Protein AF-0000000084726933 (afdb_homodimer)

Solvent-accessible surface area (backbone atoms only — not comparable to full-atom values): 34640 Å² total; per-residue (Å²): 127,80,45,74,62,59,48,50,49,50,45,50,50,55,35,48,56,46,32,52,54,49,60,62,43,44,54,73,78,57,55,73,44,89,55,51,71,49,33,48,53,46,40,45,62,62,72,62,48,78,75,45,59,49,32,35,44,18,53,35,41,42,27,16,70,61,68,42,64,74,88,70,64,56,44,68,58,28,72,37,75,57,92,61,69,48,24,18,50,46,39,43,24,45,17,54,46,32,41,53,51,20,52,50,43,49,46,31,60,64,67,63,43,62,45,47,72,68,35,62,19,51,42,66,70,69,30,61,54,56,24,51,42,15,20,53,33,28,50,23,46,20,52,49,36,46,69,67,18,56,39,54,48,66,30,44,50,50,44,50,50,52,52,27,51,36,52,35,34,25,38,44,11,47,49,46,50,60,53,43,42,78,45,92,76,65,52,70,65,57,43,52,54,28,40,34,26,44,50,0,36,60,32,9,46,26,33,17,41,38,30,42,52,29,62,53,56,69,67,50,28,51,28,28,26,48,23,16,34,25,31,23,37,10,30,52,42,35,48,57,50,41,36,63,74,33,56,31,87,71,62,23,36,67,52,33,40,50,65,34,63,40,47,68,41,70,35,54,40,48,25,44,75,72,69,46,65,67,81,70,44,52,91,50,75,43,64,85,70,59,48,71,66,47,45,49,54,33,46,51,54,36,50,74,65,41,15,54,58,48,32,52,51,51,18,49,50,32,23,56,56,15,52,63,39,52,69,76,45,54,93,46,71,24,40,52,46,53,46,48,45,41,52,42,51,59,64,58,84,107,126,83,46,75,62,60,49,50,50,50,46,51,50,55,35,48,56,44,32,52,54,49,61,62,42,44,56,72,77,57,57,74,43,91,54,49,72,49,34,48,54,47,40,46,61,63,71,61,49,79,74,47,59,49,32,34,44,18,52,37,41,41,27,16,70,60,69,41,64,76,88,70,64,56,43,68,58,29,71,37,76,57,92,61,68,47,23,17,50,47,39,43,24,47,17,54,48,33,42,52,50,19,54,50,41,48,46,32,60,62,67,65,45,62,46,46,72,67,36,60,20,51,42,65,69,67,30,60,54,55,24,52,42,15,20,53,33,29,49,22,45,20,52,49,36,45,70,66,17,57,40,54,49,67,31,45,49,51,43,50,50,51,52,27,51,37,51,34,35,25,39,44,10,47,49,45,51,60,52,43,42,77,44,91,76,65,51,70,66,57,43,50,54,28,39,34,25,47,49,0,36,58,32,8,45,26,34,16,42,39,30,43,52,31,61,53,56,68,67,50,27,51,29,29,26,48,23,15,34,25,31,23,37,10,29,52,43,32,49,56,48,43,35,63,72,34,56,32,87,71,63,23,35,66,52,35,38,50,64,36,63,40,48,68,42,71,35,54,39,48,23,43,75,72,70,46,65,67,81,69,45,53,92,48,76,42,65,88,73,59,48,70,67,48,45,51,53,36,46,50,54,36,48,72,63,42,13,53,59,50,32,51,50,51,16,49,50,32,22,55,57,16,51,61,39,52,68,75,43,56,93,45,71,25,38,52,47,54,47,48,46,41,52,42,51,61,65,58,84,109

Secondary structure (DSSP, 8-state):
---HHHHHHHHHHHHHHHHHHHHHHHHHHS---SSHHHHHHHHHHHHH----HHHHHHHHHHHHHHT--TT-S-GGGB--SSSS--B-HHHHHHHHHHHHHHHHHHHHHHHT-SEETTEE-HHHHS-HHHHHHHHHHHHHHHHHHHHTT---HHHHHHHHHHHHHHHHHHHHHHHHHHHHTT-S---HHHHHHHHIIIIIHHHHHHHHHHHHHHT--HHHHHHHHHHHHHHHHHHHHHHHHHHHHS-HHHHTS-TTHHHHTT---HHHHHHHHTT--GGGS-S-S-TTT--HHHHHHHHHHHHHTTHHHHHHHHHHHHHHHHHHGGGGS-SSHHHHHHHHHHHHHTT---/---HHHHHHHHHHHHHHHHHHHHHHHHHHS---SSHHHHHHHHHHHHH----HHHHHHHHHHHHHHT--TT-S-GGGB--SSSS--B-HHHHHHHHHHHHHHHHHHHHHHHT-SEETTEE-HHHHS-HHHHHHHHHHHHHHHHHHHHTT---HHHHHHHHHHHHHHHHHHHHHHHHHHHHTT-S---HHHHHHHHIIIIIHHHHHHHHHHHHHHT--HHHHHHHHHHHHHHHHHHHHHHHHHHHHS-HHHHTS-TTHHHHTT---HHHHHHHHTT--GGGS-S-S-TTT--HHHHHHHHHHHHHTTHHHHHHHHHHHHHHHHHHGGGGS-SSHHHHHHHHHHHHHTT---

Sequence (700 aa):
MTTPEAREQTVLEAVRKRRELVNEAIPEELPVRRPERLYEASRYLLDAGGKRLRPSVLLATAEALTDVEPLSQSYRSFEPLDDSEPVDMLAAAVSVEVIQSFTLIHDDIMDDDDLRRGVPAVHREYDVETAILAGDTLYSKAFEIMLDTGAETDRLVRALDVLANTCTQICEGQSLDVQFEDRDEVTTDEYLGMVEQKTAVLYAASAALPAVLLGADEETVDALYGYGLDIGRGFQIHDDVLDLTVPSETLGKQRGSDLVENKQTLITVHAREQGVDVDSLVDTDDVDAVTEAEIDDAVATLEDAGSIEYARRTARELVSNGTERLDVLPENEAHDLLEDLADYLVERGYMTTPEAREQTVLEAVRKRRELVNEAIPEELPVRRPERLYEASRYLLDAGGKRLRPSVLLATAEALTDVEPLSQSYRSFEPLDDSEPVDMLAAAVSVEVIQSFTLIHDDIMDDDDLRRGVPAVHREYDVETAILAGDTLYSKAFEIMLDTGAETDRLVRALDVLANTCTQICEGQSLDVQFEDRDEVTTDEYLGMVEQKTAVLYAASAALPAVLLGADEETVDALYGYGLDIGRGFQIHDDVLDLTVPSETLGKQRGSDLVENKQTLITVHAREQGVDVDSLVDTDDVDAVTEAEIDDAVATLEDAGSIEYARRTARELVSNGTERLDVLPENEAHDLLEDLADYLVERGY

Radius of gyration: 26.7 Å; Cα contacts (8 Å, |Δi|>4): 1230; chains: 2; bounding box: 62×73×64 Å

Nearest PDB structures (foldseek):
  5jfq-assembly1_B  TM=9.507E-01  e=2.248E-22  Geoglobus acetivorans
  5jfq-assembly1_A  TM=9.490E-01  e=3.355E-22  Geoglobus acetivorans
  1wy0-assembly1_A-2  TM=9.054E-01  e=6.976E-20  Pyrococcus horikoshii OT3
  6kd7-assembly1_A  TM=8.887E-01  e=8.893E-18  Nonlabens dokdonensis DSW-6
  3oyr-assembly1_B  TM=8.962E-01  e=8.593E-17  Caulobacter vibrioides

InterPro domains:
  IPR000092 Polyprenyl synthetase-like [PF00348] (36-275)
  IPR000092 Polyprenyl synthetase-like [cd00685] (34-348)
  IPR008949 Isoprenoid synthase domain superfamily [G3DSA:1.10.600.10] (7-350)
  IPR008949 Isoprenoid synthase domain superfamily [SSF48576] (11-349)
  IPR033749 Polyprenyl synthetase, conserved site [PS00444] (231-243)
  IPR033749 Polyprenyl synthetase, conserved site [PS00723] (104-118)

pLDDT: mean 95.64, std 5.53, range [43.47, 98.94]

Structure (mmCIF, N/CA/C/O backbone):
data_AF-0000000084726933-model_v1
#
loop_
_entity.id
_entity.type
_entity.pdbx_description
1 polymer 'Polyprenyl synthetase'
#
loop_
_atom_site.group_PDB
_atom_site.id
_atom_site.type_symbol
_atom_site.label_atom_id
_atom_site.label_alt_id
_atom_site.label_comp_id
_atom_site.label_asym_id
_atom_site.label_entity_id
_atom_site.label_seq_id
_atom_site.pdbx_PDB_ins_code
_atom_site.Cartn_x
_atom_site.Cartn_y
_atom_site.Cartn_z
_atom_site.occupancy
_atom_site.B_iso_or_equiv
_atom_site.auth_seq_id
_atom_site.auth_comp_id
_atom_site.auth_asym_id
_atom_site.auth_atom_id
_atom_site.pdbx_PDB_model_num
ATOM 1 N N . MET A 1 1 ? -11.453 31.547 33.688 1 43.47 1 MET A N 1
ATOM 2 C CA . MET A 1 1 ? -10.859 31.5 32.375 1 43.47 1 MET A CA 1
ATOM 3 C C . MET A 1 1 ? -9.617 30.609 32.375 1 43.47 1 MET A C 1
ATOM 5 O O . MET A 1 1 ? -8.664 30.875 33.094 1 43.47 1 MET A O 1
ATOM 9 N N . THR A 1 2 ? -9.828 29.359 32.031 1 59.72 2 THR A N 1
ATOM 10 C CA . THR A 1 2 ? -8.711 28.438 32.188 1 59.72 2 THR A CA 1
ATOM 11 C C . THR A 1 2 ? -7.465 28.984 31.469 1 59.72 2 THR A C 1
ATOM 13 O O . THR A 1 2 ? -7.551 29.516 30.359 1 59.72 2 THR A O 1
ATOM 16 N N . THR A 1 3 ? -6.414 29.234 32.188 1 67.56 3 THR A N 1
ATOM 17 C CA . THR A 1 3 ? -5.137 29.734 31.672 1 67.56 3 THR A CA 1
ATOM 18 C C . THR A 1 3 ? -4.672 28.875 30.5 1 67.56 3 THR A C 1
ATOM 20 O O . THR A 1 3 ? -5.027 27.703 30.391 1 67.56 3 THR A O 1
ATOM 23 N N . PRO A 1 4 ? -4.086 29.625 29.531 1 74.81 4 PRO A N 1
ATOM 24 C CA . PRO A 1 4 ? -3.512 28.875 28.406 1 74.81 4 PRO A CA 1
ATOM 25 C C . PRO A 1 4 ? -2.711 27.656 28.859 1 74.81 4 PRO A C 1
ATOM 27 O O . PRO A 1 4 ? -2.76 26.609 28.219 1 74.81 4 PRO A O 1
ATOM 30 N N . GLU A 1 5 ? -2.15 27.719 29.969 1 75 5 GLU A N 1
ATOM 31 C CA . GLU A 1 5 ? -1.362 26.609 30.484 1 75 5 GLU A CA 1
ATOM 32 C C . GLU A 1 5 ? -2.262 25.453 30.938 1 75 5 GLU A C 1
ATOM 34 O O . GLU A 1 5 ? -1.944 24.281 30.703 1 75 5 GLU A O 1
ATOM 39 N N . ALA A 1 6 ? -3.246 25.844 31.734 1 78.19 6 ALA A N 1
ATOM 40 C CA . ALA A 1 6 ? -4.195 24.844 32.219 1 78.19 6 ALA A CA 1
ATOM 41 C C . ALA A 1 6 ? -4.887 24.125 31.062 1 78.19 6 ALA A C 1
ATOM 43 O O . ALA A 1 6 ? -5.121 22.922 31.109 1 78.19 6 ALA A O 1
ATOM 44 N N . ARG A 1 7 ? -5.059 24.891 29.984 1 80.81 7 ARG A N 1
ATOM 45 C CA . ARG A 1 7 ? -5.68 24.328 28.781 1 80.81 7 ARG A CA 1
ATOM 46 C C . ARG A 1 7 ? -4.734 23.359 28.078 1 80.81 7 ARG A C 1
ATOM 48 O O . ARG A 1 7 ? -5.156 22.297 27.625 1 80.81 7 ARG A O 1
ATOM 55 N N . GLU A 1 8 ? -3.521 23.734 27.984 1 84.94 8 GLU A N 1
ATOM 56 C CA . GLU A 1 8 ? -2.51 22.875 27.375 1 84.94 8 GLU A CA 1
ATOM 57 C C . GLU A 1 8 ? -2.369 21.562 28.141 1 84.94 8 GLU A C 1
ATOM 59 O O . GLU A 1 8 ? -2.248 20.484 27.531 1 84.94 8 GLU A O 1
ATOM 64 N N . GLN A 1 9 ? -2.43 21.641 29.391 1 87.69 9 GLN A N 1
ATOM 65 C CA . GLN A 1 9 ? -2.309 20.453 30.219 1 87.69 9 GLN A CA 1
ATOM 66 C C . GLN A 1 9 ? -3.504 19.516 30.016 1 87.69 9 GLN A C 1
ATOM 68 O O . GLN A 1 9 ? -3.352 18.297 30.016 1 87.69 9 GLN A O 1
ATOM 73 N N . THR A 1 10 ? -4.613 20.141 29.922 1 88.88 10 THR A N 1
ATOM 74 C CA . THR A 1 10 ? -5.828 19.359 29.703 1 88.88 10 THR A CA 1
ATOM 75 C C . THR A 1 10 ? -5.773 18.625 28.359 1 88.88 10 THR A C 1
ATOM 77 O O . THR A 1 10 ? -6.145 17.453 28.281 1 88.88 10 THR A O 1
ATOM 80 N N . VAL A 1 11 ? -5.32 19.312 27.359 1 92.94 11 VAL A N 1
ATOM 81 C CA . VAL A 1 11 ? -5.203 18.719 26.047 1 92.94 11 VAL A CA 1
ATOM 82 C C . VAL A 1 11 ? -4.176 17.578 26.078 1 92.94 11 VAL A C 1
ATOM 84 O O . VAL A 1 11 ? -4.422 16.5 25.547 1 92.94 11 VAL A O 1
ATOM 87 N N . LEU A 1 12 ? -3.113 17.781 26.781 1 93.38 12 LEU A N 1
ATOM 88 C CA . LEU A 1 12 ? -2.041 16.797 26.859 1 93.38 12 LEU A CA 1
ATOM 89 C C . LEU A 1 12 ? -2.508 15.555 27.609 1 93.38 12 LEU A C 1
ATOM 91 O O . LEU A 1 12 ? -2.154 14.438 27.234 1 93.38 12 LEU A O 1
ATOM 95 N N . GLU A 1 13 ? -3.273 15.805 28.609 1 95.12 13 GLU A N 1
ATOM 96 C CA . GLU A 1 13 ? -3.801 14.672 29.375 1 95.12 13 GLU A CA 1
ATOM 97 C C . GLU A 1 13 ? -4.809 13.883 28.547 1 95.12 13 GLU A C 1
ATOM 99 O O . GLU A 1 13 ? -4.816 12.648 28.578 1 95.12 13 GLU A O 1
ATOM 104 N N . ALA A 1 14 ? -5.637 14.609 27.859 1 95.38 14 ALA A N 1
ATOM 105 C CA . ALA A 1 14 ? -6.629 13.961 27 1 95.38 14 ALA A CA 1
ATOM 106 C C . ALA A 1 14 ? -5.953 13.133 25.906 1 95.38 14 ALA A C 1
ATOM 108 O O . ALA A 1 14 ? -6.383 12.016 25.609 1 95.38 14 ALA A O 1
ATOM 109 N N . VAL A 1 15 ? -4.941 13.656 25.344 1 96.06 15 VAL A N 1
ATOM 110 C CA . VAL A 1 15 ? -4.188 12.969 24.297 1 96.06 15 VAL A CA 1
ATOM 111 C C . VAL A 1 15 ? -3.453 11.766 24.906 1 96.06 15 VAL A C 1
ATOM 113 O O . VAL A 1 15 ? -3.426 10.688 24.297 1 96.06 15 VAL A O 1
ATOM 116 N N . ARG A 1 16 ? -2.895 11.961 26.078 1 97.06 16 ARG A N 1
ATOM 117 C CA . ARG A 1 16 ? -2.158 10.891 26.734 1 97.06 16 ARG A CA 1
ATOM 118 C C . ARG A 1 16 ? -3.055 9.68 27 1 97.06 16 ARG A C 1
ATOM 120 O O . ARG A 1 16 ? -2.65 8.539 26.75 1 97.06 16 ARG A O 1
ATOM 127 N N . LYS A 1 17 ? -4.207 9.898 27.453 1 97.75 17 LYS A N 1
ATOM 128 C CA . LYS A 1 17 ? -5.133 8.812 27.766 1 97.75 17 LYS A CA 1
ATOM 129 C C . LYS A 1 17 ? -5.508 8.039 26.5 1 97.75 17 LYS A C 1
ATOM 131 O O . LYS A 1 17 ? -5.551 6.809 26.516 1 97.75 17 LYS A O 1
ATOM 136 N N . ARG A 1 18 ? -5.742 8.727 25.484 1 97.81 18 ARG A N 1
ATOM 137 C CA . ARG A 1 18 ? -6.086 8.07 24.219 1 97.81 18 ARG A CA 1
ATOM 138 C C . ARG A 1 18 ? -4.867 7.379 23.609 1 97.81 18 ARG A C 1
ATOM 140 O O . ARG A 1 18 ? -4.988 6.297 23.031 1 97.81 18 ARG A O 1
ATOM 147 N N . ARG A 1 19 ? -3.719 8.008 23.75 1 98 19 ARG A N 1
ATOM 148 C CA . ARG A 1 19 ? -2.471 7.402 23.297 1 98 19 ARG A CA 1
ATOM 149 C C . ARG A 1 19 ? -2.234 6.055 23.969 1 98 19 ARG A C 1
ATOM 151 O O . ARG A 1 19 ? -1.833 5.09 23.312 1 98 19 ARG A O 1
ATOM 158 N N . GLU A 1 20 ? -2.494 6.004 25.25 1 98.06 20 GLU A N 1
ATOM 159 C CA . GLU A 1 20 ? -2.305 4.762 25.984 1 98.06 20 GLU A CA 1
ATOM 160 C C . GLU A 1 20 ? -3.221 3.66 25.453 1 98.06 20 GLU A C 1
ATOM 162 O O . GLU A 1 20 ? -2.799 2.512 25.312 1 98.06 20 GLU A O 1
ATOM 167 N N . LEU A 1 21 ? -4.418 4.008 25.156 1 98.38 21 LEU A N 1
ATOM 168 C CA . LEU A 1 21 ? -5.371 3.045 24.609 1 98.38 21 LEU A CA 1
ATOM 169 C C . LEU A 1 21 ? -4.93 2.562 23.234 1 98.38 21 LEU A C 1
ATOM 171 O O . LEU A 1 21 ? -5.004 1.369 22.938 1 98.38 21 LEU A O 1
ATOM 175 N N . VAL A 1 22 ? -4.488 3.465 22.422 1 98.56 22 VAL A N 1
ATOM 176 C CA . VAL A 1 22 ? -4.035 3.125 21.078 1 98.56 22 VAL A CA 1
ATOM 177 C C . VAL A 1 22 ? -2.795 2.236 21.156 1 98.56 22 VAL A C 1
ATOM 179 O O . VAL A 1 22 ? -2.689 1.241 20.438 1 98.56 22 VAL A O 1
ATOM 182 N N . ASN A 1 23 ? -1.851 2.6 22.062 1 98.38 23 ASN A N 1
ATOM 183 C CA . ASN A 1 23 ? -0.638 1.808 22.234 1 98.38 23 ASN A CA 1
ATOM 184 C C . ASN A 1 23 ? -0.959 0.377 22.656 1 98.38 23 ASN A C 1
ATOM 186 O O . ASN A 1 23 ? -0.297 -0.567 22.234 1 98.38 23 ASN A O 1
ATOM 190 N N . GLU A 1 24 ? -1.929 0.287 23.469 1 98.06 24 GLU A N 1
ATOM 191 C CA . GLU A 1 24 ? -2.326 -1.039 23.938 1 98.06 24 GLU A CA 1
ATOM 192 C C . GLU A 1 24 ? -2.998 -1.835 22.812 1 98.06 24 GLU A C 1
ATOM 194 O O . GLU A 1 24 ? -2.893 -3.062 22.766 1 98.06 24 GLU A O 1
ATOM 199 N N . ALA A 1 25 ? -3.623 -1.166 21.922 1 98.38 25 ALA A N 1
ATOM 200 C CA . ALA A 1 25 ? -4.375 -1.81 20.844 1 98.38 25 ALA A CA 1
ATOM 201 C C . ALA A 1 25 ? -3.451 -2.25 19.719 1 98.38 25 ALA A C 1
ATOM 203 O O . ALA A 1 25 ? -3.756 -3.197 18.984 1 98.38 25 ALA A O 1
ATOM 204 N N . ILE A 1 26 ? -2.309 -1.641 19.547 1 98.44 26 ILE A N 1
ATOM 205 C CA . ILE A 1 26 ? -1.414 -1.855 18.406 1 98.44 26 ILE A CA 1
ATOM 206 C C . ILE A 1 26 ? -0.948 -3.309 18.391 1 98.44 26 ILE A C 1
ATOM 208 O O . ILE A 1 26 ? -1.064 -3.99 17.359 1 98.44 26 ILE A O 1
ATOM 212 N N . PRO A 1 27 ? -0.474 -3.896 19.516 1 97.94 27 PRO A N 1
ATOM 213 C CA . PRO A 1 27 ? -0.035 -5.293 19.469 1 97.94 27 PRO A CA 1
ATOM 214 C C . PRO A 1 27 ? -1.186 -6.262 19.203 1 97.94 27 PRO A C 1
ATOM 216 O O . PRO A 1 27 ? -0.968 -7.355 18.672 1 97.94 27 PRO A O 1
ATOM 219 N N . GLU A 1 28 ? -2.418 -5.848 19.547 1 98.06 28 GLU A N 1
ATOM 220 C CA . GLU A 1 28 ? -3.578 -6.691 19.281 1 98.06 28 GLU A CA 1
ATOM 221 C C . GLU A 1 28 ? -3.902 -6.727 17.797 1 98.06 28 GLU A C 1
ATOM 223 O O . GLU A 1 28 ? -4.199 -7.789 17.234 1 98.06 28 GLU A O 1
ATOM 228 N N . GLU A 1 29 ? -3.846 -5.559 17.188 1 98 29 GLU A N 1
ATOM 229 C CA . GLU A 1 29 ? -4.203 -5.426 15.773 1 98 29 GLU A CA 1
ATOM 230 C C . GLU A 1 29 ? -3.055 -5.867 14.875 1 98 29 GLU A C 1
ATOM 232 O O . GLU A 1 29 ? -3.277 -6.277 13.734 1 98 29 GLU A O 1
ATOM 237 N N . LEU A 1 30 ? -1.842 -5.742 15.336 1 98.06 30 LEU A N 1
ATOM 238 C CA . LEU A 1 30 ? -0.631 -6.039 14.578 1 98.06 30 LEU A CA 1
ATOM 239 C C . LEU A 1 30 ? 0.329 -6.895 15.398 1 98.06 30 LEU A C 1
ATOM 241 O O . LEU A 1 30 ? 1.435 -6.453 15.719 1 98.06 30 LEU A O 1
ATOM 245 N N . PRO A 1 31 ? -0.039 -8.094 15.68 1 97.88 31 PRO A N 1
ATOM 246 C CA . PRO A 1 31 ? 0.862 -8.977 16.422 1 97.88 31 PRO A CA 1
ATOM 247 C C . PRO A 1 31 ? 2.107 -9.359 15.625 1 97.88 31 PRO A C 1
ATOM 249 O O . PRO A 1 31 ? 2.059 -9.43 14.398 1 97.88 31 PRO A O 1
ATOM 252 N N . VAL A 1 32 ? 3.174 -9.57 16.328 1 97.44 32 VAL A N 1
ATOM 253 C CA . VAL A 1 32 ? 4.375 -10.102 15.68 1 97.44 32 VAL A CA 1
ATOM 254 C C . VAL A 1 32 ? 4.203 -11.594 15.406 1 97.44 32 VAL A C 1
ATOM 256 O O . VAL A 1 32 ? 4.043 -12.383 16.344 1 97.44 32 VAL A O 1
ATOM 259 N N . ARG A 1 33 ? 4.137 -11.914 14.195 1 96.38 33 ARG A N 1
ATOM 260 C CA . ARG A 1 33 ? 4.004 -13.297 13.758 1 96.38 33 ARG A CA 1
ATOM 261 C C . ARG A 1 33 ? 5.031 -13.633 12.68 1 96.38 33 ARG A C 1
ATOM 263 O O . ARG A 1 33 ? 5.926 -12.828 12.398 1 96.38 33 ARG A O 1
ATOM 270 N N . ARG A 1 34 ? 5.039 -14.898 12.195 1 94.56 34 ARG A N 1
ATOM 271 C CA . ARG A 1 34 ? 5.93 -15.289 11.109 1 94.56 34 ARG A CA 1
ATOM 272 C C . ARG A 1 34 ? 5.527 -14.609 9.805 1 94.56 34 ARG A C 1
ATOM 274 O O . ARG A 1 34 ? 4.348 -14.586 9.445 1 94.56 34 ARG A O 1
ATOM 281 N N . PRO A 1 35 ? 6.547 -14.07 9.109 1 96.81 35 PRO A N 1
ATOM 282 C CA . PRO A 1 35 ? 7.98 -14 9.406 1 96.81 35 PRO A CA 1
ATOM 283 C C . PRO A 1 35 ? 8.32 -12.945 10.453 1 96.81 35 PRO A C 1
ATOM 285 O O . PRO A 1 35 ? 8.016 -11.766 10.258 1 96.81 35 PRO A O 1
ATOM 288 N N . GLU A 1 36 ? 8.977 -13.242 11.438 1 97.12 36 GLU A N 1
ATOM 289 C CA . GLU A 1 36 ? 9.164 -12.43 12.633 1 97.12 36 GLU A CA 1
ATOM 290 C C . GLU A 1 36 ? 9.898 -11.133 12.305 1 97.12 36 GLU A C 1
ATOM 292 O O . GLU A 1 36 ? 9.508 -10.055 12.766 1 97.12 36 GLU A O 1
ATOM 297 N N . ARG A 1 37 ? 10.961 -11.227 11.516 1 97 37 ARG A N 1
ATOM 298 C CA . ARG A 1 37 ? 11.758 -10.047 11.188 1 97 37 ARG A CA 1
ATOM 299 C C . ARG A 1 37 ? 10.898 -8.977 10.516 1 97 37 ARG A C 1
ATOM 301 O O . ARG A 1 37 ? 11.047 -7.785 10.805 1 97 37 ARG A O 1
ATOM 308 N N . LEU A 1 38 ? 9.961 -9.422 9.656 1 98.44 38 LEU A N 1
ATOM 309 C CA . LEU A 1 38 ? 9.078 -8.5 8.953 1 98.44 38 LEU A CA 1
ATOM 310 C C . LEU A 1 38 ? 8.188 -7.75 9.93 1 98.44 38 LEU A C 1
ATOM 312 O O . LEU A 1 38 ? 8.094 -6.52 9.875 1 98.44 38 LEU A O 1
ATOM 316 N N . TYR A 1 39 ? 7.586 -8.438 10.82 1 98.62 39 TYR A N 1
ATOM 317 C CA . TYR A 1 39 ? 6.613 -7.82 11.711 1 98.62 39 TYR A CA 1
ATOM 318 C C . TYR A 1 39 ? 7.312 -7.039 12.82 1 98.62 39 TYR A C 1
ATOM 320 O O . TYR A 1 39 ? 6.797 -6.02 13.289 1 98.62 39 TYR A O 1
ATOM 328 N N . GLU A 1 40 ? 8.508 -7.469 13.195 1 98.56 40 GLU A N 1
ATOM 329 C CA . GLU A 1 40 ? 9.305 -6.664 14.117 1 98.56 40 GLU A CA 1
ATOM 330 C C . GLU A 1 40 ? 9.656 -5.312 13.508 1 98.56 40 GLU A C 1
ATOM 332 O O . GLU A 1 40 ? 9.547 -4.277 14.164 1 98.56 40 GLU A O 1
ATOM 337 N N . ALA A 1 41 ? 10.047 -5.375 12.266 1 98.62 41 ALA A N 1
ATOM 338 C CA . ALA A 1 41 ? 10.375 -4.133 11.562 1 98.62 41 ALA A CA 1
ATOM 339 C C . ALA A 1 41 ? 9.141 -3.258 11.391 1 98.62 41 ALA A C 1
ATOM 341 O O . ALA A 1 41 ? 9.219 -2.033 11.516 1 98.62 41 ALA A O 1
ATOM 342 N N . SER A 1 42 ? 7.973 -3.885 11.109 1 98.75 42 SER A N 1
ATOM 343 C CA . SER A 1 42 ? 6.719 -3.158 10.922 1 98.75 42 SER A CA 1
ATOM 344 C C . SER A 1 42 ? 6.27 -2.488 12.219 1 98.75 42 SER A C 1
ATOM 346 O O . SER A 1 42 ? 5.734 -1.378 12.195 1 98.75 42 SER A O 1
ATOM 348 N N . ARG A 1 43 ? 6.574 -3.098 13.352 1 98.38 43 ARG A N 1
ATOM 349 C CA . ARG A 1 43 ? 6.137 -2.637 14.664 1 98.38 43 ARG A CA 1
ATOM 350 C C . ARG A 1 43 ? 7.16 -1.691 15.289 1 98.38 43 ARG A C 1
ATOM 352 O O . ARG A 1 43 ? 6.848 -0.966 16.234 1 98.38 43 ARG A O 1
ATOM 359 N N . TYR A 1 44 ? 8.344 -1.648 14.734 1 98.5 44 TYR A N 1
ATOM 360 C CA . TYR A 1 44 ? 9.508 -1.007 15.336 1 98.5 44 TYR A CA 1
ATOM 361 C C . TYR A 1 44 ? 9.211 0.448 15.68 1 98.5 44 TYR A C 1
ATOM 363 O O . TYR A 1 44 ? 9.352 0.858 16.828 1 98.5 44 TYR A O 1
ATOM 371 N N . LEU A 1 45 ? 8.672 1.205 14.734 1 97.44 45 LEU A N 1
ATOM 372 C CA . LEU A 1 45 ? 8.414 2.623 14.969 1 97.44 45 LEU A CA 1
ATOM 373 C C . LEU A 1 45 ? 7.148 2.816 15.789 1 97.44 45 LEU A C 1
ATOM 375 O O . LEU A 1 45 ? 7.043 3.777 16.562 1 97.44 45 LEU A O 1
ATOM 379 N N . LEU A 1 46 ? 6.199 1.916 15.57 1 98.25 46 LEU A N 1
ATOM 380 C CA . LEU A 1 46 ? 4.984 1.976 16.375 1 98.25 46 LEU A CA 1
ATOM 381 C C . LEU A 1 46 ? 5.301 1.769 17.859 1 98.25 46 LEU A C 1
ATOM 383 O O . LEU A 1 46 ? 4.738 2.447 18.719 1 98.25 46 LEU A O 1
ATOM 387 N N . ASP A 1 47 ? 6.219 0.912 18.156 1 97.44 47 ASP A N 1
ATOM 388 C CA . ASP A 1 47 ? 6.602 0.589 19.516 1 97.44 47 ASP A CA 1
ATOM 389 C C . ASP A 1 47 ? 7.508 1.67 20.109 1 97.44 47 ASP A C 1
ATOM 391 O O . ASP A 1 47 ? 7.59 1.824 21.328 1 97.44 47 ASP A O 1
ATOM 395 N N . ALA A 1 48 ? 8.242 2.355 19.219 1 95 48 ALA A N 1
ATOM 396 C CA . ALA A 1 48 ? 9.117 3.432 19.672 1 95 48 ALA A CA 1
ATOM 397 C C . ALA A 1 48 ? 8.312 4.613 20.203 1 95 48 ALA A C 1
ATOM 399 O O . ALA A 1 48 ? 8.844 5.477 20.906 1 95 48 ALA A O 1
ATOM 400 N N . GLY A 1 49 ? 6.992 4.621 19.875 1 92.38 49 GLY A N 1
ATOM 401 C CA . GLY A 1 49 ? 6.117 5.637 20.438 1 92.38 49 GLY A CA 1
ATOM 402 C C . GLY A 1 49 ? 5.473 6.52 19.391 1 92.38 49 GLY A C 1
ATOM 403 O O . GLY A 1 49 ? 5.074 6.043 18.328 1 92.38 49 GLY A O 1
ATOM 404 N N . GLY A 1 50 ? 5.355 7.773 19.766 1 91.31 50 GLY A N 1
ATOM 405 C CA . GLY A 1 50 ? 4.641 8.758 18.969 1 91.31 50 GLY A CA 1
ATOM 406 C C . GLY A 1 50 ? 3.543 9.469 19.75 1 91.31 50 GLY A C 1
ATOM 407 O O . GLY A 1 50 ? 3.043 8.938 20.75 1 91.31 50 GLY A O 1
ATOM 408 N N . LYS A 1 51 ? 3.16 10.578 19.297 1 92.88 51 LYS A N 1
ATOM 409 C CA . LYS A 1 51 ? 2.221 11.43 20.016 1 92.88 51 LYS A CA 1
ATOM 410 C C . LYS A 1 51 ? 0.783 10.953 19.812 1 92.88 51 LYS A C 1
ATOM 412 O O . LYS A 1 51 ? -0.107 11.305 20.594 1 92.88 51 LYS A O 1
ATOM 417 N N . ARG A 1 52 ? 0.523 10.117 18.766 1 97.69 52 ARG A N 1
ATOM 418 C CA . ARG A 1 52 ? -0.784 9.555 18.438 1 97.69 52 ARG A CA 1
ATOM 419 C C . ARG A 1 52 ? -1.828 10.656 18.297 1 97.69 52 ARG A C 1
ATOM 421 O O . ARG A 1 52 ? -2.941 10.539 18.812 1 97.69 52 ARG A O 1
ATOM 428 N N . LEU A 1 53 ? -1.49 11.75 17.672 1 97.88 53 LEU A N 1
ATOM 429 C CA . LEU A 1 53 ? -2.381 12.898 17.516 1 97.88 53 LEU A CA 1
ATOM 430 C C . LEU A 1 53 ? -3.52 12.57 16.562 1 97.88 53 LEU A C 1
ATOM 432 O O . LEU A 1 53 ? -4.676 12.898 16.828 1 97.88 53 LEU A O 1
ATOM 436 N N . ARG A 1 54 ? -3.232 11.883 15.484 1 98.56 54 ARG A N 1
ATOM 437 C CA . ARG A 1 54 ? -4.258 11.555 14.5 1 98.56 54 ARG A CA 1
ATOM 438 C C . ARG A 1 54 ? -5.289 10.594 15.078 1 98.56 54 ARG A C 1
ATOM 440 O O . ARG A 1 54 ? -6.496 10.844 14.992 1 98.56 54 ARG A O 1
ATOM 447 N N . PRO A 1 55 ? -4.863 9.531 15.75 1 98.75 55 PRO A N 1
ATOM 448 C CA . PRO A 1 55 ? -5.844 8.688 16.438 1 98.75 55 PRO A CA 1
ATOM 449 C C . PRO A 1 55 ? -6.656 9.453 17.484 1 98.75 55 PRO A C 1
ATOM 451 O O . PRO A 1 55 ? -7.848 9.188 17.656 1 98.75 55 PRO A O 1
ATOM 454 N N . SER A 1 56 ? -6.016 10.383 18.172 1 98.56 56 SER A N 1
ATOM 455 C CA . SER A 1 56 ? -6.719 11.172 19.188 1 98.56 56 SER A CA 1
ATOM 456 C C . SER A 1 56 ? -7.805 12.031 18.547 1 98.56 56 SER A C 1
ATOM 458 O O . SER A 1 56 ? -8.9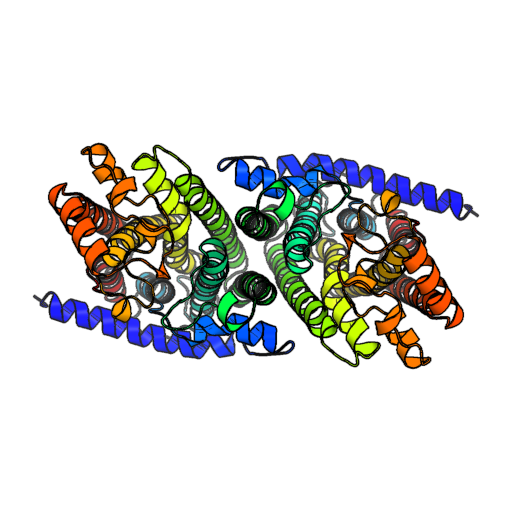06 12.156 19.094 1 98.56 56 SER A O 1
ATOM 460 N N . VAL A 1 57 ? -7.484 12.609 17.406 1 98.75 57 VAL A N 1
ATOM 461 C CA . VAL A 1 57 ? -8.477 13.391 16.672 1 98.75 57 VAL A CA 1
ATOM 462 C C . VAL A 1 57 ? -9.648 12.492 16.281 1 98.75 57 VAL A C 1
ATOM 464 O O . VAL A 1 57 ? -10.812 12.867 16.453 1 98.75 57 VAL A O 1
ATOM 467 N N . LEU A 1 58 ? -9.367 11.328 15.773 1 98.94 58 LEU A N 1
ATOM 468 C CA . LEU A 1 58 ? -10.391 10.383 15.328 1 98.94 58 LEU A CA 1
ATOM 469 C C . LEU A 1 58 ? -11.32 10.008 16.484 1 98.94 58 LEU A C 1
ATOM 471 O O . LEU A 1 58 ? -12.547 10.102 16.359 1 98.94 58 LEU A O 1
ATOM 475 N N . LEU A 1 59 ? -10.758 9.656 17.625 1 98.88 59 LEU A N 1
ATOM 476 C CA . LEU A 1 59 ? -11.539 9.188 18.766 1 98.88 59 LEU A CA 1
ATOM 477 C C . LEU A 1 59 ? -12.344 10.328 19.391 1 98.88 59 LEU A C 1
ATOM 479 O O . LEU A 1 59 ? -13.508 10.141 19.75 1 98.88 59 LEU A O 1
ATOM 483 N N . ALA A 1 60 ? -11.703 11.516 19.547 1 98.75 60 ALA A N 1
ATOM 484 C CA . ALA A 1 60 ? -12.414 12.68 20.062 1 98.75 60 ALA A CA 1
ATOM 485 C C . ALA A 1 60 ? -13.586 13.062 19.172 1 98.75 60 ALA A C 1
ATOM 487 O O . ALA A 1 60 ? -14.633 13.484 19.656 1 98.75 60 ALA A O 1
ATOM 488 N N . THR A 1 61 ? -13.406 12.93 17.844 1 98.88 61 THR A N 1
ATOM 489 C CA . THR A 1 61 ? -14.477 13.227 16.906 1 98.88 61 THR A CA 1
ATOM 490 C C . THR A 1 61 ? -15.648 12.273 17.094 1 98.88 61 THR A C 1
ATOM 492 O O . THR A 1 61 ? -16.812 12.688 17.047 1 98.88 61 THR A O 1
ATOM 495 N N . ALA A 1 62 ? -15.359 10.992 17.281 1 98.88 62 ALA A N 1
ATOM 496 C CA . ALA A 1 62 ? -16.422 10.016 17.547 1 98.88 62 ALA A CA 1
ATOM 497 C C . ALA A 1 62 ? -17.234 10.422 18.766 1 98.88 62 ALA A C 1
ATOM 499 O O . ALA A 1 62 ? -18.469 10.383 18.734 1 98.88 62 ALA A O 1
ATOM 500 N N . GLU A 1 63 ? -16.562 10.859 19.797 1 98.75 63 GLU A N 1
ATOM 501 C CA . GLU A 1 63 ? -17.234 11.281 21.031 1 98.75 63 GLU A CA 1
ATOM 502 C C . GLU A 1 63 ? -18.078 12.531 20.797 1 98.75 63 GLU A C 1
ATOM 504 O O . GLU A 1 63 ? -19.203 12.625 21.281 1 98.75 63 GLU A O 1
ATOM 509 N N . ALA A 1 64 ? -17.5 13.453 20.062 1 98.81 64 ALA A N 1
ATOM 510 C CA . ALA A 1 64 ? -18.203 14.711 19.812 1 98.81 64 ALA A CA 1
ATOM 511 C C . ALA A 1 64 ? -19.484 14.469 19.016 1 98.81 64 ALA A C 1
ATOM 513 O O . ALA A 1 64 ? -20.531 15.023 19.344 1 98.81 64 ALA A O 1
ATOM 514 N N . LEU A 1 65 ? -19.391 13.648 18.031 1 98.69 65 LEU A N 1
ATOM 515 C CA . LEU A 1 65 ? -20.516 13.352 17.156 1 98.69 65 LEU A CA 1
ATOM 516 C C . LEU A 1 65 ? -21.672 12.734 17.922 1 98.69 65 LEU A C 1
ATOM 518 O O . LEU A 1 65 ? -22.844 13.047 17.672 1 98.69 65 LEU A O 1
ATOM 522 N N . THR A 1 66 ? -21.344 11.875 18.859 1 98.12 66 THR A N 1
ATOM 523 C CA . THR A 1 66 ? -22.375 11.078 19.531 1 98.12 66 THR A CA 1
ATOM 524 C C . THR A 1 66 ? -22.75 11.695 20.875 1 98.12 66 THR A C 1
ATOM 526 O O . THR A 1 66 ? -23.578 11.133 21.609 1 98.12 66 THR A O 1
ATOM 529 N N . ASP A 1 67 ? -22.109 12.781 21.219 1 97.62 67 ASP A N 1
ATOM 530 C CA . ASP A 1 67 ? -22.422 13.555 22.406 1 97.62 67 ASP A CA 1
ATOM 531 C C . ASP A 1 67 ? -22.266 12.711 23.672 1 97.62 67 ASP A C 1
ATOM 533 O O . ASP A 1 67 ? -23.156 12.703 24.531 1 97.62 67 ASP A O 1
ATOM 537 N N . VAL A 1 68 ? -21.188 11.969 23.703 1 97.12 68 VAL A N 1
ATOM 538 C CA . VAL A 1 68 ? -20.875 11.211 24.906 1 97.12 68 VAL A CA 1
ATOM 539 C C . VAL A 1 68 ? -19.734 11.883 25.656 1 97.12 68 VAL A C 1
ATOM 541 O O . VAL A 1 68 ? -18.922 12.578 25.062 1 97.12 68 VAL A O 1
ATOM 544 N N . GLU A 1 69 ? -19.703 11.672 26.953 1 96.31 69 GLU A N 1
ATOM 545 C CA . GLU A 1 69 ? -18.594 12.188 27.734 1 96.31 69 GLU A CA 1
ATOM 546 C C . GLU A 1 69 ? -17.281 11.547 27.312 1 96.31 69 GLU A C 1
ATOM 548 O O . GLU A 1 69 ? -17.219 10.336 27.062 1 96.31 69 GLU A O 1
ATOM 553 N N . PRO A 1 70 ? -16.281 12.336 27.25 1 95.88 70 PRO A N 1
ATOM 554 C CA . PRO A 1 70 ? -14.984 11.781 26.859 1 95.88 70 PRO A CA 1
ATOM 555 C C . PRO A 1 70 ? -14.562 10.586 27.719 1 95.88 70 PRO A C 1
ATOM 557 O O . PRO A 1 70 ? -14.719 10.617 28.938 1 95.88 70 PRO A O 1
ATOM 560 N N . LEU A 1 71 ? -14.18 9.539 27.078 1 95.62 71 LEU A N 1
ATOM 561 C CA . LEU A 1 71 ? -13.594 8.352 27.688 1 95.62 71 LEU A CA 1
ATOM 562 C C . LEU A 1 71 ? -14.625 7.594 28.516 1 95.62 71 LEU A C 1
ATOM 564 O O . LEU A 1 71 ? -14.266 6.828 29.422 1 95.62 71 LEU A O 1
ATOM 568 N N . SER A 1 72 ? -15.891 7.789 28.203 1 95.81 72 SER A N 1
ATOM 569 C CA . SER A 1 72 ? -16.938 7.152 28.984 1 95.81 72 SER A CA 1
ATOM 570 C C . SER A 1 72 ? -17.406 5.848 28.328 1 95.81 72 SER A C 1
ATOM 572 O O . SER A 1 72 ? -17.922 4.961 29 1 95.81 72 SER A O 1
ATOM 574 N N . GLN A 1 73 ? -17.203 5.797 27.047 1 94.88 73 GLN A N 1
ATOM 575 C CA . GLN A 1 73 ? -17.625 4.613 26.297 1 94.88 73 GLN A CA 1
ATOM 576 C C . GLN A 1 73 ? -16.422 3.84 25.781 1 94.88 73 GLN A C 1
ATOM 578 O O . GLN A 1 73 ? -15.375 4.426 25.5 1 94.88 73 GLN A O 1
ATOM 583 N N . SER A 1 74 ? -16.656 2.514 25.672 1 97.5 74 SER A N 1
ATOM 584 C CA . SER A 1 74 ? -15.602 1.704 25.062 1 97.5 74 SER A CA 1
ATOM 585 C C . SER A 1 74 ? -15.445 2.033 23.578 1 97.5 74 SER A C 1
ATOM 587 O O . SER A 1 74 ? -16.406 1.954 22.812 1 97.5 74 SER A O 1
ATOM 589 N N . TYR A 1 75 ? -14.234 2.312 23.188 1 98.5 75 TYR A N 1
ATOM 590 C CA . TYR A 1 75 ? -13.977 2.584 21.781 1 98.5 75 TYR A CA 1
ATOM 591 C C . TYR A 1 75 ? -14.078 1.311 20.953 1 98.5 75 TYR A C 1
ATOM 593 O O . TYR A 1 75 ? -14.25 1.369 19.719 1 98.5 75 TYR A O 1
ATOM 601 N N . ARG A 1 76 ? -13.992 0.115 21.547 1 98.38 76 ARG A N 1
ATOM 602 C CA . ARG A 1 76 ? -14.047 -1.158 20.828 1 98.38 76 ARG A CA 1
ATOM 603 C C . ARG A 1 76 ? -15.477 -1.505 20.438 1 98.38 76 ARG A C 1
ATOM 605 O O . ARG A 1 76 ? -15.695 -2.33 19.547 1 98.38 76 ARG A O 1
ATOM 612 N N . SER A 1 77 ? -16.391 -0.93 21.109 1 98.25 77 SER A N 1
ATOM 613 C CA . SER A 1 77 ? -17.812 -1.113 20.844 1 98.25 77 SER A CA 1
ATOM 614 C C . SER A 1 77 ? -18.578 0.204 20.969 1 98.25 77 SER A C 1
ATOM 616 O O . SER A 1 77 ? -19.359 0.391 21.906 1 98.25 77 SER A O 1
ATOM 618 N N . PHE A 1 78 ? -18.391 1.078 20.047 1 98.38 78 PHE A N 1
ATOM 619 C CA . PHE A 1 78 ? -18.859 2.457 20.094 1 98.38 78 PHE A CA 1
ATOM 620 C C . PHE A 1 78 ? -20.203 2.592 19.406 1 98.38 78 PHE A C 1
ATOM 622 O O . PHE A 1 78 ? -20.344 2.225 18.234 1 98.38 78 PHE A O 1
ATOM 629 N N . GLU A 1 79 ? -21.188 3.164 20.094 1 98.12 79 GLU A N 1
ATOM 630 C CA . GLU A 1 79 ? -22.547 3.26 19.547 1 98.12 79 GLU A CA 1
ATOM 631 C C . GLU A 1 79 ? -22.625 4.316 18.453 1 98.12 79 GLU A C 1
ATOM 633 O O . GLU A 1 79 ? -22.172 5.449 18.641 1 98.12 79 GLU A O 1
ATOM 638 N N . PRO A 1 80 ? -23.156 3.928 17.281 1 98.19 80 PRO A N 1
ATOM 639 C CA . PRO A 1 80 ? -23.281 4.895 16.188 1 98.19 80 PRO A CA 1
ATOM 640 C C . PRO A 1 80 ? -24.438 5.871 16.391 1 98.19 80 PRO A C 1
ATOM 642 O O . PRO A 1 80 ? -25.062 5.879 17.453 1 98.19 80 PRO A O 1
ATOM 645 N N . LEU A 1 81 ? -24.625 6.758 15.398 1 98.25 81 LEU A N 1
ATOM 646 C CA . LEU A 1 81 ? -25.641 7.816 15.469 1 98.25 81 LEU A CA 1
ATOM 647 C C . LEU A 1 81 ? -27.031 7.254 15.25 1 98.25 81 LEU A C 1
ATOM 649 O O . LEU A 1 81 ? -28.031 7.906 15.578 1 98.25 81 LEU A O 1
ATOM 653 N N . ASP A 1 82 ? -27.094 6.062 14.656 1 97.25 82 ASP A N 1
ATOM 654 C CA . ASP A 1 82 ? -28.375 5.395 14.414 1 97.25 82 ASP A CA 1
ATOM 655 C C . ASP A 1 82 ? -28.438 4.062 15.156 1 97.25 82 ASP A C 1
ATOM 657 O O . ASP A 1 82 ? -27.703 3.846 16.125 1 97.25 82 ASP A O 1
ATOM 661 N N . ASP A 1 83 ? -29.375 3.152 14.711 1 96.88 83 ASP A N 1
ATOM 662 C CA . ASP A 1 83 ? -29.625 1.93 15.461 1 96.88 83 ASP A CA 1
ATOM 663 C C . ASP A 1 83 ? -28.797 0.766 14.914 1 96.88 83 ASP A C 1
ATOM 665 O O . ASP A 1 83 ? -29.109 -0.398 15.172 1 96.88 83 ASP A O 1
ATOM 669 N N . SER A 1 84 ? -27.781 1.161 14.188 1 97.38 84 SER A N 1
ATOM 670 C CA . SER A 1 84 ? -26.938 0.092 13.672 1 97.38 84 SER A CA 1
ATOM 671 C C . SER A 1 84 ? -26.047 -0.481 14.766 1 97.38 84 SER A C 1
ATOM 673 O O . SER A 1 84 ? -26.047 0.017 15.898 1 97.38 84 SER A O 1
ATOM 675 N N . GLU A 1 85 ? -25.297 -1.562 14.461 1 97.44 85 GLU A N 1
ATOM 676 C CA . GLU A 1 85 ? -24.453 -2.24 15.43 1 97.44 85 GLU A CA 1
ATOM 677 C C . GLU A 1 85 ? -23.266 -1.36 15.836 1 97.44 85 GLU A C 1
ATOM 679 O O . GLU A 1 85 ? -22.812 -0.524 15.055 1 97.44 85 GLU A O 1
ATOM 684 N N . PRO A 1 86 ? -22.75 -1.535 17.078 1 98.38 86 PRO A N 1
ATOM 685 C CA . PRO A 1 86 ? -21.578 -0.774 17.516 1 98.38 86 PRO A CA 1
ATOM 686 C C . PRO A 1 86 ? -20.359 -0.956 16.609 1 98.38 86 PRO A C 1
ATOM 688 O O . PRO A 1 86 ? -20.219 -2.01 15.977 1 98.38 86 PRO A O 1
ATOM 691 N N . VAL A 1 87 ? -19.531 0.06 16.547 1 98.75 87 VAL A N 1
ATOM 692 C CA . VAL A 1 87 ? -18.375 0.095 15.672 1 98.75 87 VAL A CA 1
ATOM 693 C C . VAL A 1 87 ? -17.094 0.127 16.5 1 98.75 87 VAL A C 1
ATOM 695 O O . VAL A 1 87 ? -17.031 0.803 17.531 1 98.75 87 VAL A O 1
ATOM 698 N N . ASP A 1 88 ? -16.094 -0.602 16.141 1 98.88 88 ASP A N 1
ATOM 699 C CA . ASP A 1 88 ? -14.781 -0.564 16.797 1 98.88 88 ASP A CA 1
ATOM 700 C C . ASP A 1 88 ? -13.977 0.656 16.344 1 98.88 88 ASP A C 1
ATOM 702 O O . ASP A 1 88 ? -13.156 0.564 15.43 1 98.88 88 ASP A O 1
ATOM 706 N N . MET A 1 89 ? -14.125 1.753 17.031 1 98.88 89 MET A N 1
ATOM 707 C CA . MET A 1 89 ? -13.469 3.006 16.672 1 98.88 89 MET A CA 1
ATOM 708 C C . MET A 1 89 ? -11.977 2.957 17.016 1 98.88 89 MET A C 1
ATOM 710 O O . MET A 1 89 ? -11.18 3.705 16.453 1 98.88 89 MET A O 1
ATOM 714 N N . LEU A 1 90 ? -11.633 2.1 17.969 1 98.81 90 LEU A N 1
ATOM 715 C CA . LEU A 1 90 ? -10.219 1.94 18.297 1 98.81 90 LEU A CA 1
ATOM 716 C C . LEU A 1 90 ? -9.469 1.281 17.141 1 98.81 90 LEU A C 1
ATOM 718 O O . LEU A 1 90 ? -8.336 1.658 16.844 1 98.81 90 LEU A O 1
ATOM 722 N N . ALA A 1 91 ? -10.094 0.293 16.5 1 98.81 91 ALA A N 1
ATOM 723 C CA . ALA A 1 91 ? -9.516 -0.303 15.305 1 98.81 91 ALA A CA 1
ATOM 724 C C . ALA A 1 91 ? -9.312 0.745 14.211 1 98.81 91 ALA A C 1
ATOM 726 O O . ALA A 1 91 ? -8.273 0.78 13.562 1 98.81 91 ALA A O 1
ATOM 727 N N . ALA A 1 92 ? -10.328 1.594 14.039 1 98.94 92 ALA A N 1
ATOM 728 C CA . ALA A 1 92 ? -10.219 2.658 13.047 1 98.94 92 ALA A CA 1
ATOM 729 C C . ALA A 1 92 ? -9.055 3.59 13.367 1 98.94 92 ALA A C 1
ATOM 731 O O . ALA A 1 92 ? -8.305 3.996 12.477 1 98.94 92 ALA A O 1
ATOM 732 N N . ALA A 1 93 ? -8.898 3.916 14.625 1 98.88 93 ALA A N 1
ATOM 733 C CA . ALA A 1 93 ? -7.809 4.781 15.07 1 98.88 93 ALA A CA 1
ATOM 734 C C . ALA A 1 93 ? -6.453 4.133 14.812 1 98.88 93 ALA A C 1
ATOM 736 O O . ALA A 1 93 ? -5.516 4.793 14.359 1 98.88 93 ALA A O 1
ATOM 737 N N . VAL A 1 94 ? -6.359 2.836 15.094 1 98.88 94 VAL A N 1
ATOM 738 C CA . VAL A 1 94 ? -5.117 2.104 14.859 1 98.88 94 VAL A CA 1
ATOM 739 C C . VAL A 1 94 ? -4.832 2.039 13.359 1 98.88 94 VAL A C 1
ATOM 741 O O . VAL A 1 94 ? -3.678 2.162 12.938 1 98.88 94 VAL A O 1
ATOM 744 N N . SER A 1 95 ? -5.848 1.844 12.586 1 98.88 95 SER A N 1
ATOM 745 C CA . SER A 1 95 ? -5.695 1.813 11.141 1 98.88 95 SER A CA 1
ATOM 746 C C . SER A 1 95 ? -5.027 3.086 10.625 1 98.88 95 SER A C 1
ATOM 748 O O . SER A 1 95 ? -4.078 3.021 9.844 1 98.88 95 SER A O 1
ATOM 750 N N . VAL A 1 96 ? -5.441 4.238 11.102 1 98.81 96 VAL A N 1
ATOM 751 C CA . VAL A 1 96 ? -4.895 5.523 10.672 1 98.81 96 VAL A CA 1
ATOM 752 C C . VAL A 1 96 ? -3.449 5.652 11.156 1 98.81 96 VAL A C 1
ATOM 754 O O . VAL A 1 96 ? -2.586 6.141 10.422 1 98.81 96 VAL A O 1
ATOM 757 N N . GLU A 1 97 ? -3.184 5.219 12.352 1 98.81 97 GLU A N 1
ATOM 758 C CA . GLU A 1 97 ? -1.828 5.281 12.891 1 98.81 97 GLU A CA 1
ATOM 759 C C . GLU A 1 97 ? -0.882 4.371 12.109 1 98.81 97 GLU A C 1
ATOM 761 O O . GLU A 1 97 ? 0.289 4.703 11.914 1 98.81 97 GLU A O 1
ATOM 766 N N . VAL A 1 98 ? -1.388 3.258 11.727 1 98.75 98 VAL A N 1
ATOM 767 C CA . VAL A 1 98 ? -0.604 2.305 10.953 1 98.75 98 VAL A CA 1
ATOM 768 C C . VAL A 1 98 ? -0.249 2.91 9.594 1 98.75 98 VAL A C 1
ATOM 770 O O . VAL A 1 98 ? 0.875 2.75 9.109 1 98.75 98 VAL A O 1
ATOM 773 N N . ILE A 1 99 ? -1.156 3.662 8.977 1 98.69 99 ILE A N 1
ATOM 774 C CA . ILE A 1 99 ? -0.865 4.371 7.734 1 98.69 99 ILE A CA 1
ATOM 775 C C . ILE A 1 99 ? 0.233 5.406 7.977 1 98.69 99 ILE A C 1
ATOM 777 O O . ILE A 1 99 ? 1.164 5.531 7.18 1 98.69 99 ILE A O 1
ATOM 781 N N . GLN A 1 100 ? 0.074 6.152 9.078 1 98.5 100 GLN A N 1
ATOM 782 C CA . GLN A 1 100 ? 1.101 7.133 9.414 1 98.5 100 GLN A CA 1
ATOM 783 C C . GLN A 1 100 ? 2.473 6.477 9.531 1 98.5 100 GLN A C 1
ATOM 785 O O . GLN A 1 100 ? 3.465 7 9.023 1 98.5 100 GLN A O 1
ATOM 790 N N . SER A 1 101 ? 2.537 5.344 10.172 1 98.38 101 SER A N 1
ATOM 791 C CA . SER A 1 101 ? 3.805 4.648 10.375 1 98.38 101 SER A CA 1
ATOM 792 C C . SER A 1 101 ? 4.383 4.152 9.055 1 98.38 101 SER A C 1
ATOM 794 O O . SER A 1 101 ? 5.598 4.215 8.836 1 98.38 101 SER A O 1
ATOM 796 N N . PHE A 1 102 ? 3.52 3.652 8.203 1 97.88 102 PHE A N 1
ATOM 797 C CA . PHE A 1 102 ? 3.93 3.271 6.855 1 97.88 102 PHE A CA 1
ATOM 798 C C . PHE A 1 102 ? 4.605 4.438 6.145 1 97.88 102 PHE A C 1
ATOM 800 O O . PHE A 1 102 ? 5.68 4.277 5.559 1 97.88 102 PHE A O 1
ATOM 807 N N . THR A 1 103 ? 3.992 5.605 6.16 1 98.19 103 THR A N 1
ATOM 808 C CA . THR A 1 103 ? 4.523 6.766 5.453 1 98.19 103 THR A CA 1
ATOM 809 C C . THR A 1 103 ? 5.875 7.18 6.031 1 98.19 103 THR A C 1
ATOM 811 O O . THR A 1 103 ? 6.777 7.566 5.293 1 98.19 103 THR A O 1
ATOM 814 N N . LEU A 1 104 ? 6.082 7.039 7.387 1 97.56 104 LEU A N 1
ATOM 815 C CA . LEU A 1 104 ? 7.344 7.395 8.023 1 97.56 104 LEU A CA 1
ATOM 816 C C . LEU A 1 104 ? 8.469 6.473 7.562 1 97.56 104 LEU A C 1
ATOM 818 O O . LEU A 1 104 ? 9.57 6.934 7.258 1 97.56 104 LEU A O 1
ATOM 822 N N . ILE A 1 105 ? 8.172 5.234 7.477 1 98.56 105 ILE A N 1
ATOM 823 C CA . ILE A 1 105 ? 9.195 4.246 7.129 1 98.56 105 ILE A CA 1
ATOM 824 C C . ILE A 1 105 ? 9.68 4.488 5.703 1 98.56 105 ILE A C 1
ATOM 826 O O . ILE A 1 105 ? 10.883 4.562 5.453 1 98.56 105 ILE A O 1
ATOM 830 N N . HIS A 1 106 ? 8.758 4.621 4.785 1 98.5 106 HIS A N 1
ATOM 831 C CA . HIS A 1 106 ? 9.148 4.812 3.393 1 98.5 106 HIS A CA 1
ATOM 832 C C . HIS A 1 106 ? 9.758 6.191 3.174 1 98.5 106 HIS A C 1
ATOM 834 O O . HIS A 1 106 ? 10.727 6.332 2.426 1 98.5 106 HIS A O 1
ATOM 840 N N . ASP A 1 107 ? 9.25 7.203 3.873 1 96.12 107 ASP A N 1
ATOM 841 C CA . ASP A 1 107 ? 9.797 8.555 3.801 1 96.12 107 ASP A CA 1
ATOM 842 C C . ASP A 1 107 ? 11.25 8.578 4.285 1 96.12 107 ASP A C 1
ATOM 844 O O . ASP A 1 107 ? 12.094 9.258 3.697 1 96.12 107 ASP A O 1
ATOM 848 N N . ASP A 1 108 ? 11.547 7.863 5.355 1 95.56 108 ASP A N 1
ATOM 849 C CA . ASP A 1 108 ? 12.891 7.832 5.926 1 95.56 108 ASP A CA 1
ATOM 850 C C . ASP A 1 108 ? 13.891 7.254 4.93 1 95.56 108 ASP A C 1
ATOM 852 O O . ASP A 1 108 ? 15.055 7.664 4.902 1 95.56 108 ASP A O 1
ATOM 856 N N . ILE A 1 109 ? 13.469 6.293 4.121 1 96.62 109 ILE A N 1
ATOM 857 C CA . ILE A 1 109 ? 14.336 5.75 3.08 1 96.62 109 ILE A CA 1
ATOM 858 C C . ILE A 1 109 ? 14.641 6.832 2.045 1 96.62 109 ILE A C 1
ATOM 860 O O . ILE A 1 109 ? 15.797 7.035 1.673 1 96.62 109 ILE A O 1
ATOM 864 N N . MET A 1 110 ? 13.609 7.535 1.62 1 93.88 110 MET A N 1
ATOM 865 C CA . MET A 1 110 ? 13.711 8.508 0.535 1 93.88 110 MET A CA 1
ATOM 866 C C . MET A 1 110 ? 14.547 9.711 0.961 1 93.88 110 MET A C 1
ATOM 868 O O . MET A 1 110 ? 15.328 10.234 0.172 1 93.88 110 MET A O 1
ATOM 872 N N . ASP A 1 111 ? 14.414 10.055 2.234 1 89.44 111 ASP A N 1
ATOM 873 C CA . ASP A 1 111 ? 15.125 11.219 2.756 1 89.44 111 ASP A CA 1
ATOM 874 C C . ASP A 1 111 ? 16.484 10.82 3.338 1 89.44 111 ASP A C 1
ATOM 876 O O . ASP A 1 111 ? 17.266 11.672 3.756 1 89.44 111 ASP A O 1
ATOM 880 N N . ASP A 1 112 ? 16.719 9.523 3.35 1 90.62 112 ASP A N 1
ATOM 881 C CA . ASP A 1 112 ? 17.938 8.977 3.938 1 90.62 112 ASP A CA 1
ATOM 882 C C . ASP A 1 112 ? 18.109 9.438 5.383 1 90.62 112 ASP A C 1
ATOM 884 O O . ASP A 1 112 ? 19.203 9.844 5.785 1 90.62 112 ASP A O 1
ATOM 888 N N . ASP A 1 113 ? 17.016 9.453 6.098 1 90.31 113 ASP A N 1
ATOM 889 C CA . ASP A 1 113 ? 17.047 9.844 7.504 1 90.31 113 ASP A CA 1
ATOM 890 C C . ASP A 1 113 ? 17.641 8.727 8.367 1 90.31 113 ASP A C 1
ATOM 892 O O . ASP A 1 113 ? 17.25 7.562 8.234 1 90.31 113 ASP A O 1
ATOM 896 N N . ASP A 1 114 ? 18.5 9.086 9.336 1 91.5 114 ASP A N 1
ATOM 897 C CA . ASP A 1 114 ? 19.156 8.086 10.172 1 91.5 114 ASP A CA 1
ATOM 898 C C . ASP A 1 114 ? 18.328 7.754 11.406 1 91.5 114 ASP A C 1
ATOM 900 O O . ASP A 1 114 ? 18.391 6.637 11.922 1 91.5 114 ASP A O 1
ATOM 904 N N . LEU A 1 115 ? 17.484 8.812 11.828 1 91.81 115 LEU A N 1
ATOM 905 C CA . LEU A 1 115 ? 16.75 8.664 13.078 1 91.81 115 LEU A CA 1
ATOM 906 C C . LEU A 1 115 ? 15.266 8.992 12.883 1 91.81 115 LEU A C 1
ATOM 908 O O . LEU A 1 115 ? 14.922 9.852 12.062 1 91.81 115 LEU A O 1
ATOM 912 N N . ARG A 1 116 ? 14.453 8.305 13.625 1 91.94 116 ARG A N 1
ATOM 913 C CA . ARG A 1 116 ? 13.023 8.578 13.75 1 91.94 116 ARG A CA 1
ATOM 914 C C . ARG A 1 116 ? 12.523 8.234 15.148 1 91.94 116 ARG A C 1
ATOM 916 O O . ARG A 1 116 ? 12.75 7.121 15.641 1 91.94 116 ARG A O 1
ATOM 923 N N . ARG A 1 117 ? 11.914 9.156 15.812 1 92.56 117 ARG A N 1
ATOM 924 C CA . ARG A 1 117 ? 11.375 8.984 17.156 1 92.56 117 ARG A CA 1
ATOM 925 C C . ARG A 1 117 ? 12.477 8.617 18.141 1 92.56 117 ARG A C 1
ATOM 927 O O . ARG A 1 117 ? 12.273 7.785 19.031 1 92.56 117 ARG A O 1
ATOM 934 N N . GLY A 1 118 ? 13.617 9.148 17.859 1 91.12 118 GLY A N 1
ATOM 935 C CA . GLY A 1 118 ? 14.734 9 18.781 1 91.12 118 GLY A CA 1
ATOM 936 C C . GLY A 1 118 ? 15.477 7.688 18.625 1 91.12 118 GLY A C 1
ATOM 937 O O . GLY A 1 118 ? 16.438 7.41 19.344 1 91.12 118 GLY A O 1
ATOM 938 N N . VAL A 1 119 ? 15.062 6.848 17.641 1 95.5 119 VAL A N 1
ATOM 939 C CA . VAL A 1 119 ? 15.719 5.574 17.359 1 95.5 119 VAL A CA 1
ATOM 940 C C . VAL A 1 119 ? 16.141 5.52 15.898 1 95.5 119 VAL A C 1
ATOM 942 O O . VAL A 1 119 ? 15.695 6.328 15.086 1 95.5 119 VAL A O 1
ATOM 945 N N . PRO A 1 120 ? 17.094 4.645 15.57 1 97 120 PRO A N 1
ATOM 946 C CA . PRO A 1 120 ? 17.453 4.516 14.156 1 97 120 PRO A CA 1
ATOM 947 C C . PRO A 1 120 ? 16.234 4.23 13.266 1 97 120 PRO A C 1
ATOM 949 O O . PRO A 1 120 ? 15.344 3.477 13.656 1 97 120 PRO A O 1
ATOM 952 N N . ALA A 1 121 ? 16.234 4.863 12.109 1 96.75 121 ALA A N 1
ATOM 953 C CA . ALA A 1 121 ? 15.172 4.57 11.148 1 96.75 121 ALA A CA 1
ATOM 954 C C . ALA A 1 121 ? 15.172 3.092 10.766 1 96.75 121 ALA A C 1
ATOM 956 O O . ALA A 1 121 ? 16.188 2.408 10.906 1 96.75 121 ALA A O 1
ATOM 957 N N . VAL A 1 122 ? 14.125 2.586 10.273 1 98.44 122 VAL A N 1
ATOM 958 C CA . VAL A 1 122 ? 13.945 1.154 10.047 1 98.44 122 VAL A CA 1
ATOM 959 C C . VAL A 1 122 ? 14.992 0.653 9.055 1 98.44 122 VAL A C 1
ATOM 961 O O . VAL A 1 122 ? 15.57 -0.419 9.25 1 98.44 122 VAL A O 1
ATOM 964 N N . HIS A 1 123 ? 15.289 1.473 8 1 98.06 123 HIS A N 1
ATOM 965 C CA . HIS A 1 123 ? 16.25 1.024 7 1 98.06 123 HIS A CA 1
ATOM 966 C C . HIS A 1 123 ? 17.672 1.02 7.559 1 98.06 123 HIS A C 1
ATOM 968 O O . HIS A 1 123 ? 18.547 0.357 7.012 1 98.06 123 HIS A O 1
ATOM 974 N N . ARG A 1 124 ? 17.906 1.807 8.656 1 97.31 124 ARG A N 1
ATOM 975 C CA . ARG A 1 124 ? 19.188 1.799 9.344 1 97.31 124 ARG A CA 1
ATOM 976 C C . ARG A 1 124 ? 19.266 0.651 10.344 1 97.31 124 ARG A C 1
ATOM 978 O O . ARG A 1 124 ? 20.297 -0.006 10.469 1 97.31 124 ARG A O 1
ATOM 985 N N . GLU A 1 125 ? 18.203 0.452 11.062 1 98.25 125 GLU A N 1
ATOM 986 C CA . GLU A 1 125 ? 18.172 -0.59 12.086 1 98.25 125 GLU A CA 1
ATOM 987 C C . GLU A 1 125 ? 18.172 -1.98 11.461 1 98.25 125 GLU A C 1
ATOM 989 O O . GLU A 1 125 ? 18.781 -2.906 11.992 1 98.25 125 GLU A O 1
ATOM 994 N N . TYR A 1 126 ? 17.516 -2.119 10.398 1 97.62 126 TYR A N 1
ATOM 995 C CA . TYR A 1 126 ? 17.438 -3.377 9.664 1 97.62 126 TYR A CA 1
ATOM 996 C C . TYR A 1 126 ? 18.172 -3.279 8.328 1 97.62 126 TYR A C 1
ATOM 998 O O . TYR A 1 126 ? 19.406 -3.283 8.289 1 97.62 126 TYR A O 1
ATOM 1006 N N . ASP A 1 127 ? 17.531 -2.977 7.211 1 97 127 ASP A N 1
ATOM 1007 C CA . ASP A 1 127 ? 18.031 -2.701 5.871 1 97 127 ASP A CA 1
ATOM 1008 C C . ASP A 1 127 ? 16.938 -2.16 4.961 1 97 127 ASP A C 1
ATOM 1010 O O . ASP A 1 127 ? 15.773 -2.084 5.367 1 97 127 ASP A O 1
ATOM 1014 N N . VAL A 1 128 ? 17.281 -1.719 3.85 1 96.94 128 VAL A N 1
ATOM 1015 C CA . VAL A 1 128 ? 16.359 -1.05 2.932 1 96.94 128 VAL A CA 1
ATOM 1016 C C . VAL A 1 128 ? 15.266 -2.021 2.494 1 96.94 128 VAL A C 1
ATOM 1018 O O . VAL A 1 128 ? 14.086 -1.66 2.453 1 96.94 128 VAL A O 1
ATOM 1021 N N . GLU A 1 129 ? 15.586 -3.287 2.201 1 96.44 129 GLU A N 1
ATOM 1022 C CA . GLU A 1 129 ? 14.617 -4.281 1.754 1 96.44 129 GLU A CA 1
ATOM 1023 C C . GLU A 1 129 ? 13.547 -4.523 2.814 1 96.44 129 GLU A C 1
ATOM 1025 O O . GLU A 1 129 ? 12.352 -4.504 2.512 1 96.44 129 GLU A O 1
ATOM 1030 N N . THR A 1 130 ? 14.016 -4.699 4.004 1 97.88 130 THR A N 1
ATOM 1031 C CA . THR A 1 130 ? 13.109 -4.949 5.121 1 97.88 130 THR A CA 1
ATOM 1032 C C . THR A 1 130 ? 12.227 -3.73 5.383 1 97.88 130 THR A C 1
ATOM 1034 O O . THR A 1 130 ? 11.039 -3.869 5.691 1 97.88 130 THR A O 1
ATOM 1037 N N . ALA A 1 131 ? 12.836 -2.535 5.309 1 98.62 131 ALA A N 1
ATOM 1038 C CA . ALA A 1 131 ? 12.086 -1.305 5.535 1 98.62 131 ALA A CA 1
ATOM 1039 C C . ALA A 1 131 ? 10.984 -1.139 4.488 1 98.62 131 ALA A C 1
ATOM 1041 O O . ALA A 1 131 ? 9.867 -0.744 4.816 1 98.62 131 ALA A O 1
ATOM 1042 N N . ILE A 1 132 ? 11.273 -1.447 3.193 1 98.56 132 ILE A N 1
ATOM 1043 C CA . ILE A 1 132 ? 10.273 -1.363 2.135 1 98.56 132 ILE A CA 1
ATOM 1044 C C . ILE A 1 132 ? 9.125 -2.318 2.436 1 98.56 132 ILE A C 1
ATOM 1046 O O . ILE A 1 132 ? 7.957 -1.921 2.41 1 98.56 132 ILE A O 1
ATOM 1050 N N . LEU A 1 133 ? 9.398 -3.525 2.811 1 98.62 133 LEU A N 1
ATOM 1051 C CA . LEU A 1 133 ? 8.391 -4.543 3.072 1 98.62 133 LEU A CA 1
ATOM 1052 C C . LEU A 1 133 ? 7.574 -4.195 4.312 1 98.62 133 LEU A C 1
ATOM 1054 O O . LEU A 1 133 ? 6.371 -4.469 4.371 1 98.62 133 LEU A O 1
ATOM 1058 N N . ALA A 1 134 ? 8.289 -3.668 5.293 1 98.75 134 ALA A N 1
ATOM 1059 C CA . ALA A 1 134 ? 7.582 -3.248 6.5 1 98.75 134 ALA A CA 1
ATOM 1060 C C . ALA A 1 134 ? 6.523 -2.197 6.176 1 98.75 134 ALA A C 1
ATOM 1062 O O . ALA A 1 134 ? 5.387 -2.293 6.637 1 98.75 134 ALA A O 1
ATOM 1063 N N . GLY A 1 135 ? 6.957 -1.189 5.422 1 98.69 135 GLY A N 1
ATOM 1064 C CA . GLY A 1 135 ? 5.996 -0.188 4.996 1 98.69 135 GLY A CA 1
ATOM 1065 C C . GLY A 1 135 ? 4.84 -0.771 4.203 1 98.69 135 GLY A C 1
ATOM 1066 O O . GLY A 1 135 ? 3.678 -0.451 4.465 1 98.69 135 GLY A O 1
ATOM 1067 N N . ASP A 1 136 ? 5.121 -1.649 3.238 1 98.75 136 ASP A N 1
ATOM 1068 C CA . ASP A 1 136 ? 4.094 -2.293 2.428 1 98.75 136 ASP A CA 1
ATOM 1069 C C . ASP A 1 136 ? 3.135 -3.104 3.299 1 98.75 136 ASP A C 1
ATOM 1071 O O . ASP A 1 136 ? 1.928 -3.125 3.047 1 98.75 136 ASP A O 1
ATOM 1075 N N . THR A 1 137 ? 3.654 -3.801 4.254 1 98.81 137 THR A N 1
ATOM 1076 C CA . THR A 1 137 ? 2.846 -4.621 5.148 1 98.81 137 THR A CA 1
ATOM 1077 C C . THR A 1 137 ? 1.911 -3.752 5.984 1 98.81 137 THR A C 1
ATOM 1079 O O . THR A 1 137 ? 0.734 -4.078 6.148 1 98.81 137 THR A O 1
ATOM 1082 N N . LEU A 1 138 ? 2.482 -2.689 6.527 1 98.88 138 LEU A N 1
ATOM 1083 C CA . LEU A 1 138 ? 1.645 -1.77 7.285 1 98.88 138 LEU A CA 1
ATOM 1084 C C . LEU A 1 138 ? 0.525 -1.209 6.414 1 98.88 138 LEU A C 1
ATOM 1086 O O . LEU A 1 138 ? -0.6 -1.024 6.883 1 98.88 138 LEU A O 1
ATOM 1090 N N . TYR A 1 139 ? 0.81 -0.972 5.125 1 98.19 139 TYR A N 1
ATOM 1091 C CA . TYR A 1 139 ? -0.177 -0.484 4.168 1 98.19 139 TYR A CA 1
ATOM 1092 C C . TYR A 1 139 ? -1.364 -1.435 4.074 1 98.19 139 TYR A C 1
ATOM 1094 O O . TYR A 1 139 ? -2.512 -1.023 4.258 1 98.19 139 TYR A O 1
ATOM 1102 N N . SER A 1 140 ? -1.126 -2.691 3.844 1 98.12 140 SER A N 1
ATOM 1103 C CA . SER A 1 140 ? -2.197 -3.678 3.73 1 98.12 140 SER A CA 1
ATOM 1104 C C . SER A 1 140 ? -2.908 -3.877 5.066 1 98.12 140 SER A C 1
ATOM 1106 O O . SER A 1 140 ? -4.133 -4.004 5.109 1 98.12 140 SER A O 1
ATOM 1108 N N . LYS A 1 141 ? -2.15 -3.871 6.148 1 98.75 141 LYS A N 1
ATOM 1109 C CA . LYS A 1 141 ? -2.713 -4.102 7.473 1 98.75 141 LYS A CA 1
ATOM 1110 C C . LYS A 1 141 ? -3.67 -2.98 7.867 1 98.75 141 LYS A C 1
ATOM 1112 O O . LYS A 1 141 ? -4.66 -3.217 8.562 1 98.75 141 LYS A O 1
ATOM 1117 N N . ALA A 1 142 ? -3.338 -1.788 7.469 1 98.81 142 ALA A N 1
ATOM 1118 C CA . ALA A 1 142 ? -4.242 -0.676 7.75 1 98.81 142 ALA A CA 1
ATOM 1119 C C . ALA A 1 142 ? -5.633 -0.94 7.172 1 98.81 142 ALA A C 1
ATOM 1121 O O . ALA A 1 142 ? -6.645 -0.671 7.82 1 98.81 142 ALA A O 1
ATOM 1122 N N . PHE A 1 143 ? -5.695 -1.459 5.949 1 98.62 143 PHE A N 1
ATOM 1123 C CA . PHE A 1 143 ? -6.969 -1.777 5.316 1 98.62 143 PHE A CA 1
ATOM 1124 C C . PHE A 1 143 ? -7.648 -2.943 6.027 1 98.62 143 PHE A C 1
ATOM 1126 O O . PHE A 1 143 ? -8.859 -2.916 6.258 1 98.62 143 PHE A O 1
ATOM 1133 N N . GLU A 1 144 ? -6.859 -3.971 6.395 1 98.62 144 GLU A N 1
ATOM 1134 C CA . GLU A 1 144 ? -7.422 -5.105 7.121 1 98.62 144 GLU A CA 1
ATOM 1135 C C . GLU A 1 144 ? -8.047 -4.656 8.438 1 98.62 144 GLU A C 1
ATOM 1137 O O . GLU A 1 144 ? -9.141 -5.094 8.789 1 98.62 144 GLU A O 1
ATOM 1142 N N . ILE A 1 145 ? -7.352 -3.814 9.148 1 98.81 145 ILE A N 1
ATOM 1143 C CA . ILE A 1 145 ? -7.816 -3.34 10.453 1 98.81 145 ILE A CA 1
ATOM 1144 C C . ILE A 1 145 ? -9.094 -2.527 10.273 1 98.81 145 ILE A C 1
ATOM 1146 O O . ILE A 1 145 ? -10.047 -2.68 11.047 1 98.81 145 ILE A O 1
ATOM 1150 N N . MET A 1 146 ? -9.18 -1.69 9.242 1 98.75 146 MET A N 1
ATOM 1151 C CA . MET A 1 146 ? -10.375 -0.903 8.969 1 98.75 146 MET A CA 1
ATOM 1152 C C . MET A 1 146 ? -11.562 -1.808 8.641 1 98.75 146 MET A C 1
ATOM 1154 O O . MET A 1 146 ? -12.68 -1.561 9.094 1 98.75 146 MET A O 1
ATOM 1158 N N . LEU A 1 147 ? -11.289 -2.852 7.887 1 98.12 147 LEU A N 1
ATOM 1159 C CA . LEU A 1 147 ? -12.32 -3.799 7.48 1 98.12 147 LEU A CA 1
ATOM 1160 C C . LEU A 1 147 ? -12.922 -4.5 8.695 1 98.12 147 LEU A C 1
ATOM 1162 O O . LEU A 1 147 ? -14.078 -4.934 8.656 1 98.12 147 LEU A O 1
ATOM 1166 N N . ASP A 1 148 ? -12.227 -4.496 9.781 1 97.12 148 ASP A N 1
ATOM 1167 C CA . ASP A 1 148 ? -12.641 -5.262 10.953 1 97.12 148 ASP A CA 1
ATOM 1168 C C . ASP A 1 148 ? -13.352 -4.371 11.961 1 97.12 148 ASP A C 1
ATOM 1170 O O . ASP A 1 148 ? -13.602 -4.789 13.094 1 97.12 148 ASP A O 1
ATOM 1174 N N . THR A 1 149 ? -13.734 -3.166 11.586 1 98.25 149 THR A N 1
ATOM 1175 C CA . THR A 1 149 ? -14.336 -2.225 12.523 1 98.25 149 THR A CA 1
ATOM 1176 C C . THR A 1 149 ? -15.773 -2.633 12.844 1 98.25 149 THR A C 1
ATOM 1178 O O . THR A 1 149 ? -16.344 -2.158 13.828 1 98.25 149 THR A O 1
ATOM 1181 N N . GLY A 1 150 ? -16.406 -3.424 11.992 1 97.25 150 GLY A N 1
ATOM 1182 C CA . GLY A 1 150 ? -17.766 -3.893 12.227 1 97.25 150 GLY A CA 1
ATOM 1183 C C . GLY A 1 150 ? -18.828 -2.883 11.828 1 97.25 150 GLY A C 1
ATOM 1184 O O . GLY A 1 150 ? -20 -3.061 12.133 1 97.25 150 GLY A O 1
ATOM 1185 N N . ALA A 1 151 ? -18.438 -1.822 11.117 1 97.75 151 ALA A N 1
ATOM 1186 C CA . ALA A 1 151 ? -19.406 -0.825 10.656 1 97.75 151 ALA A CA 1
ATOM 1187 C C . ALA A 1 151 ? -20.312 -1.401 9.57 1 97.75 151 ALA A C 1
ATOM 1189 O O . ALA A 1 151 ? -20.031 -2.461 9.008 1 97.75 151 ALA A O 1
ATOM 1190 N N . GLU A 1 152 ? -21.406 -0.708 9.328 1 97.62 152 GLU A N 1
ATOM 1191 C CA . GLU A 1 152 ? -22.297 -1.089 8.227 1 97.62 152 GLU A CA 1
ATOM 1192 C C . GLU A 1 152 ? -21.531 -1.155 6.906 1 97.62 152 GLU A C 1
ATOM 1194 O O . GLU A 1 152 ? -20.656 -0.329 6.648 1 97.62 152 GLU A O 1
ATOM 1199 N N . THR A 1 153 ? -21.922 -2.061 6.074 1 96.81 153 THR A N 1
ATOM 1200 C CA . THR A 1 153 ? -21.172 -2.404 4.879 1 96.81 153 THR A CA 1
ATOM 1201 C C . THR A 1 153 ? -21.016 -1.191 3.963 1 96.81 153 THR A C 1
ATOM 1203 O O . THR A 1 153 ? -19.953 -0.977 3.373 1 96.81 153 THR A O 1
ATOM 1206 N N . ASP A 1 154 ? -22.062 -0.462 3.791 1 96.88 154 ASP A N 1
ATOM 1207 C CA . ASP A 1 154 ? -22 0.712 2.928 1 96.88 154 ASP A CA 1
ATOM 1208 C C . ASP A 1 154 ? -21.031 1.756 3.502 1 96.88 154 ASP A C 1
ATOM 1210 O O . ASP A 1 154 ? -20.328 2.426 2.756 1 96.88 154 ASP A O 1
ATOM 1214 N N . ARG A 1 155 ? -21 1.908 4.828 1 98.19 155 ARG A N 1
ATOM 1215 C CA . ARG A 1 155 ? -20.109 2.848 5.5 1 98.19 155 ARG A CA 1
ATOM 1216 C C . ARG A 1 155 ? -18.672 2.361 5.445 1 98.19 155 ARG A C 1
ATOM 1218 O O . ARG A 1 155 ? -17.75 3.164 5.312 1 98.19 155 ARG A O 1
ATOM 1225 N N . LEU A 1 156 ? -18.609 1.045 5.559 1 98.12 156 LEU A N 1
ATOM 1226 C CA . LEU A 1 156 ? -17.266 0.457 5.457 1 98.12 156 LEU A CA 1
ATOM 1227 C C . LEU A 1 156 ? -16.672 0.7 4.078 1 98.12 156 LEU A C 1
ATOM 1229 O O . LEU A 1 156 ? -15.484 1.013 3.959 1 98.12 156 LEU A O 1
ATOM 1233 N N . VAL A 1 157 ? -17.438 0.573 3.039 1 98.12 157 VAL A N 1
ATOM 1234 C CA . VAL A 1 157 ? -16.984 0.826 1.676 1 98.12 157 VAL A CA 1
ATOM 1235 C C . VAL A 1 157 ? -16.531 2.279 1.54 1 98.12 157 VAL A C 1
ATOM 1237 O O . VAL A 1 157 ? -15.484 2.562 0.958 1 98.12 157 VAL A O 1
ATOM 1240 N N . ARG A 1 158 ? -17.281 3.174 2.09 1 98.19 158 ARG A N 1
ATOM 1241 C CA . ARG A 1 158 ? -16.938 4.59 2.043 1 98.19 158 ARG A CA 1
ATOM 1242 C C . ARG A 1 158 ? -15.656 4.875 2.824 1 98.19 158 ARG A C 1
ATOM 1244 O O . ARG A 1 158 ? -14.828 5.676 2.396 1 98.19 158 ARG A O 1
ATOM 1251 N N . ALA A 1 159 ? -15.562 4.234 3.988 1 98.69 159 ALA A N 1
ATOM 1252 C CA . ALA A 1 159 ? -14.367 4.418 4.805 1 98.69 159 ALA A CA 1
ATOM 1253 C C . ALA A 1 159 ? -13.117 3.936 4.07 1 98.69 159 ALA A C 1
ATOM 1255 O O . ALA A 1 159 ? -12.07 4.582 4.121 1 98.69 159 ALA A O 1
ATOM 1256 N N . LEU A 1 160 ? -13.258 2.816 3.377 1 98.5 160 LEU A N 1
ATOM 1257 C CA . LEU A 1 160 ? -12.141 2.273 2.611 1 98.5 160 LEU A CA 1
ATOM 1258 C C . LEU A 1 160 ? -11.805 3.174 1.426 1 98.5 160 LEU A C 1
ATOM 1260 O O . LEU A 1 160 ? -10.641 3.303 1.047 1 98.5 160 LEU A O 1
ATOM 1264 N N . ASP A 1 161 ? -12.773 3.777 0.87 1 98.31 161 ASP A N 1
ATOM 1265 C CA . ASP A 1 161 ? -12.562 4.746 -0.201 1 98.31 161 ASP A CA 1
ATOM 1266 C C . ASP A 1 161 ? -11.781 5.957 0.302 1 98.31 161 ASP A C 1
ATOM 1268 O O . ASP A 1 161 ? -10.852 6.422 -0.361 1 98.31 161 ASP A O 1
ATOM 1272 N N . VAL A 1 162 ? -12.148 6.441 1.477 1 98.62 162 VAL A N 1
ATOM 1273 C CA . VAL A 1 162 ? -11.438 7.555 2.094 1 98.62 162 VAL A CA 1
ATOM 1274 C C . VAL A 1 162 ? -9.984 7.16 2.348 1 98.62 162 VAL A C 1
ATOM 1276 O O . VAL A 1 162 ? -9.062 7.922 2.041 1 98.62 162 VAL A O 1
ATOM 1279 N N . LEU A 1 163 ? -9.812 5.973 2.875 1 98.31 163 LEU A N 1
ATOM 1280 C CA . LEU A 1 163 ? -8.477 5.5 3.203 1 98.31 163 LEU A CA 1
ATOM 1281 C C . LEU A 1 163 ? -7.625 5.363 1.945 1 98.31 163 LEU A C 1
ATOM 1283 O O . LEU A 1 163 ? -6.477 5.816 1.916 1 98.31 163 LEU A O 1
ATOM 1287 N N . ALA A 1 164 ? -8.133 4.75 0.917 1 98.25 164 ALA A N 1
ATOM 1288 C CA . ALA A 1 164 ? -7.398 4.535 -0.329 1 98.25 164 ALA A CA 1
ATOM 1289 C C . ALA A 1 164 ? -7.031 5.859 -0.985 1 98.25 164 ALA A C 1
ATOM 1291 O O . ALA A 1 164 ? -5.883 6.062 -1.391 1 98.25 164 ALA A O 1
ATOM 1292 N N . ASN A 1 165 ? -7.977 6.77 -1.075 1 98.38 165 ASN A N 1
ATOM 1293 C CA . ASN A 1 165 ? -7.734 8.078 -1.675 1 98.38 165 ASN A CA 1
ATOM 1294 C C . ASN A 1 165 ? -6.703 8.875 -0.88 1 98.38 165 ASN A C 1
ATOM 1296 O O . ASN A 1 165 ? -5.867 9.57 -1.462 1 98.38 165 ASN A O 1
ATOM 1300 N N . THR A 1 166 ? -6.844 8.781 0.382 1 98.75 166 THR A N 1
ATOM 1301 C CA . THR A 1 166 ? -5.879 9.445 1.25 1 98.75 166 THR A CA 1
ATOM 1302 C C . THR A 1 166 ? -4.461 8.961 0.964 1 98.75 166 THR A C 1
ATOM 1304 O O . THR A 1 166 ? -3.541 9.766 0.817 1 98.75 166 THR A O 1
ATOM 1307 N N . CYS A 1 167 ? -4.297 7.672 0.895 1 98.38 167 CYS A N 1
ATOM 1308 C CA . CYS A 1 167 ? -2.982 7.102 0.628 1 98.38 167 CYS A CA 1
ATOM 1309 C C . CYS A 1 167 ? -2.449 7.57 -0.721 1 98.38 167 CYS A C 1
ATOM 1311 O O . CYS A 1 167 ? -1.264 7.879 -0.851 1 98.38 167 CYS A O 1
ATOM 1313 N N . THR A 1 168 ? -3.289 7.629 -1.743 1 98.62 168 THR A N 1
ATOM 1314 C CA . THR A 1 168 ? -2.887 8.117 -3.057 1 98.62 168 THR A CA 1
ATOM 1315 C C . THR A 1 168 ? -2.404 9.562 -2.973 1 98.62 168 THR A C 1
ATOM 1317 O O . THR A 1 168 ? -1.347 9.898 -3.51 1 98.62 168 THR A O 1
ATOM 1320 N N . GLN A 1 169 ? -3.162 10.359 -2.281 1 98.69 169 GLN A N 1
ATOM 1321 C CA . GLN A 1 169 ? -2.82 11.766 -2.15 1 98.69 169 GLN A CA 1
ATOM 1322 C C . GLN A 1 169 ? -1.512 11.953 -1.386 1 98.69 169 GLN A C 1
ATOM 1324 O O . GLN A 1 169 ? -0.706 12.82 -1.722 1 98.69 169 GLN A O 1
ATOM 1329 N N . ILE A 1 170 ? -1.323 11.133 -0.364 1 98.75 170 ILE A N 1
ATOM 1330 C CA . ILE A 1 170 ? -0.079 11.203 0.395 1 98.75 170 ILE A CA 1
ATOM 1331 C C . ILE A 1 170 ? 1.104 10.914 -0.527 1 98.75 170 ILE A C 1
ATOM 1333 O O . ILE A 1 170 ? 2.117 11.617 -0.481 1 98.75 170 ILE A O 1
ATOM 1337 N N . CYS A 1 171 ? 0.966 9.898 -1.383 1 98.44 171 CYS A N 1
ATOM 1338 C CA . CYS A 1 171 ? 2.033 9.562 -2.318 1 98.44 171 CYS A CA 1
ATOM 1339 C C . CYS A 1 171 ? 2.273 10.695 -3.305 1 98.44 171 CYS A C 1
ATOM 1341 O O . CYS A 1 171 ? 3.42 11.016 -3.627 1 98.44 171 CYS A O 1
ATOM 1343 N N . GLU A 1 172 ? 1.213 11.289 -3.787 1 98.5 172 GLU A N 1
ATOM 1344 C CA . GLU A 1 172 ? 1.334 12.438 -4.684 1 98.5 172 GLU A CA 1
ATOM 1345 C C . GLU A 1 172 ? 2.043 13.602 -4 1 98.5 172 GLU A C 1
ATOM 1347 O O . GLU A 1 172 ? 2.934 14.219 -4.586 1 98.5 172 GLU A O 1
ATOM 1352 N N . GLY A 1 173 ? 1.642 13.891 -2.766 1 98.31 173 GLY A N 1
ATOM 1353 C CA . GLY A 1 173 ? 2.291 14.945 -2.002 1 98.31 173 GLY A CA 1
ATOM 1354 C C . GLY A 1 173 ? 3.766 14.68 -1.757 1 98.31 173 GLY A C 1
ATOM 1355 O O . GLY A 1 173 ? 4.59 15.594 -1.866 1 98.31 173 GLY A O 1
ATOM 1356 N N . GLN A 1 174 ? 4.113 13.438 -1.395 1 97.5 174 GLN A N 1
ATOM 1357 C CA . GLN A 1 174 ? 5.508 13.07 -1.179 1 97.5 174 GLN A CA 1
ATOM 1358 C C . GLN A 1 174 ? 6.32 13.211 -2.465 1 97.5 174 GLN A C 1
ATOM 1360 O O . GLN A 1 174 ? 7.48 13.617 -2.432 1 97.5 174 GLN A O 1
ATOM 1365 N N . SER A 1 175 ? 5.719 12.828 -3.572 1 97.62 175 SER A N 1
ATOM 1366 C CA . SER A 1 175 ? 6.383 12.984 -4.863 1 97.62 175 SER A CA 1
ATOM 1367 C C . SER A 1 175 ? 6.699 14.453 -5.145 1 97.62 175 SER A C 1
ATOM 1369 O O . SER A 1 175 ? 7.797 14.781 -5.605 1 97.62 175 SER A O 1
ATOM 1371 N N . LEU A 1 176 ? 5.73 15.32 -4.891 1 97.12 176 LEU A N 1
ATOM 1372 C CA . LEU A 1 176 ? 5.949 16.75 -5.059 1 97.12 176 LEU A CA 1
ATOM 1373 C C . LEU A 1 176 ? 7.055 17.25 -4.133 1 97.12 176 LEU A C 1
ATOM 1375 O O . LEU A 1 176 ? 7.926 18.016 -4.551 1 97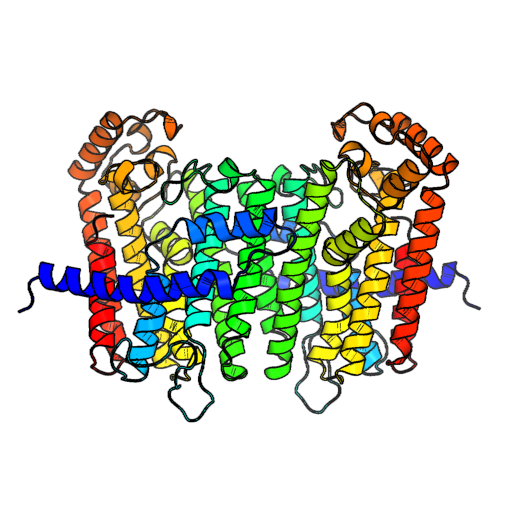.12 176 LEU A O 1
ATOM 1379 N N . ASP A 1 177 ? 7.02 16.781 -2.877 1 95.75 177 ASP A N 1
ATOM 1380 C CA . ASP A 1 177 ? 8.023 17.172 -1.894 1 95.75 177 ASP A CA 1
ATOM 1381 C C . ASP A 1 177 ? 9.43 16.828 -2.389 1 95.75 177 ASP A C 1
ATOM 1383 O O . ASP A 1 177 ? 10.336 17.656 -2.307 1 95.75 177 ASP A O 1
ATOM 1387 N N . VAL A 1 178 ? 9.617 15.664 -2.951 1 92.75 178 VAL A N 1
ATOM 1388 C CA . VAL A 1 178 ? 10.906 15.211 -3.459 1 92.75 178 VAL A CA 1
ATOM 1389 C C . VAL A 1 178 ? 11.297 16.016 -4.695 1 92.75 178 VAL A C 1
ATOM 1391 O O . VAL A 1 178 ? 12.445 16.438 -4.832 1 92.75 178 VAL A O 1
ATOM 1394 N N . GLN A 1 179 ? 10.352 16.297 -5.547 1 93.25 179 GLN A N 1
ATOM 1395 C CA . GLN A 1 179 ? 10.617 17.031 -6.781 1 93.25 179 GLN A CA 1
ATOM 1396 C C . GLN A 1 179 ? 10.992 18.484 -6.488 1 93.25 179 GLN A C 1
ATOM 1398 O O . GLN A 1 179 ? 11.773 19.078 -7.223 1 93.25 179 GLN A O 1
ATOM 1403 N N . PHE A 1 180 ? 10.391 19.062 -5.445 1 93.56 180 PHE A N 1
ATOM 1404 C CA . PHE A 1 180 ? 10.625 20.469 -5.094 1 93.56 180 PHE A CA 1
ATOM 1405 C C . PHE A 1 180 ? 12.078 20.688 -4.691 1 93.56 180 PHE A C 1
ATOM 1407 O O . PHE A 1 180 ? 12.578 21.812 -4.754 1 93.56 180 PHE A O 1
ATOM 1414 N N . GLU A 1 181 ? 12.742 19.641 -4.262 1 89.62 181 GLU A N 1
ATOM 1415 C CA . GLU A 1 181 ? 14.133 19.766 -3.832 1 89.62 181 GLU A CA 1
ATOM 1416 C C . GLU A 1 181 ? 15.031 20.203 -4.988 1 89.62 181 GLU A C 1
ATOM 1418 O O . GLU A 1 181 ? 16.062 20.828 -4.77 1 89.62 181 GLU A O 1
ATOM 1423 N N . ASP A 1 182 ? 14.57 19.875 -6.219 1 89.06 182 ASP A N 1
ATOM 1424 C CA . ASP A 1 182 ? 15.398 20.156 -7.387 1 89.06 182 ASP A CA 1
ATOM 1425 C C . ASP A 1 182 ? 14.836 21.344 -8.18 1 89.06 182 ASP A C 1
ATOM 1427 O O . ASP A 1 182 ? 15.328 21.656 -9.266 1 89.06 182 ASP A O 1
ATOM 1431 N N . ARG A 1 183 ? 13.836 21.922 -7.641 1 89.12 183 ARG A N 1
ATOM 1432 C CA . ARG A 1 183 ? 13.234 23.078 -8.32 1 89.12 183 ARG A CA 1
ATOM 1433 C C . ARG A 1 183 ? 13.82 24.391 -7.812 1 89.12 183 ARG A C 1
ATOM 1435 O O . ARG A 1 183 ? 14.055 24.547 -6.609 1 89.12 183 ARG A O 1
ATOM 1442 N N . ASP A 1 184 ? 14.016 25.219 -8.758 1 82.5 184 ASP A N 1
ATOM 1443 C CA . ASP A 1 184 ? 14.578 26.516 -8.398 1 82.5 184 ASP A CA 1
ATOM 1444 C C . ASP A 1 184 ? 13.547 27.375 -7.68 1 82.5 184 ASP A C 1
ATOM 1446 O O . ASP A 1 184 ? 13.891 28.125 -6.762 1 82.5 184 ASP A O 1
ATOM 1450 N N . GLU A 1 185 ? 12.352 27.297 -8.172 1 86.31 185 GLU A N 1
ATOM 1451 C CA . GLU A 1 185 ? 11.297 28.141 -7.602 1 86.31 185 GLU A CA 1
ATOM 1452 C C . GLU A 1 185 ? 10.047 27.312 -7.301 1 86.31 185 GLU A C 1
ATOM 1454 O O . GLU A 1 185 ? 9.578 26.547 -8.148 1 86.31 185 GLU A O 1
ATOM 1459 N N . VAL A 1 186 ? 9.633 27.391 -6.074 1 93.38 186 VAL A N 1
ATOM 1460 C CA . VAL A 1 186 ? 8.367 26.828 -5.613 1 93.38 186 VAL A CA 1
ATOM 1461 C C . VAL A 1 186 ? 7.512 27.938 -5.004 1 93.38 186 VAL A C 1
ATOM 1463 O O . VAL A 1 186 ? 7.984 28.719 -4.172 1 93.38 186 VAL A O 1
ATOM 1466 N N . THR A 1 187 ? 6.262 28.062 -5.473 1 93.81 187 THR A N 1
ATOM 1467 C CA . THR A 1 187 ? 5.379 29.094 -4.953 1 93.81 187 THR A CA 1
ATOM 1468 C C . THR A 1 187 ? 4.754 28.656 -3.629 1 93.81 187 THR A C 1
ATOM 1470 O O . THR A 1 187 ? 4.746 27.469 -3.301 1 93.81 187 THR A O 1
ATOM 1473 N N . THR A 1 188 ? 4.262 29.625 -2.922 1 93.5 188 THR A N 1
ATOM 1474 C CA . THR A 1 188 ? 3.549 29.344 -1.68 1 93.5 188 THR A CA 1
ATOM 1475 C C . THR A 1 188 ? 2.348 28.438 -1.938 1 93.5 188 THR A C 1
ATOM 1477 O O . THR A 1 188 ? 2.07 27.531 -1.155 1 93.5 188 THR A O 1
ATOM 1480 N N . ASP A 1 189 ? 1.713 28.641 -3.045 1 95.12 189 ASP A N 1
ATOM 1481 C CA . ASP A 1 189 ? 0.549 27.828 -3.389 1 95.12 189 ASP A CA 1
ATOM 1482 C C . ASP A 1 189 ? 0.951 26.391 -3.672 1 95.12 189 ASP A C 1
ATOM 1484 O O . ASP A 1 189 ? 0.241 25.453 -3.289 1 95.12 189 ASP A O 1
ATOM 1488 N N . GLU A 1 190 ? 2.039 26.25 -4.371 1 95.75 190 GLU A N 1
ATOM 1489 C CA . GLU A 1 190 ? 2.545 24.906 -4.641 1 95.75 190 GLU A CA 1
ATOM 1490 C C . GLU A 1 190 ? 2.914 24.188 -3.348 1 95.75 190 GLU A C 1
ATOM 1492 O O . GLU A 1 190 ? 2.615 23 -3.184 1 95.75 190 GLU A O 1
ATOM 1497 N N . TYR A 1 191 ? 3.531 24.953 -2.453 1 96.5 191 TYR A N 1
ATOM 1498 C CA . TYR A 1 191 ? 3.881 24.375 -1.155 1 96.5 191 TYR A CA 1
ATOM 1499 C C . TYR A 1 191 ? 2.633 23.953 -0.396 1 96.5 191 TYR A C 1
ATOM 1501 O O . TYR A 1 191 ? 2.578 22.844 0.142 1 96.5 191 TYR A O 1
ATOM 1509 N N . LEU A 1 192 ? 1.672 24.781 -0.391 1 96.94 192 LEU A N 1
ATOM 1510 C CA . LEU A 1 192 ? 0.453 24.5 0.358 1 96.94 192 LEU A CA 1
ATOM 1511 C C . LEU A 1 192 ? -0.274 23.297 -0.231 1 96.94 192 LEU A C 1
ATOM 1513 O O . LEU A 1 192 ? -0.853 22.484 0.506 1 96.94 192 LEU A O 1
ATOM 1517 N N . GLY A 1 193 ? -0.293 23.188 -1.562 1 97.31 193 GLY A N 1
ATOM 1518 C CA . GLY A 1 193 ? -0.844 22 -2.197 1 97.31 193 GLY A CA 1
ATOM 1519 C C . GLY A 1 193 ? -0.106 20.734 -1.827 1 97.31 193 GLY A C 1
ATOM 1520 O O . GLY A 1 193 ? -0.729 19.703 -1.557 1 97.31 193 GLY A O 1
ATOM 1521 N N . MET A 1 194 ? 1.212 20.812 -1.815 1 97.69 194 MET A N 1
ATOM 1522 C CA . MET A 1 194 ? 2.053 19.688 -1.465 1 97.69 194 MET A CA 1
ATOM 1523 C C . MET A 1 194 ? 1.813 19.25 -0.021 1 97.69 194 MET A C 1
ATOM 1525 O O . MET A 1 194 ? 1.64 18.062 0.257 1 97.69 194 MET A O 1
ATOM 1529 N N . VAL A 1 195 ? 1.707 20.156 0.95 1 97.69 195 VAL A N 1
ATOM 1530 C CA . VAL A 1 195 ? 1.548 19.828 2.361 1 97.69 195 VAL A CA 1
ATOM 1531 C C . VAL A 1 195 ? 0.145 19.281 2.609 1 97.69 195 VAL A C 1
ATOM 1533 O O . VAL A 1 195 ? -0.045 18.391 3.453 1 97.69 195 VAL A O 1
ATOM 1536 N N . GLU A 1 196 ? -0.827 19.812 1.84 1 98.31 196 GLU A N 1
ATOM 1537 C CA . GLU A 1 196 ? -2.172 19.25 1.92 1 98.31 196 GLU A CA 1
ATOM 1538 C C . GLU A 1 196 ? -2.162 17.75 1.625 1 98.31 196 GLU A C 1
ATOM 1540 O O . GLU A 1 196 ? -2.725 16.953 2.385 1 98.31 196 GLU A O 1
ATOM 1545 N N . GLN A 1 197 ? -1.492 17.406 0.543 1 98.38 197 GLN A N 1
ATOM 1546 C CA . GLN A 1 197 ? -1.477 16.016 0.099 1 98.38 197 GLN A CA 1
ATOM 1547 C C . GLN A 1 197 ? -0.544 15.172 0.963 1 98.38 197 GLN A C 1
ATOM 1549 O O . GLN A 1 197 ? -0.92 14.086 1.417 1 98.38 197 GLN A O 1
ATOM 1554 N N . LYS A 1 198 ? 0.6 15.641 1.259 1 97.75 198 LYS A N 1
ATOM 1555 C CA . LYS A 1 198 ? 1.622 14.867 1.958 1 97.75 198 LYS A CA 1
ATOM 1556 C C . LYS A 1 198 ? 1.229 14.625 3.412 1 97.75 198 LYS A C 1
ATOM 1558 O O . LYS A 1 198 ? 1.521 13.562 3.971 1 97.75 198 LYS A O 1
ATOM 1563 N N . THR A 1 199 ? 0.517 15.625 4.055 1 97.81 199 THR A N 1
ATOM 1564 C CA . THR A 1 199 ? 0.359 15.57 5.504 1 97.81 199 THR A CA 1
ATOM 1565 C C . THR A 1 199 ? -1.102 15.781 5.895 1 97.81 199 THR A C 1
ATOM 1567 O O . THR A 1 199 ? -1.665 14.984 6.648 1 97.81 199 THR A O 1
ATOM 1570 N N . ALA A 1 200 ? -1.782 16.75 5.387 1 98.81 200 ALA A N 1
ATOM 1571 C CA . ALA A 1 200 ? -3.068 17.219 5.902 1 98.81 200 ALA A CA 1
ATOM 1572 C C . ALA A 1 200 ? -4.172 16.203 5.621 1 98.81 200 ALA A C 1
ATOM 1574 O O . ALA A 1 200 ? -5.102 16.062 6.414 1 98.81 200 ALA A O 1
ATOM 1575 N N . VAL A 1 201 ? -4.074 15.5 4.539 1 98.88 201 VAL A N 1
ATOM 1576 C CA . VAL A 1 201 ? -5.152 14.609 4.133 1 98.88 201 VAL A CA 1
ATOM 1577 C C . VAL A 1 201 ? -5.316 13.492 5.164 1 98.88 201 VAL A C 1
ATOM 1579 O O . VAL A 1 201 ? -6.426 13 5.387 1 98.88 201 VAL A O 1
ATOM 1582 N N . LEU A 1 202 ? -4.242 13.055 5.809 1 98.88 202 LEU A N 1
ATOM 1583 C CA . LEU A 1 202 ? -4.398 12.016 6.812 1 98.88 202 LEU A CA 1
ATOM 1584 C C . LEU A 1 202 ? -5.082 12.555 8.062 1 98.88 202 LEU A C 1
ATOM 1586 O O . LEU A 1 202 ? -5.84 11.836 8.727 1 98.88 202 LEU A O 1
ATOM 1590 N N . TYR A 1 203 ? -4.898 13.828 8.438 1 98.88 203 TYR A N 1
ATOM 1591 C CA . TYR A 1 203 ? -5.684 14.469 9.484 1 98.88 203 TYR A CA 1
ATOM 1592 C C . TYR A 1 203 ? -7.148 14.578 9.07 1 98.88 203 TYR A C 1
ATOM 1594 O O . TYR A 1 203 ? -8.047 14.383 9.898 1 98.88 203 TYR A O 1
ATOM 1602 N N . ALA A 1 204 ? -7.309 14.953 7.793 1 98.94 204 ALA A N 1
ATOM 1603 C CA . ALA A 1 204 ? -8.672 15.031 7.27 1 98.94 204 ALA A CA 1
ATOM 1604 C C . ALA A 1 204 ? -9.383 13.688 7.391 1 98.94 204 ALA A C 1
ATOM 1606 O O . ALA A 1 204 ? -10.531 13.625 7.836 1 98.94 204 ALA A O 1
ATOM 1607 N N . ALA A 1 205 ? -8.703 12.641 6.988 1 98.94 205 ALA A N 1
ATOM 1608 C CA . ALA A 1 205 ? -9.266 11.305 7.137 1 98.94 205 ALA A CA 1
ATOM 1609 C C . ALA A 1 205 ? -9.547 10.984 8.602 1 98.94 205 ALA A C 1
ATOM 1611 O O . ALA A 1 205 ? -10.602 10.438 8.938 1 98.94 205 ALA A O 1
ATOM 1612 N N . SER A 1 206 ? -8.633 11.312 9.477 1 98.94 206 SER A N 1
ATOM 1613 C CA . SER A 1 206 ? -8.781 11.047 10.906 1 98.94 206 SER A CA 1
ATOM 1614 C C . SER A 1 206 ? -10.039 11.711 11.453 1 98.94 206 SER A C 1
ATOM 1616 O O . SER A 1 206 ? -10.727 11.133 12.297 1 98.94 206 SER A O 1
ATOM 1618 N N . ALA A 1 207 ? -10.328 12.883 10.992 1 98.94 207 ALA A N 1
ATOM 1619 C CA . ALA A 1 207 ? -11.484 13.633 11.484 1 98.94 207 ALA A CA 1
ATOM 1620 C C . ALA A 1 207 ? -12.773 13.164 10.812 1 98.94 207 ALA A C 1
ATOM 1622 O O . ALA A 1 207 ? -13.844 13.188 11.43 1 98.94 207 ALA A O 1
ATOM 1623 N N . ALA A 1 208 ? -12.719 12.719 9.547 1 98.94 208 ALA A N 1
ATOM 1624 C CA . ALA A 1 208 ? -13.914 12.438 8.758 1 98.94 208 ALA A CA 1
ATOM 1625 C C . ALA A 1 208 ? -14.375 10.992 8.953 1 98.94 208 ALA A C 1
ATOM 1627 O O . ALA A 1 208 ? -15.57 10.703 8.891 1 98.94 208 ALA A O 1
ATOM 1628 N N . LEU A 1 209 ? -13.469 10.07 9.188 1 98.94 209 LEU A N 1
ATOM 1629 C CA . LEU A 1 209 ? -13.766 8.641 9.211 1 98.94 209 LEU A CA 1
ATOM 1630 C C . LEU A 1 209 ? -14.797 8.32 10.281 1 98.94 209 LEU A C 1
ATOM 1632 O O . LEU A 1 209 ? -15.727 7.543 10.047 1 98.94 209 LEU A O 1
ATOM 1636 N N . PRO A 1 210 ? -14.664 8.922 11.516 1 98.94 210 PRO A N 1
ATOM 1637 C CA . PRO A 1 210 ? -15.711 8.633 12.492 1 98.94 210 PRO A CA 1
ATOM 1638 C C . PRO A 1 210 ? -17.094 9.031 12.008 1 98.94 210 PRO A C 1
ATOM 1640 O O . PRO A 1 210 ? -18.078 8.32 12.258 1 98.94 210 PRO A O 1
ATOM 1643 N N . ALA A 1 211 ? -17.203 10.156 11.312 1 98.94 211 ALA A N 1
ATOM 1644 C CA . ALA A 1 211 ? -18.484 10.586 10.773 1 98.94 211 ALA A CA 1
ATOM 1645 C C . ALA A 1 211 ? -19.016 9.586 9.75 1 98.94 211 ALA A C 1
ATOM 1647 O O . ALA A 1 211 ? -20.203 9.258 9.742 1 98.94 211 ALA A O 1
ATOM 1648 N N . VAL A 1 212 ? -18.156 9.047 8.93 1 98.88 212 VAL A N 1
ATOM 1649 C CA . VAL A 1 212 ? -18.531 8.055 7.93 1 98.88 212 VAL A CA 1
ATOM 1650 C C . VAL A 1 212 ? -18.984 6.766 8.625 1 98.88 212 VAL A C 1
ATOM 1652 O O . VAL A 1 212 ? -20.078 6.266 8.367 1 98.88 212 VAL A O 1
ATOM 1655 N N . LEU A 1 213 ? -18.203 6.273 9.555 1 98.88 213 LEU A N 1
ATOM 1656 C CA . LEU A 1 213 ? -18.391 4.961 10.164 1 98.88 213 LEU A CA 1
ATOM 1657 C C . LEU A 1 213 ? -19.594 4.957 11.086 1 98.88 213 LEU A C 1
ATOM 1659 O O . LEU A 1 213 ? -20.281 3.936 11.227 1 98.88 213 LEU A O 1
ATOM 1663 N N . LEU A 1 214 ? -19.859 6.117 11.703 1 98.75 214 LEU A N 1
ATOM 1664 C CA . LEU A 1 214 ? -20.938 6.184 12.688 1 98.75 214 LEU A CA 1
ATOM 1665 C C . LEU A 1 214 ? -22.234 6.656 12.055 1 98.75 214 LEU A C 1
ATOM 1667 O O . LEU A 1 214 ? -23.281 6.699 12.711 1 98.75 214 LEU A O 1
ATOM 1671 N N . GLY A 1 215 ? -22.203 7.055 10.797 1 98.56 215 GLY A N 1
ATOM 1672 C CA . GLY A 1 215 ? -23.422 7.297 10.039 1 98.56 215 GLY A CA 1
ATOM 1673 C C . GLY A 1 215 ? -23.859 8.75 10.055 1 98.56 215 GLY A C 1
ATOM 1674 O O . GLY A 1 215 ? -25.062 9.047 10.086 1 98.56 215 GLY A O 1
ATOM 1675 N N . ALA A 1 216 ? -22.922 9.695 10.125 1 98.62 216 ALA A N 1
ATOM 1676 C CA . ALA A 1 216 ? -23.25 11.109 10.031 1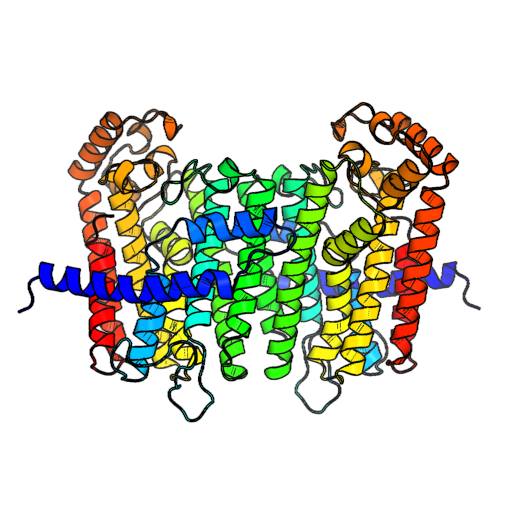 98.62 216 ALA A CA 1
ATOM 1677 C C . ALA A 1 216 ? -23.656 11.484 8.609 1 98.62 216 ALA A C 1
ATOM 1679 O O . ALA A 1 216 ? -23.375 10.742 7.664 1 98.62 216 ALA A O 1
ATOM 1680 N N . ASP A 1 217 ? -24.344 12.633 8.445 1 98.06 217 ASP A N 1
ATOM 1681 C CA . ASP A 1 217 ? -24.734 13.102 7.117 1 98.06 217 ASP A CA 1
ATOM 1682 C C . ASP A 1 217 ? -23.531 13.641 6.348 1 98.06 217 ASP A C 1
ATOM 1684 O O . ASP A 1 217 ? -22.469 13.906 6.934 1 98.06 217 ASP A O 1
ATOM 1688 N N . GLU A 1 218 ? -23.672 13.836 5.098 1 98.19 218 GLU A N 1
ATOM 1689 C CA . GLU A 1 218 ? -22.578 14.211 4.207 1 98.19 218 GLU A CA 1
ATOM 1690 C C . GLU A 1 218 ? -22.031 15.586 4.555 1 98.19 218 GLU A C 1
ATOM 1692 O O . GLU A 1 218 ? -20.828 15.836 4.406 1 98.19 218 GLU A O 1
ATOM 1697 N N . GLU A 1 219 ? -22.828 16.469 4.949 1 98.44 219 GLU A N 1
ATOM 1698 C CA . GLU A 1 219 ? -22.391 17.812 5.332 1 98.44 219 GLU A CA 1
ATOM 1699 C C . GLU A 1 219 ? -21.422 17.75 6.504 1 98.44 219 GLU A C 1
ATOM 1701 O O . GLU A 1 219 ? -20.391 18.453 6.504 1 98.44 219 GLU A O 1
ATOM 1706 N N . THR A 1 220 ? -21.797 16.922 7.453 1 98.75 220 THR A N 1
ATOM 1707 C CA . THR A 1 220 ? -20.938 16.75 8.617 1 98.75 220 THR A CA 1
ATOM 1708 C C . THR A 1 220 ? -19.609 16.109 8.219 1 98.75 220 THR A C 1
ATOM 1710 O O . THR A 1 220 ? -18.547 16.547 8.672 1 98.75 220 THR A O 1
ATOM 1713 N N . VAL A 1 221 ? -19.641 15.07 7.391 1 98.88 221 VAL A N 1
ATOM 1714 C CA . VAL A 1 221 ? -18.422 14.406 6.918 1 98.88 221 VAL A CA 1
ATOM 1715 C C . VAL A 1 221 ? -17.531 15.422 6.219 1 98.88 221 VAL A C 1
ATOM 1717 O O . VAL A 1 221 ? -16.328 15.484 6.488 1 98.88 221 VAL A O 1
ATOM 1720 N N . ASP A 1 222 ? -18.109 16.266 5.367 1 98.81 222 ASP A N 1
ATOM 1721 C CA . ASP A 1 222 ? -17.359 17.25 4.598 1 98.81 222 ASP A CA 1
ATOM 1722 C C . ASP A 1 222 ? -16.734 18.297 5.512 1 98.81 222 ASP A C 1
ATOM 1724 O O . ASP A 1 222 ? -15.594 18.719 5.305 1 98.81 222 ASP A O 1
ATOM 1728 N N . ALA A 1 223 ? -17.469 18.75 6.473 1 98.88 223 ALA A N 1
ATOM 1729 C CA . ALA A 1 223 ? -16.984 19.75 7.41 1 98.88 223 ALA A CA 1
ATOM 1730 C C . ALA A 1 223 ? -15.805 19.219 8.219 1 98.88 223 ALA A C 1
ATOM 1732 O O . ALA A 1 223 ? -14.812 19.922 8.414 1 98.88 223 ALA A O 1
ATOM 1733 N N . LEU A 1 224 ? -15.969 18 8.664 1 98.94 224 LEU A N 1
ATOM 1734 C CA . LEU A 1 224 ? -14.906 17.406 9.469 1 98.94 224 LEU A CA 1
ATOM 1735 C C . LEU A 1 224 ? -13.68 17.125 8.617 1 98.94 224 LEU A C 1
ATOM 1737 O O . LEU A 1 224 ? -12.547 17.266 9.094 1 98.94 224 LEU A O 1
ATOM 1741 N N . TYR A 1 225 ? -13.883 16.688 7.383 1 98.94 225 TYR A N 1
ATOM 1742 C CA . TYR A 1 225 ? -12.766 16.562 6.457 1 98.94 225 TYR A CA 1
ATOM 1743 C C . TYR A 1 225 ? -12.039 17.891 6.277 1 98.94 225 TYR A C 1
ATOM 1745 O O . TYR A 1 225 ? -10.805 17.938 6.32 1 98.94 225 TYR A O 1
ATOM 1753 N N . GLY A 1 226 ? -12.789 18.984 6.102 1 98.81 226 GLY A N 1
ATOM 1754 C CA . GLY A 1 226 ? -12.219 20.312 5.977 1 98.81 226 GLY A CA 1
ATOM 1755 C C . GLY A 1 226 ? -11.469 20.766 7.215 1 98.81 226 GLY A C 1
ATOM 1756 O O . GLY A 1 226 ? -10.383 21.344 7.121 1 98.81 226 GLY A O 1
ATOM 1757 N N . TYR A 1 227 ? -12.078 20.469 8.375 1 98.88 227 TYR A N 1
ATOM 1758 C CA . TYR A 1 227 ? -11.398 20.719 9.641 1 98.88 227 TYR A CA 1
ATOM 1759 C C . TYR A 1 227 ? -10.039 20.031 9.68 1 98.88 227 TYR A C 1
ATOM 1761 O O . TYR A 1 227 ? -9.023 20.656 9.992 1 98.88 227 TYR A O 1
ATOM 1769 N N . GLY A 1 228 ? -10 18.75 9.32 1 98.88 228 GLY A N 1
ATOM 1770 C CA . GLY A 1 228 ? -8.758 18 9.297 1 98.88 228 GLY A CA 1
ATOM 1771 C C . GLY A 1 228 ? -7.73 18.562 8.336 1 98.88 228 GLY A C 1
ATOM 1772 O O . GLY A 1 228 ? -6.539 18.594 8.648 1 98.88 228 GLY A O 1
ATOM 1773 N N . LEU A 1 229 ? -8.18 18.984 7.145 1 98.88 229 LEU A N 1
ATOM 1774 C CA . LEU A 1 229 ? -7.277 19.578 6.156 1 98.88 229 LEU A CA 1
ATOM 1775 C C . LEU A 1 229 ? -6.598 20.812 6.711 1 98.88 229 LEU A C 1
ATOM 1777 O O . LEU A 1 229 ? -5.379 20.969 6.594 1 98.88 229 LEU A O 1
ATOM 1781 N N . ASP A 1 230 ? -7.371 21.656 7.32 1 98.75 230 ASP A N 1
ATOM 1782 C CA . ASP A 1 230 ? -6.852 22.938 7.812 1 98.75 230 ASP A CA 1
ATOM 1783 C C . ASP A 1 230 ? -5.871 22.719 8.961 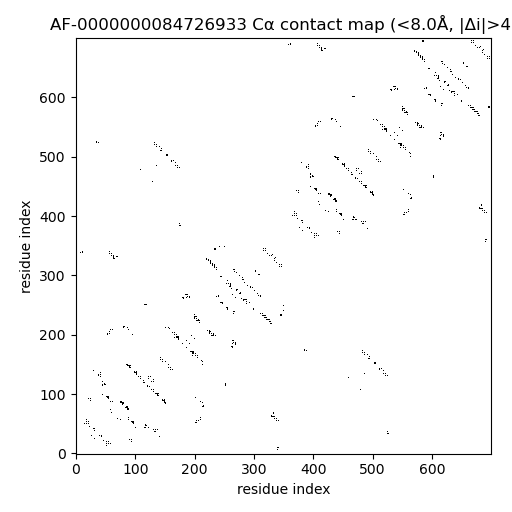1 98.75 230 ASP A C 1
ATOM 1785 O O . ASP A 1 230 ? -4.766 23.266 8.953 1 98.75 230 ASP A O 1
ATOM 1789 N N . ILE A 1 231 ? -6.234 21.922 9.914 1 98.62 231 ILE A N 1
ATOM 1790 C CA . ILE A 1 231 ? -5.352 21.75 11.062 1 98.62 231 ILE A CA 1
ATOM 1791 C C . ILE A 1 231 ? -4.117 20.953 10.648 1 98.62 231 ILE A C 1
ATOM 1793 O O . ILE A 1 231 ? -3.029 21.156 11.195 1 98.62 231 ILE A O 1
ATOM 1797 N N . GLY A 1 232 ? -4.281 20.031 9.68 1 98.69 232 GLY A N 1
ATOM 1798 C CA . GLY A 1 232 ? -3.139 19.281 9.164 1 98.69 232 GLY A CA 1
ATOM 1799 C C . GLY A 1 232 ? -2.117 20.172 8.477 1 98.69 232 GLY A C 1
ATOM 1800 O O . GLY A 1 232 ? -0.911 19.984 8.641 1 98.69 232 GLY A O 1
ATOM 1801 N N . ARG A 1 233 ? -2.613 21.141 7.664 1 98.5 233 ARG A N 1
ATOM 1802 C CA . ARG A 1 233 ? -1.707 22.109 7.047 1 98.5 233 ARG A CA 1
ATOM 1803 C C . ARG A 1 233 ? -0.97 22.922 8.109 1 98.5 233 ARG A C 1
ATOM 1805 O O . ARG A 1 233 ? 0.244 23.109 8.016 1 98.5 233 ARG A O 1
ATOM 1812 N N . GLY A 1 234 ? -1.77 23.391 9.094 1 98.5 234 GLY A N 1
ATOM 1813 C CA . GLY A 1 234 ? -1.15 24.109 10.188 1 98.5 234 GLY A CA 1
ATOM 1814 C C . GLY A 1 234 ? -0.105 23.297 10.93 1 98.5 234 GLY A C 1
ATOM 1815 O O . GLY A 1 234 ? 0.97 23.812 11.25 1 98.5 234 GLY A O 1
ATOM 1816 N N . PHE A 1 235 ? -0.372 22.078 11.148 1 98.25 235 PHE A N 1
ATOM 1817 C CA . PHE A 1 235 ? 0.534 21.156 11.828 1 98.25 235 PHE A CA 1
ATOM 1818 C C . PHE A 1 235 ? 1.855 21.047 11.078 1 98.25 235 PHE A C 1
ATOM 1820 O O . PHE A 1 235 ? 2.928 21.125 11.68 1 98.25 235 PHE A O 1
ATOM 1827 N N . GLN A 1 236 ? 1.799 20.828 9.797 1 97.75 236 GLN A N 1
ATOM 1828 C CA . GLN A 1 236 ? 3.021 20.641 9.023 1 97.75 236 GLN A CA 1
ATOM 1829 C C . GLN A 1 236 ? 3.867 21.906 9.008 1 97.75 236 GLN A C 1
ATOM 1831 O O . GLN A 1 236 ? 5.09 21.844 9.141 1 97.75 236 GLN A O 1
ATOM 1836 N N . ILE A 1 237 ? 3.209 23.062 8.828 1 98.19 237 ILE A N 1
ATOM 1837 C CA . ILE A 1 237 ? 3.93 24.328 8.828 1 98.19 237 ILE A CA 1
ATOM 1838 C C . ILE A 1 237 ? 4.633 24.531 10.164 1 98.19 237 ILE A C 1
ATOM 1840 O O . ILE A 1 237 ? 5.801 24.922 10.211 1 98.19 237 ILE A O 1
ATOM 1844 N N . HIS A 1 238 ? 3.938 24.203 11.195 1 97.75 238 HIS A N 1
ATOM 1845 C CA . HIS A 1 238 ? 4.523 24.344 12.523 1 97.75 238 HIS A CA 1
ATOM 1846 C C . HIS A 1 238 ? 5.672 23.344 12.719 1 97.75 238 HIS A C 1
ATOM 1848 O O . HIS A 1 238 ? 6.676 23.688 13.352 1 97.75 238 HIS A O 1
ATOM 1854 N N . ASP A 1 239 ? 5.492 22.156 12.195 1 95.88 239 ASP A N 1
ATOM 1855 C CA . ASP A 1 239 ? 6.574 21.188 12.234 1 95.88 239 ASP A CA 1
ATOM 1856 C C . ASP A 1 239 ? 7.824 21.719 11.539 1 95.88 239 ASP A C 1
ATOM 1858 O O . ASP A 1 239 ? 8.945 21.469 11.992 1 95.88 239 ASP A O 1
ATOM 1862 N N . ASP A 1 240 ? 7.648 22.422 10.445 1 96.44 240 ASP A N 1
ATOM 1863 C CA . ASP A 1 240 ? 8.766 23.031 9.727 1 96.44 240 ASP A CA 1
ATOM 1864 C C . ASP A 1 240 ? 9.461 24.078 10.602 1 96.44 240 ASP A C 1
ATOM 1866 O O . ASP A 1 240 ? 10.688 24.219 10.539 1 96.44 240 ASP A O 1
ATOM 1870 N N . VAL A 1 241 ? 8.688 24.797 11.359 1 97.31 241 VAL A N 1
ATOM 1871 C CA . VAL A 1 241 ? 9.234 25.781 12.281 1 97.31 241 VAL A CA 1
ATOM 1872 C C . VAL A 1 241 ? 10.047 25.094 13.367 1 97.31 241 VAL A C 1
ATOM 1874 O O . VAL A 1 241 ? 11.164 25.5 13.68 1 97.31 241 VAL A O 1
ATOM 1877 N N . LEU A 1 242 ? 9.492 24.031 13.93 1 96 242 LEU A N 1
ATOM 1878 C CA . LEU A 1 242 ? 10.148 23.297 15.008 1 96 242 LEU A CA 1
ATOM 1879 C C . LEU A 1 242 ? 11.461 22.688 14.523 1 96 242 LEU A C 1
ATOM 1881 O O . LEU A 1 242 ? 12.43 22.609 15.273 1 96 242 LEU A O 1
ATOM 1885 N N . ASP A 1 243 ? 11.492 22.281 13.273 1 95.19 243 ASP A N 1
ATOM 1886 C CA . ASP A 1 243 ? 12.688 21.688 12.68 1 95.19 243 ASP A CA 1
ATOM 1887 C C . ASP A 1 243 ? 13.867 22.656 12.773 1 95.19 243 ASP A C 1
ATOM 1889 O O . ASP A 1 243 ? 15.023 22.234 12.852 1 95.19 243 ASP A O 1
ATOM 1893 N N . LEU A 1 244 ? 13.594 23.938 12.805 1 95.31 244 LEU A N 1
ATOM 1894 C CA . LEU A 1 244 ? 14.633 24.953 12.797 1 95.31 244 LEU A CA 1
ATOM 1895 C C . LEU A 1 244 ? 14.883 25.484 14.211 1 95.31 244 LEU A C 1
ATOM 1897 O O . LEU A 1 244 ? 15.992 25.922 14.523 1 95.31 244 LEU A O 1
ATOM 1901 N N . THR A 1 245 ? 13.883 25.375 15.055 1 94.81 245 THR A N 1
ATOM 1902 C CA . THR A 1 245 ? 13.938 26.203 16.25 1 94.81 245 THR A CA 1
ATOM 1903 C C . THR A 1 245 ? 14.094 25.328 17.5 1 94.81 245 THR A C 1
ATOM 1905 O O . THR A 1 245 ? 14.383 25.844 18.594 1 94.81 245 THR A O 1
ATOM 1908 N N . VAL A 1 246 ? 13.875 24 17.359 1 93.31 246 VAL A N 1
ATOM 1909 C CA . VAL A 1 246 ? 13.961 23.094 18.5 1 93.31 246 VAL A CA 1
ATOM 1910 C C . VAL A 1 246 ? 15.195 22.203 18.359 1 93.31 246 VAL A C 1
ATOM 1912 O O . VAL A 1 246 ? 15.469 21.688 17.281 1 93.31 246 VAL A O 1
ATOM 1915 N N . PRO A 1 247 ? 15.898 21.969 19.469 1 90.44 247 PRO A N 1
ATOM 1916 C CA . PRO A 1 247 ? 17.109 21.141 19.391 1 90.44 247 PRO A CA 1
ATOM 1917 C C . PRO A 1 247 ? 16.828 19.703 18.984 1 90.44 247 PRO A C 1
ATOM 1919 O O . PRO A 1 247 ? 15.758 19.156 19.312 1 90.44 247 PRO A O 1
ATOM 1922 N N . SER A 1 248 ? 17.828 19.094 18.406 1 86.5 248 SER A N 1
ATOM 1923 C CA . SER A 1 248 ? 17.719 17.734 17.875 1 86.5 248 SER A CA 1
ATOM 1924 C C . SER A 1 248 ? 17.312 16.75 18.953 1 86.5 248 SER A C 1
ATOM 1926 O O . SER A 1 248 ? 16.484 15.867 18.719 1 86.5 248 SER A O 1
ATOM 1928 N N . GLU A 1 249 ? 17.828 16.938 20.141 1 85.31 249 GLU A N 1
ATOM 1929 C CA . GLU A 1 249 ? 17.547 16.031 21.25 1 85.31 249 GLU A CA 1
ATOM 1930 C C . GLU A 1 249 ? 16.062 16.016 21.578 1 85.31 249 GLU A C 1
ATOM 1932 O O . GLU A 1 249 ? 15.516 14.969 21.953 1 85.31 249 GLU A O 1
ATOM 1937 N N . THR A 1 250 ? 15.438 17.125 21.375 1 88.69 250 THR A N 1
ATOM 1938 C CA . THR A 1 250 ? 14.023 17.266 21.688 1 88.69 250 THR A CA 1
ATOM 1939 C C . THR A 1 250 ? 13.164 16.828 20.5 1 88.69 250 THR A C 1
ATOM 1941 O O . THR A 1 250 ? 12.102 16.219 20.672 1 88.69 250 THR A O 1
ATOM 1944 N N . LEU A 1 251 ? 13.641 17.016 19.281 1 87.5 251 LEU A N 1
ATOM 1945 C CA . LEU A 1 251 ? 12.891 16.75 18.047 1 87.5 251 LEU A CA 1
ATOM 1946 C C . LEU A 1 251 ? 12.852 15.266 17.734 1 87.5 251 LEU A C 1
ATOM 1948 O O . LEU A 1 251 ? 11.922 14.781 17.094 1 87.5 251 LEU A O 1
ATOM 1952 N N . GLY A 1 252 ? 13.898 14.531 18.203 1 84.12 252 GLY A N 1
ATOM 1953 C CA . GLY A 1 252 ? 14.008 13.117 17.844 1 84.12 252 GLY A CA 1
ATOM 1954 C C . GLY A 1 252 ? 14.57 12.891 16.453 1 84.12 252 GLY A C 1
ATOM 1955 O O . GLY A 1 252 ? 14.57 11.766 15.961 1 84.12 252 GLY A O 1
ATOM 1956 N N . LYS A 1 253 ? 14.922 14.07 15.695 1 85.5 253 LYS A N 1
ATOM 1957 C CA . LYS A 1 253 ? 15.648 14.07 14.43 1 85.5 253 LYS A CA 1
ATOM 1958 C C . LYS A 1 253 ? 16.609 15.242 14.344 1 85.5 253 LYS A C 1
ATOM 1960 O O . LYS A 1 253 ? 16.625 16.109 15.219 1 85.5 253 LYS A O 1
ATOM 1965 N N . GLN A 1 254 ? 17.453 15.227 13.391 1 84.75 254 GLN A N 1
ATOM 1966 C CA . GLN A 1 254 ? 18.453 16.281 13.25 1 84.75 254 GLN A CA 1
ATOM 1967 C C . GLN A 1 254 ? 17.781 17.625 12.969 1 84.75 254 GLN A C 1
ATOM 1969 O O . GLN A 1 254 ? 17.016 17.766 12.016 1 84.75 254 GLN A O 1
ATOM 1974 N N . ARG A 1 255 ? 18.125 18.594 13.828 1 91.62 255 ARG A N 1
ATOM 1975 C CA . ARG A 1 255 ? 17.625 19.953 13.633 1 91.62 255 ARG A CA 1
ATOM 1976 C C . ARG A 1 255 ? 18.109 20.516 12.312 1 91.62 255 ARG A C 1
ATOM 1978 O O . ARG A 1 255 ? 19.281 20.344 11.945 1 91.62 255 ARG A O 1
ATOM 1985 N N . GLY A 1 256 ? 17.188 21.109 11.57 1 92.12 256 GLY A N 1
ATOM 1986 C CA . GLY A 1 256 ? 17.547 21.797 10.336 1 92.12 256 GLY A CA 1
ATOM 1987 C C . GLY A 1 256 ? 17.703 20.844 9.156 1 92.12 256 GLY A C 1
ATOM 1988 O O . GLY A 1 256 ? 18.234 21.234 8.109 1 92.12 256 GLY A O 1
ATOM 1989 N N . SER A 1 257 ? 17.25 19.594 9.375 1 90.12 257 SER A N 1
ATOM 1990 C CA . SER A 1 257 ? 17.391 18.609 8.305 1 90.12 257 SER A CA 1
ATOM 1991 C C . SER A 1 257 ? 16.703 19.062 7.031 1 90.12 257 SER A C 1
ATOM 1993 O O . SER A 1 257 ? 17.188 18.828 5.926 1 90.12 257 SER A O 1
ATOM 1995 N N . ASP A 1 258 ? 15.633 19.828 7.148 1 91.44 258 ASP A N 1
ATOM 1996 C CA . ASP A 1 258 ? 14.891 20.312 5.988 1 91.44 258 ASP A CA 1
ATOM 1997 C C . ASP A 1 258 ? 15.727 21.297 5.172 1 91.44 258 ASP A C 1
ATOM 1999 O O . ASP A 1 258 ? 15.672 21.281 3.939 1 91.44 258 ASP A O 1
ATOM 2003 N N . LEU A 1 259 ? 16.438 22.094 5.898 1 91.69 259 LEU A N 1
ATOM 2004 C CA . LEU A 1 259 ? 17.297 23.062 5.23 1 91.69 259 LEU A CA 1
ATOM 2005 C C . LEU A 1 259 ? 18.453 22.375 4.512 1 91.69 259 LEU A C 1
ATOM 2007 O O . LEU A 1 259 ? 18.766 22.703 3.373 1 91.69 259 LEU A O 1
ATOM 2011 N N . VAL A 1 260 ? 19.047 21.406 5.18 1 90.62 260 VAL A N 1
ATOM 2012 C CA . VAL A 1 260 ? 20.188 20.672 4.637 1 90.62 260 VAL A CA 1
ATOM 2013 C C . VAL A 1 260 ? 19.766 19.875 3.406 1 90.62 260 VAL A C 1
ATOM 2015 O O . VAL A 1 260 ? 20.5 19.797 2.424 1 90.62 260 VAL A O 1
ATOM 2018 N N . GLU A 1 261 ? 18.578 19.375 3.445 1 89.12 261 GLU A N 1
ATOM 2019 C CA . GLU A 1 261 ? 18.062 18.531 2.369 1 89.12 261 GLU A CA 1
ATOM 2020 C C . GLU A 1 261 ? 17.422 19.375 1.271 1 89.12 261 GLU A C 1
ATOM 2022 O O . GLU A 1 261 ? 16.875 18.844 0.304 1 89.12 261 GLU A O 1
ATOM 2027 N N . ASN A 1 262 ? 17.391 20.672 1.416 1 89.88 262 ASN A N 1
ATOM 2028 C CA . ASN A 1 262 ? 16.859 21.609 0.453 1 89.88 262 ASN A CA 1
ATOM 2029 C C . ASN A 1 262 ? 15.352 21.422 0.267 1 89.88 262 ASN A C 1
ATOM 2031 O O . ASN A 1 262 ? 14.836 21.562 -0.846 1 89.88 262 ASN A O 1
ATOM 2035 N N . LYS A 1 263 ? 14.672 21 1.312 1 91.62 263 LYS A N 1
ATOM 2036 C CA . LYS A 1 263 ? 13.211 20.969 1.262 1 91.62 263 LYS A CA 1
ATOM 2037 C C . LYS A 1 263 ? 12.625 22.359 1.131 1 91.62 263 LYS A C 1
ATOM 2039 O O . LYS A 1 263 ? 13.141 23.312 1.723 1 91.62 263 LYS A O 1
ATOM 2044 N N . GLN A 1 264 ? 11.609 22.453 0.338 1 93.88 264 GLN A N 1
ATOM 2045 C CA . GLN A 1 264 ? 10.93 23.734 0.203 1 93.88 264 GLN A CA 1
ATOM 2046 C C . GLN A 1 264 ? 9.797 23.875 1.212 1 93.88 264 GLN A C 1
ATOM 2048 O O . GLN A 1 264 ? 8.703 23.328 0.997 1 93.88 264 GLN A O 1
ATOM 2053 N N . THR A 1 265 ? 10.086 24.609 2.27 1 96 265 THR A N 1
ATOM 2054 C CA . THR A 1 265 ? 9.07 24.859 3.287 1 96 265 THR A CA 1
ATOM 2055 C C . THR A 1 265 ? 8.484 26.266 3.117 1 96 265 THR A C 1
ATOM 2057 O O . THR A 1 265 ? 9 27.062 2.332 1 96 265 THR A O 1
ATOM 2060 N N . LEU A 1 266 ? 7.441 26.516 3.865 1 97.19 266 LEU A N 1
ATOM 2061 C CA . LEU A 1 266 ? 6.852 27.844 3.803 1 97.19 266 LEU A CA 1
ATOM 2062 C C . LEU A 1 266 ? 7.867 28.922 4.191 1 97.19 266 LEU A C 1
ATOM 2064 O O . LEU A 1 266 ? 7.859 30.016 3.641 1 97.19 266 LEU A O 1
ATOM 2068 N N . ILE A 1 267 ? 8.766 28.562 5.055 1 97.62 267 ILE A N 1
ATOM 2069 C CA . ILE A 1 267 ? 9.789 29.469 5.559 1 97.62 267 ILE A CA 1
ATOM 2070 C C . ILE A 1 267 ? 10.773 29.812 4.441 1 97.62 267 ILE A C 1
ATOM 2072 O O . ILE A 1 267 ? 11.031 30.984 4.176 1 97.62 267 ILE A O 1
ATOM 2076 N N . THR A 1 268 ? 11.281 28.781 3.789 1 96.06 268 THR A N 1
ATOM 2077 C CA . THR A 1 268 ? 12.305 29.016 2.773 1 96.06 268 THR A CA 1
ATOM 2078 C C . THR A 1 268 ? 11.695 29.641 1.526 1 96.06 268 THR A C 1
ATOM 2080 O O . THR A 1 268 ? 12.344 30.469 0.867 1 96.06 268 THR A O 1
ATOM 2083 N N . VAL A 1 269 ? 10.469 29.266 1.181 1 95.94 269 VAL A N 1
ATOM 2084 C CA . VAL A 1 269 ? 9.781 29.859 0.033 1 95.94 269 VAL A CA 1
ATOM 2085 C C . VAL A 1 269 ? 9.586 31.359 0.263 1 95.94 269 VAL A C 1
ATOM 2087 O O . VAL A 1 269 ? 9.891 32.188 -0.612 1 95.94 269 VAL A O 1
ATOM 2090 N N . HIS A 1 270 ? 9.109 31.734 1.427 1 96.12 270 HIS A N 1
ATOM 2091 C CA . HIS A 1 270 ? 8.914 33.156 1.781 1 96.12 270 HIS A CA 1
ATOM 2092 C C . HIS A 1 270 ? 10.242 33.906 1.834 1 96.12 270 HIS A C 1
ATOM 2094 O O . HIS A 1 270 ? 10.328 35.031 1.374 1 96.12 270 HIS A O 1
ATOM 2100 N N . ALA A 1 271 ? 11.266 33.281 2.396 1 96.44 271 ALA A N 1
ATOM 2101 C CA . ALA A 1 271 ? 12.578 33.906 2.51 1 96.44 271 ALA A CA 1
ATOM 2102 C C . ALA A 1 271 ? 13.141 34.25 1.134 1 96.44 271 ALA A C 1
ATOM 2104 O O . ALA A 1 271 ? 13.711 35.344 0.943 1 96.44 271 ALA A O 1
ATOM 2105 N N . ARG A 1 272 ? 13 33.344 0.235 1 94.62 272 ARG A N 1
ATOM 2106 C CA . ARG A 1 272 ? 13.453 33.594 -1.129 1 94.62 272 ARG A CA 1
ATOM 2107 C C . ARG A 1 272 ? 12.727 34.812 -1.733 1 94.62 272 ARG A C 1
ATOM 2109 O O . ARG A 1 272 ? 13.328 35.594 -2.471 1 94.62 272 ARG A O 1
ATOM 2116 N N . GLU A 1 273 ? 11.5 34.875 -1.481 1 93.06 273 GLU A N 1
ATOM 2117 C CA . GLU A 1 273 ? 10.711 36 -1.976 1 93.06 273 GLU A CA 1
ATOM 2118 C C . GLU A 1 273 ? 11.188 37.312 -1.376 1 93.06 273 GLU A C 1
ATOM 2120 O O . GLU A 1 273 ? 11.031 38.375 -1.982 1 93.06 273 GLU A O 1
ATOM 2125 N N . GLN A 1 274 ? 11.789 37.25 -0.235 1 94.88 274 GLN A N 1
ATOM 2126 C CA . GLN A 1 274 ? 12.289 38.438 0.454 1 94.88 274 GLN A CA 1
ATOM 2127 C C . GLN A 1 274 ? 13.742 38.719 0.068 1 94.88 274 GLN A C 1
ATOM 2129 O O . GLN A 1 274 ? 14.375 39.625 0.628 1 94.88 274 GLN A O 1
ATOM 2134 N N . GLY A 1 275 ? 14.312 37.906 -0.805 1 93.94 275 GLY A N 1
ATOM 2135 C CA . GLY A 1 275 ? 15.633 38.188 -1.346 1 93.94 275 GLY A CA 1
ATOM 2136 C C . GLY A 1 275 ? 16.734 37.406 -0.651 1 93.94 275 GLY A C 1
ATOM 2137 O O . GLY A 1 275 ? 17.922 37.625 -0.915 1 93.94 275 GLY A O 1
ATOM 2138 N N . VAL A 1 276 ? 16.359 36.469 0.207 1 95.44 276 VAL A N 1
ATOM 2139 C CA . VAL A 1 276 ? 17.359 35.688 0.921 1 95.44 276 VAL A CA 1
ATOM 2140 C C . VAL A 1 276 ? 17.891 34.562 0.004 1 95.44 276 VAL A C 1
ATOM 2142 O O . VAL A 1 276 ? 17.141 33.938 -0.721 1 95.44 276 VAL A O 1
ATOM 2145 N N . ASP A 1 277 ? 19.203 34.375 -0.006 1 94.88 277 ASP A N 1
ATOM 2146 C CA . ASP A 1 277 ? 19.812 33.25 -0.684 1 94.88 277 ASP A CA 1
ATOM 2147 C C . ASP A 1 277 ? 19.781 32 0.195 1 94.88 277 ASP A C 1
ATOM 2149 O O . ASP A 1 277 ? 20.781 31.641 0.816 1 94.88 277 ASP A O 1
ATOM 2153 N N . VAL A 1 278 ? 18.719 31.312 0.147 1 93.69 278 VAL A N 1
ATOM 2154 C CA . VAL A 1 278 ? 18.453 30.188 1.039 1 93.69 278 VAL A CA 1
ATOM 2155 C C . VAL A 1 278 ? 19.469 29.094 0.8 1 93.69 278 VAL A C 1
ATOM 2157 O O . VAL A 1 278 ? 19.891 28.406 1.737 1 93.69 278 VAL A O 1
ATOM 2160 N N . ASP A 1 279 ? 19.953 28.922 -0.42 1 90.56 279 ASP A N 1
ATOM 2161 C CA . ASP A 1 279 ? 20.859 27.844 -0.789 1 90.56 279 ASP A CA 1
ATOM 2162 C C . ASP A 1 279 ? 22.219 28.016 -0.118 1 90.56 279 ASP A C 1
ATOM 2164 O O . ASP A 1 279 ? 23 27.062 -0.004 1 90.56 279 ASP A O 1
ATOM 2168 N N . SER A 1 280 ? 22.469 29.188 0.318 1 92.25 280 SER A N 1
ATOM 2169 C CA . SER A 1 280 ? 23.766 29.5 0.904 1 92.25 280 SER A CA 1
ATOM 2170 C C . SER A 1 280 ? 23.688 29.531 2.428 1 92.25 280 SER A C 1
ATOM 2172 O O . SER A 1 280 ? 24.672 29.844 3.096 1 92.25 280 SER A O 1
ATOM 2174 N N . LEU A 1 281 ? 22.531 29.188 2.977 1 94.25 281 LEU A N 1
ATOM 2175 C CA . LEU A 1 281 ? 22.344 29.312 4.418 1 94.25 281 LEU A CA 1
ATOM 2176 C C . LEU A 1 281 ? 23.156 28.25 5.152 1 94.25 281 LEU A C 1
ATOM 2178 O O . LEU A 1 281 ? 23.594 28.453 6.289 1 94.25 281 LEU A O 1
ATOM 2182 N N . VAL A 1 282 ? 23.234 27.062 4.504 1 92.94 282 VAL A N 1
ATOM 2183 C CA . VAL A 1 282 ? 24.062 26 5.055 1 92.94 282 VAL A CA 1
ATOM 2184 C C . VAL A 1 282 ? 25.016 25.484 3.98 1 92.94 282 VAL A C 1
ATOM 2186 O O . VAL A 1 282 ? 24.641 25.375 2.807 1 92.94 282 VAL A O 1
ATOM 2189 N N . ASP A 1 283 ? 26.234 25.078 4.375 1 88.25 283 ASP A N 1
ATOM 2190 C CA . ASP A 1 283 ? 27.266 24.734 3.41 1 88.25 283 ASP A CA 1
ATOM 2191 C C . ASP A 1 283 ? 27.25 23.234 3.088 1 88.25 283 ASP A C 1
ATOM 2193 O O . ASP A 1 283 ? 27.719 22.812 2.035 1 88.25 283 ASP A O 1
ATOM 2197 N N . THR A 1 284 ? 26.688 22.5 3.998 1 87.81 284 THR A N 1
ATOM 2198 C CA . THR A 1 284 ? 26.766 21.047 3.826 1 87.81 284 THR A CA 1
ATOM 2199 C C . THR A 1 284 ? 25.453 20.5 3.291 1 87.81 284 THR A C 1
ATOM 2201 O O . THR A 1 284 ? 24.391 21.062 3.533 1 87.81 284 THR A O 1
ATOM 2204 N N . ASP A 1 285 ? 25.594 19.391 2.523 1 85.88 285 ASP A N 1
ATOM 2205 C CA . ASP A 1 285 ? 24.422 18.641 2.092 1 85.88 285 ASP A CA 1
ATOM 2206 C C . ASP A 1 285 ? 24.266 17.359 2.904 1 85.88 285 ASP A C 1
ATOM 2208 O O . ASP A 1 285 ? 23.438 16.5 2.584 1 85.88 285 ASP A O 1
ATOM 2212 N N . ASP A 1 286 ? 25.078 17.281 3.887 1 86.25 286 ASP A N 1
ATOM 2213 C CA . ASP A 1 286 ? 25.047 16.125 4.781 1 86.25 286 ASP A CA 1
ATOM 2214 C C . ASP A 1 286 ? 24.406 16.484 6.121 1 86.25 286 ASP A C 1
ATOM 2216 O O . ASP A 1 286 ? 24.984 17.25 6.902 1 86.25 286 ASP A O 1
ATOM 2220 N N . VAL A 1 287 ? 23.297 15.898 6.367 1 85.31 287 VAL A N 1
ATOM 2221 C CA . VAL A 1 287 ? 22.516 16.188 7.562 1 85.31 287 VAL A CA 1
ATOM 2222 C C . VAL A 1 287 ? 23.344 15.906 8.812 1 85.31 287 VAL A C 1
ATOM 2224 O O . VAL A 1 287 ? 23.234 16.609 9.812 1 85.31 287 VAL A O 1
ATOM 2227 N N . ASP A 1 288 ? 24.281 15.039 8.695 1 82.56 288 ASP A N 1
ATOM 2228 C CA . ASP A 1 288 ? 25.094 14.641 9.852 1 82.56 288 ASP A CA 1
ATOM 2229 C C . ASP A 1 288 ? 26.234 15.617 10.078 1 82.56 288 ASP A C 1
ATOM 2231 O O . ASP A 1 288 ? 26.828 15.648 11.164 1 82.56 288 ASP A O 1
ATOM 2235 N N . ALA A 1 289 ? 26.516 16.406 9.109 1 86.81 289 ALA A N 1
ATOM 2236 C CA . ALA A 1 289 ? 27.703 17.266 9.18 1 86.81 289 ALA A CA 1
ATOM 2237 C C . ALA A 1 289 ? 27.328 18.672 9.602 1 86.81 289 ALA A C 1
ATOM 2239 O O . ALA A 1 289 ? 28.188 19.453 10.008 1 86.81 289 ALA A O 1
ATOM 2240 N N . VAL A 1 290 ? 26.031 19.031 9.547 1 89.19 290 VAL A N 1
ATOM 2241 C CA . VAL A 1 290 ? 25.625 20.391 9.852 1 89.19 290 VAL A CA 1
ATOM 2242 C C . VAL A 1 290 ? 25.734 20.641 11.359 1 89.19 290 VAL A C 1
ATOM 2244 O O . VAL A 1 290 ? 25.406 19.766 12.156 1 89.19 290 VAL A O 1
ATOM 2247 N N . THR A 1 291 ? 26.219 21.766 11.727 1 88.88 291 THR A N 1
ATOM 2248 C CA . THR A 1 291 ? 26.406 22.078 13.141 1 88.88 291 THR A CA 1
ATOM 2249 C C . THR A 1 291 ? 25.25 22.938 13.664 1 88.88 291 THR A C 1
ATOM 2251 O O . THR A 1 291 ? 24.562 23.594 12.891 1 88.88 291 THR A O 1
ATOM 2254 N N . GLU A 1 292 ? 25.109 22.922 14.961 1 91 292 GLU A N 1
ATOM 2255 C CA . GLU A 1 292 ? 24.094 23.75 15.594 1 91 292 GLU A CA 1
ATOM 2256 C C . GLU A 1 292 ? 24.359 25.234 15.328 1 91 292 GLU A C 1
ATOM 2258 O O . GLU A 1 292 ? 23.422 26.016 15.164 1 91 292 GLU A O 1
ATOM 2263 N N . ALA A 1 293 ? 25.578 25.547 15.258 1 92.44 293 ALA A N 1
ATOM 2264 C CA . ALA A 1 293 ? 25.938 26.938 15.031 1 92.44 293 ALA A CA 1
ATOM 2265 C C . ALA A 1 293 ? 25.531 27.391 13.625 1 92.44 293 ALA A C 1
ATOM 2267 O O . ALA A 1 293 ? 25.078 28.516 13.438 1 92.44 293 ALA A O 1
ATOM 2268 N N . GLU A 1 294 ? 25.734 26.562 12.688 1 93.5 294 GLU A N 1
ATOM 2269 C CA . GLU A 1 294 ? 25.312 26.859 11.32 1 93.5 294 GLU A CA 1
ATOM 2270 C C . GLU A 1 294 ? 23.812 27.047 11.227 1 93.5 294 GLU A C 1
ATOM 2272 O O . GLU A 1 294 ? 23.328 27.953 10.531 1 93.5 294 GLU A O 1
ATOM 2277 N N . ILE A 1 295 ? 23.125 26.25 11.961 1 94.94 295 ILE A N 1
ATOM 2278 C CA . ILE A 1 295 ? 21.672 26.328 11.953 1 94.94 295 ILE A CA 1
ATOM 2279 C C . ILE A 1 295 ? 21.219 27.609 12.672 1 94.94 295 ILE A C 1
ATOM 2281 O O . ILE A 1 295 ? 20.281 28.281 12.234 1 94.94 295 ILE A O 1
ATOM 2285 N N . ASP A 1 296 ? 21.938 27.953 13.727 1 95.75 296 ASP A N 1
ATOM 2286 C CA . ASP A 1 296 ? 21.641 29.203 14.422 1 95.75 296 ASP A CA 1
ATOM 2287 C C . ASP A 1 296 ? 21.766 30.391 13.492 1 95.75 296 ASP A C 1
ATOM 2289 O O . ASP A 1 296 ? 20.922 31.297 13.5 1 95.75 296 ASP A O 1
ATOM 2293 N N . ASP A 1 297 ? 22.797 30.359 12.711 1 96.38 297 ASP A N 1
ATOM 2294 C CA . ASP A 1 297 ? 23.031 31.453 11.766 1 96.38 297 ASP A CA 1
ATOM 2295 C C . ASP A 1 297 ? 21.922 31.5 10.711 1 96.38 297 ASP A C 1
ATOM 2297 O O . ASP A 1 297 ? 21.438 32.594 10.367 1 96.38 297 ASP A O 1
ATOM 2301 N N . ALA A 1 298 ? 21.609 30.375 10.227 1 96.75 298 ALA A N 1
ATOM 2302 C CA . ALA A 1 298 ? 20.531 30.297 9.234 1 96.75 298 ALA A CA 1
ATOM 2303 C C . ALA A 1 298 ? 19.219 30.797 9.812 1 96.75 298 ALA A C 1
ATOM 2305 O O . ALA A 1 298 ? 18.5 31.547 9.156 1 96.75 298 ALA A O 1
ATOM 2306 N N . VAL A 1 299 ? 18.953 30.422 11.039 1 97.06 299 VAL A N 1
ATOM 2307 C CA . VAL A 1 299 ? 17.719 30.797 11.711 1 97.06 299 VAL A CA 1
ATOM 2308 C C . VAL A 1 299 ? 17.672 32.312 11.898 1 97.06 299 VAL A C 1
ATOM 2310 O O . VAL A 1 299 ? 16.625 32.938 11.703 1 97.06 299 VAL A O 1
ATOM 2313 N N . ALA A 1 300 ? 18.781 32.812 12.25 1 97.69 300 ALA A N 1
ATOM 2314 C CA . ALA A 1 300 ? 18.859 34.25 12.43 1 97.69 300 ALA A CA 1
ATOM 2315 C C . ALA A 1 300 ? 18.516 35 11.133 1 97.69 300 ALA A C 1
ATOM 2317 O O . ALA A 1 300 ? 17.781 35.969 11.148 1 97.69 300 ALA A O 1
ATOM 2318 N N . THR A 1 301 ? 19.031 34.531 10.055 1 97.81 301 THR A N 1
ATOM 2319 C CA . THR A 1 301 ? 18.781 35.125 8.75 1 97.81 301 THR A CA 1
ATOM 2320 C C . THR A 1 301 ? 17.297 35 8.391 1 97.81 301 THR A C 1
ATOM 2322 O O . THR A 1 301 ? 16.703 35.969 7.895 1 97.81 301 THR A O 1
ATOM 2325 N N . LEU A 1 302 ? 16.719 33.875 8.711 1 98.06 302 LEU A N 1
ATOM 2326 C CA . LEU A 1 302 ? 15.32 33.625 8.391 1 98.06 302 LEU A CA 1
ATOM 2327 C C . LEU A 1 302 ? 14.398 34.438 9.297 1 98.06 302 LEU A C 1
ATOM 2329 O O . LEU A 1 302 ? 13.32 34.875 8.867 1 98.06 302 LEU A O 1
ATOM 2333 N N . GLU A 1 303 ? 14.805 34.656 10.523 1 97.94 303 GLU A N 1
ATOM 2334 C CA . GLU A 1 303 ? 14.055 35.5 11.445 1 97.94 303 GLU A CA 1
ATOM 2335 C C . GLU A 1 303 ? 14.094 36.969 11 1 97.94 303 GLU A C 1
ATOM 2337 O O . GLU A 1 303 ? 13.07 37.656 11.047 1 97.94 303 GLU A O 1
ATOM 2342 N N . ASP A 1 304 ? 15.312 37.375 10.539 1 97.94 304 ASP A N 1
ATOM 2343 C CA . ASP A 1 304 ? 15.477 38.719 10.07 1 97.94 304 ASP A CA 1
ATOM 2344 C C . ASP A 1 304 ? 14.602 39 8.852 1 97.94 304 ASP A C 1
ATOM 2346 O O . ASP A 1 304 ? 14.086 40.094 8.68 1 97.94 304 ASP A O 1
ATOM 2350 N N . ALA A 1 305 ? 14.414 38 8.086 1 97.69 305 ALA A N 1
ATOM 2351 C CA . ALA A 1 305 ? 13.594 38.125 6.891 1 97.69 305 ALA A CA 1
ATOM 2352 C C . ALA A 1 305 ? 12.109 38.062 7.234 1 97.69 305 ALA A C 1
ATOM 2354 O O . ALA A 1 305 ? 11.25 38.312 6.387 1 97.69 305 ALA A O 1
ATOM 2355 N N . GLY A 1 306 ? 11.758 37.656 8.5 1 98 306 GLY A N 1
ATOM 2356 C CA . GLY A 1 306 ? 10.383 37.562 8.945 1 98 306 GLY A CA 1
ATOM 2357 C C . GLY A 1 306 ? 9.727 36.25 8.531 1 98 306 GLY A C 1
ATOM 2358 O O . GLY A 1 306 ? 8.508 36.094 8.656 1 98 306 GLY A O 1
ATOM 2359 N N . SER A 1 307 ? 10.484 35.344 8.055 1 98 307 SER A N 1
ATOM 2360 C CA . SER A 1 307 ? 9.945 34.156 7.41 1 98 307 SER A CA 1
ATOM 2361 C C . SER A 1 307 ? 9.445 33.156 8.445 1 98 307 SER A C 1
ATOM 2363 O O . SER A 1 307 ? 8.469 32.438 8.211 1 98 307 SER A O 1
ATOM 2365 N N . ILE A 1 308 ? 10.078 33.031 9.594 1 98.06 308 ILE A N 1
ATOM 2366 C CA . ILE A 1 308 ? 9.641 32.156 10.656 1 98.06 308 ILE A CA 1
ATOM 2367 C C . ILE A 1 308 ? 8.32 32.625 11.227 1 98.06 308 ILE A C 1
ATOM 2369 O O . ILE A 1 308 ? 7.387 31.844 11.414 1 98.06 308 ILE A O 1
ATOM 2373 N N . GLU A 1 309 ? 8.227 33.906 11.445 1 98.12 309 GLU A N 1
ATOM 2374 C CA . GLU A 1 309 ? 6.988 34.469 11.961 1 98.12 309 GLU A CA 1
ATOM 2375 C C . GLU A 1 309 ? 5.852 34.344 10.945 1 98.12 309 GLU A C 1
ATOM 2377 O O . GLU A 1 309 ? 4.699 34.125 11.32 1 98.12 309 GLU A O 1
ATOM 2382 N N . TYR A 1 310 ? 6.203 34.531 9.727 1 98.12 310 TYR A N 1
ATOM 2383 C CA . TYR A 1 310 ? 5.215 34.344 8.672 1 98.12 310 TYR A CA 1
ATOM 2384 C C . TYR A 1 310 ? 4.629 32.938 8.711 1 98.12 310 TYR A C 1
ATOM 2386 O O . TYR A 1 310 ? 3.414 32.781 8.617 1 98.12 310 TYR A O 1
ATOM 2394 N N . ALA A 1 311 ? 5.5 31.953 8.852 1 98.25 311 ALA A N 1
ATOM 2395 C CA . ALA A 1 311 ? 5.062 30.562 8.93 1 98.25 311 ALA A CA 1
ATOM 2396 C C . ALA A 1 311 ? 4.188 30.328 10.156 1 98.25 311 ALA A C 1
ATOM 2398 O O . ALA A 1 311 ? 3.139 29.688 10.07 1 98.25 311 ALA A O 1
ATOM 2399 N N . ARG A 1 312 ? 4.543 30.922 11.297 1 98 312 ARG A N 1
ATOM 2400 C CA . ARG A 1 312 ? 3.773 30.766 12.531 1 98 312 ARG A CA 1
ATOM 2401 C C . ARG A 1 312 ? 2.381 31.359 12.383 1 98 312 ARG A C 1
ATOM 2403 O O . ARG A 1 312 ? 1.388 30.75 12.773 1 98 312 ARG A O 1
ATOM 2410 N N . ARG A 1 313 ? 2.346 32.5 11.836 1 98.06 313 ARG A N 1
ATOM 2411 C CA . ARG A 1 313 ? 1.071 33.188 11.648 1 98.06 313 ARG A CA 1
ATOM 2412 C C . ARG A 1 313 ? 0.169 32.438 10.688 1 98.06 313 ARG A C 1
ATOM 2414 O O . ARG A 1 313 ? -1.03 32.281 10.938 1 98.06 313 ARG A O 1
ATOM 2421 N N . THR A 1 314 ? 0.783 31.953 9.625 1 98.19 314 THR A N 1
ATOM 2422 C CA . THR A 1 314 ? 0.02 31.188 8.641 1 98.19 314 THR A CA 1
ATOM 2423 C C . THR A 1 314 ? -0.547 29.922 9.266 1 98.19 314 THR A C 1
ATOM 2425 O O . THR A 1 314 ? -1.71 29.578 9.039 1 98.19 314 THR A O 1
ATOM 2428 N N . ALA A 1 315 ? 0.264 29.203 10.031 1 98.38 315 ALA A N 1
ATOM 2429 C CA . ALA A 1 315 ? -0.183 27.984 10.703 1 98.38 315 ALA A CA 1
ATOM 2430 C C . ALA A 1 315 ? -1.361 28.266 11.633 1 98.38 315 ALA A C 1
ATOM 2432 O O . ALA A 1 315 ? -2.355 27.547 11.625 1 98.38 315 ALA A O 1
ATOM 2433 N N . ARG A 1 316 ? -1.333 29.391 12.391 1 98.06 316 ARG A N 1
ATOM 2434 C CA . ARG A 1 316 ? -2.383 29.766 13.336 1 98.06 316 ARG A CA 1
ATOM 2435 C C . ARG A 1 316 ? -3.67 30.125 12.609 1 98.06 316 ARG A C 1
ATOM 2437 O O . ARG A 1 316 ? -4.766 29.797 13.062 1 98.06 316 ARG A O 1
ATOM 2444 N N . GLU A 1 317 ? -3.461 30.797 11.531 1 98.19 317 GLU A N 1
ATOM 2445 C CA . GLU A 1 317 ? -4.625 31.188 10.742 1 98.19 317 GLU A CA 1
ATOM 2446 C C . GLU A 1 317 ? -5.344 29.969 10.18 1 98.19 317 GLU A C 1
ATOM 2448 O O . GLU A 1 317 ? -6.574 29.906 10.188 1 98.19 317 GLU A O 1
ATOM 2453 N N . LEU A 1 318 ? -4.613 29.031 9.648 1 98.19 318 LEU A N 1
ATOM 2454 C CA . LEU A 1 318 ? -5.195 27.812 9.109 1 98.19 318 LEU A CA 1
ATOM 2455 C C . LEU A 1 318 ? -5.969 27.062 10.188 1 98.19 318 LEU A C 1
ATOM 2457 O O . LEU A 1 318 ? -7.094 26.609 9.953 1 98.19 318 LEU A O 1
ATOM 2461 N N . VAL A 1 319 ? -5.41 26.969 11.367 1 98.06 319 VAL A N 1
ATOM 2462 C CA . VAL A 1 319 ? -6.031 26.234 12.469 1 98.06 319 VAL A CA 1
ATOM 2463 C C . VAL A 1 319 ? -7.309 26.953 12.906 1 98.06 319 VAL A C 1
ATOM 2465 O O . VAL A 1 319 ? -8.328 26.312 13.164 1 98.06 319 VAL A O 1
ATOM 2468 N N . SER A 1 320 ? -7.238 28.297 12.977 1 97.5 320 SER A N 1
ATOM 2469 C CA . SER A 1 320 ? -8.414 29.094 13.328 1 97.5 320 SER A CA 1
ATOM 2470 C C . SER A 1 320 ? -9.547 28.859 12.336 1 97.5 320 SER A C 1
ATOM 2472 O O . SER A 1 320 ? -10.695 28.672 12.742 1 97.5 320 SER A O 1
ATOM 2474 N N . ASN A 1 321 ? -9.195 28.875 11.078 1 97.19 321 ASN A N 1
ATOM 2475 C CA . ASN A 1 321 ? -10.18 28.578 10.047 1 97.19 321 ASN A CA 1
ATOM 2476 C C . ASN A 1 321 ? -10.766 27.188 10.203 1 97.19 321 ASN A C 1
ATOM 2478 O O . ASN A 1 321 ? -11.977 26.984 10.062 1 97.19 321 ASN A O 1
ATOM 2482 N N . GLY A 1 322 ? -9.938 26.234 10.469 1 98.25 322 GLY A N 1
ATOM 2483 C CA . GLY A 1 322 ? -10.367 24.859 10.617 1 98.25 322 GLY A CA 1
ATOM 2484 C C . GLY A 1 322 ? -11.344 24.656 11.766 1 98.25 322 GLY A C 1
ATOM 2485 O O . GLY A 1 322 ? -12.312 23.906 11.633 1 98.25 322 GLY A O 1
ATOM 2486 N N . THR A 1 323 ? -11.125 25.359 12.875 1 98 323 THR A N 1
ATOM 2487 C CA . THR A 1 323 ? -11.953 25.141 14.062 1 98 323 THR A CA 1
ATOM 2488 C C . THR A 1 323 ? -13.359 25.688 13.844 1 98 323 THR A C 1
ATOM 2490 O O . THR A 1 323 ? -14.32 25.203 14.461 1 98 323 THR A O 1
ATOM 2493 N N . GLU A 1 324 ? -13.531 26.609 12.914 1 97.94 324 GLU A N 1
ATOM 2494 C CA . GLU A 1 324 ? -14.859 27.141 12.586 1 97.94 324 GLU A CA 1
ATOM 2495 C C . GLU A 1 324 ? -15.734 26.047 11.969 1 97.94 324 GLU A C 1
ATOM 2497 O O . GLU A 1 324 ? -16.969 26.094 12.078 1 97.94 324 GLU A O 1
ATOM 2502 N N . ARG A 1 325 ? -15.141 25.078 11.359 1 98.19 325 ARG A N 1
ATOM 2503 C CA . ARG A 1 325 ? -15.867 24.016 10.664 1 98.19 325 ARG A CA 1
ATOM 2504 C C . ARG A 1 325 ? -16.469 23.031 11.656 1 98.19 325 ARG A C 1
ATOM 2506 O O . ARG A 1 325 ? -17.344 22.234 11.297 1 98.19 325 ARG A O 1
ATOM 2513 N N . LEU A 1 326 ? -16.094 23.125 12.93 1 98.62 326 LEU A N 1
ATOM 2514 C CA . LEU A 1 326 ? -16.578 22.188 13.945 1 98.62 326 LEU A CA 1
ATOM 2515 C C . LEU A 1 326 ? -18 22.547 14.367 1 98.62 326 LEU A C 1
ATOM 2517 O O . LEU A 1 326 ? -18.625 21.797 15.133 1 98.62 326 LEU A O 1
ATOM 2521 N N . ASP A 1 327 ? -18.578 23.594 13.805 1 97.38 327 ASP A N 1
ATOM 2522 C CA . ASP A 1 327 ? -19.906 24.078 14.18 1 97.38 327 ASP A CA 1
ATOM 2523 C C . ASP A 1 327 ? -20.969 23.031 13.859 1 97.38 327 ASP A C 1
ATOM 2525 O O . ASP A 1 327 ? -22.078 23.062 14.414 1 97.38 327 ASP A O 1
ATOM 2529 N N . VAL A 1 328 ? -20.625 22.094 13 1 97.38 328 VAL A N 1
ATOM 2530 C CA . VAL A 1 328 ? -21.562 21.031 12.609 1 97.38 328 VAL A CA 1
ATOM 2531 C C . VAL A 1 328 ? -21.75 20.062 13.773 1 97.38 328 VAL A C 1
ATOM 2533 O O . VAL A 1 328 ? -22.719 19.297 13.797 1 97.38 328 VAL A O 1
ATOM 2536 N N . LEU A 1 329 ? -20.859 20.109 14.766 1 98.25 329 LEU A N 1
ATOM 2537 C CA . LEU A 1 329 ? -20.906 19.188 15.906 1 98.25 329 LEU A CA 1
ATOM 2538 C C . LEU A 1 329 ? -21.734 19.781 17.047 1 98.25 329 LEU A C 1
ATOM 2540 O O . LEU A 1 329 ? -21.812 21 17.188 1 98.25 329 LEU A O 1
ATOM 2544 N N . PRO A 1 330 ? -22.312 18.938 17.844 1 97.31 330 PRO A N 1
ATOM 2545 C CA . PRO A 1 330 ? -22.938 19.438 19.062 1 97.31 330 PRO A CA 1
ATOM 2546 C C . PRO A 1 330 ? -21.938 20.094 20.016 1 97.31 330 PRO A C 1
ATOM 2548 O O . PRO A 1 330 ? -20.75 19.75 20 1 97.31 330 PRO A O 1
ATOM 2551 N N . GLU A 1 331 ? -22.484 20.969 20.781 1 97.19 331 GLU A N 1
ATOM 2552 C CA . GLU A 1 331 ? -21.656 21.578 21.812 1 97.19 331 GLU A CA 1
ATOM 2553 C C . GLU A 1 331 ? -21.453 20.625 23 1 97.19 331 GLU A C 1
ATOM 2555 O O . GLU A 1 331 ? -22.406 20.312 23.719 1 97.19 331 GLU A O 1
ATOM 2560 N N . ASN A 1 332 ? -20.297 20.094 23.109 1 97.88 332 ASN A N 1
ATOM 2561 C CA . ASN A 1 332 ? -19.953 19.203 24.203 1 97.88 332 ASN A CA 1
ATOM 2562 C C . ASN A 1 332 ? -18.453 19.219 24.5 1 97.88 332 ASN A C 1
ATOM 2564 O O . ASN A 1 332 ? -17.703 19.969 23.875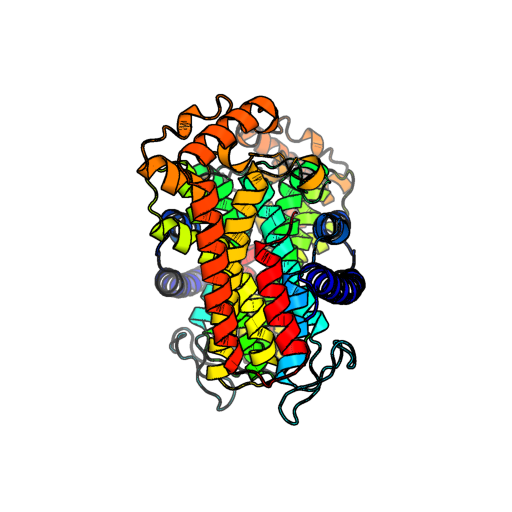 1 97.88 332 ASN A O 1
ATOM 2568 N N . GLU A 1 333 ? -18.031 18.516 25.453 1 97.12 333 GLU A N 1
ATOM 2569 C CA . GLU A 1 333 ? -16.641 18.531 25.906 1 97.12 333 GLU A CA 1
ATOM 2570 C C . GLU A 1 333 ? -15.695 18.031 24.812 1 97.12 333 GLU A C 1
ATOM 2572 O O . GLU A 1 333 ? -14.586 18.547 24.672 1 97.12 333 GLU A O 1
ATOM 2577 N N . ALA A 1 334 ? -16.109 17.031 24.109 1 97.88 334 ALA A N 1
ATOM 2578 C CA . ALA A 1 334 ? -15.281 16.484 23.047 1 97.88 334 ALA A CA 1
ATOM 2579 C C . ALA A 1 334 ? -15.117 17.5 21.922 1 97.88 334 ALA A C 1
ATOM 2581 O O . ALA A 1 334 ? -14.055 17.562 21.281 1 97.88 334 ALA A O 1
ATOM 2582 N N . HIS A 1 335 ? -16.156 18.234 21.625 1 98.12 335 HIS A N 1
ATOM 2583 C CA . HIS A 1 335 ? -16.062 19.344 20.688 1 98.12 335 HIS A CA 1
ATOM 2584 C C . HIS A 1 335 ? -15.016 20.359 21.125 1 98.12 335 HIS A C 1
ATOM 2586 O O . HIS A 1 335 ? -14.164 20.766 20.344 1 98.12 335 HIS A O 1
ATOM 2592 N N . ASP A 1 336 ? -15.047 20.734 22.375 1 97.19 336 ASP A N 1
ATOM 2593 C CA . ASP A 1 336 ? -14.062 21.656 22.922 1 97.19 336 ASP A CA 1
ATOM 2594 C C . ASP A 1 336 ? -12.648 21.078 22.828 1 97.19 336 ASP A C 1
ATOM 2596 O O . ASP A 1 336 ? -11.695 21.797 22.562 1 97.19 336 ASP A O 1
ATOM 2600 N N . LEU A 1 337 ? -12.57 19.828 23.094 1 97.31 337 LEU A N 1
ATOM 2601 C CA . LEU A 1 337 ? -11.273 19.172 23.031 1 97.31 337 LEU A CA 1
ATOM 2602 C C . LEU A 1 337 ? -10.695 19.25 21.609 1 97.31 337 LEU A C 1
ATOM 2604 O O . LEU A 1 337 ? -9.492 19.453 21.438 1 97.31 337 LEU A O 1
ATOM 2608 N N . LEU A 1 338 ? -11.539 19.062 20.594 1 98.38 338 LEU A N 1
ATOM 2609 C CA . LEU A 1 338 ? -11.078 19.156 19.203 1 98.38 338 LEU A CA 1
ATOM 2610 C C . LEU A 1 338 ? -10.555 20.547 18.891 1 98.38 338 LEU A C 1
ATOM 2612 O O . LEU A 1 338 ? -9.578 20.703 18.172 1 98.38 338 LEU A O 1
ATOM 2616 N N . GLU A 1 339 ? -11.188 21.578 19.438 1 97.75 339 GLU A N 1
ATOM 2617 C CA . GLU A 1 339 ? -10.703 22.938 19.281 1 97.75 339 GLU A CA 1
ATOM 2618 C C . GLU A 1 339 ? -9.344 23.125 19.969 1 97.75 339 GLU A C 1
ATOM 2620 O O . GLU A 1 339 ? -8.43 23.703 19.391 1 97.75 339 GLU A O 1
ATOM 2625 N N . ASP A 1 340 ? -9.297 22.609 21.156 1 96.75 340 ASP A N 1
ATOM 2626 C CA . ASP A 1 340 ? -8.062 22.719 21.922 1 96.75 340 ASP A CA 1
ATOM 2627 C C . ASP A 1 340 ? -6.922 21.953 21.266 1 96.75 340 ASP A C 1
ATOM 2629 O O . ASP A 1 340 ? -5.773 22.391 21.281 1 96.75 340 ASP A O 1
ATOM 2633 N N . LEU A 1 341 ? -7.227 20.828 20.734 1 96.81 341 LEU A N 1
ATOM 2634 C CA . LEU A 1 341 ? -6.234 20.031 20.016 1 96.81 341 LEU A CA 1
ATOM 2635 C C . LEU A 1 341 ? -5.695 20.781 18.812 1 96.81 341 LEU A C 1
ATOM 2637 O O . LEU A 1 341 ? -4.496 20.75 18.547 1 96.81 341 LEU A O 1
ATOM 2641 N N . ALA A 1 342 ? -6.617 21.391 18.078 1 97.62 342 ALA A N 1
ATOM 2642 C CA . ALA A 1 342 ? -6.215 22.188 16.922 1 97.62 342 ALA A CA 1
ATOM 2643 C C . ALA A 1 342 ? -5.219 23.281 17.328 1 97.62 342 ALA A C 1
ATOM 2645 O O . ALA A 1 342 ? -4.184 23.453 16.688 1 97.62 342 ALA A O 1
ATOM 2646 N N . ASP A 1 343 ? -5.488 23.953 18.422 1 96.19 343 ASP A N 1
ATOM 2647 C CA . ASP A 1 343 ? -4.594 24.984 18.922 1 96.19 343 ASP A CA 1
ATOM 2648 C C . ASP A 1 343 ? -3.258 24.391 19.359 1 96.19 343 ASP A C 1
ATOM 2650 O O . ASP A 1 343 ? -2.199 24.969 19.109 1 96.19 343 ASP A O 1
ATOM 2654 N N . TYR A 1 344 ? -3.318 23.328 19.984 1 95.25 344 TYR A N 1
ATOM 2655 C CA . TYR A 1 344 ? -2.123 22.641 20.469 1 95.25 344 TYR A CA 1
ATOM 2656 C C . TYR A 1 344 ? -1.183 22.297 19.328 1 95.25 344 TYR A C 1
ATOM 2658 O O . TYR A 1 344 ? 0.039 22.391 19.469 1 95.25 344 TYR A O 1
ATOM 2666 N N . LEU A 1 345 ? -1.683 21.922 18.172 1 95.69 345 LEU A N 1
ATOM 2667 C CA . LEU A 1 345 ? -0.891 21.484 17.031 1 95.69 345 LEU A CA 1
ATOM 2668 C C . LEU A 1 345 ? 0.049 22.594 16.562 1 95.69 345 LEU A C 1
ATOM 2670 O O . LEU A 1 345 ? 1.097 22.328 15.977 1 95.69 345 LEU A O 1
ATOM 2674 N N . VAL A 1 346 ? -0.313 23.906 16.875 1 96.06 346 VAL A N 1
ATOM 2675 C CA . VAL A 1 346 ? 0.492 25 16.359 1 96.06 346 VAL A CA 1
ATOM 2676 C C . VAL A 1 346 ? 1.141 25.766 17.516 1 96.06 346 VAL A C 1
ATOM 2678 O O . VAL A 1 346 ? 1.712 26.828 17.328 1 96.06 346 VAL A O 1
ATOM 2681 N N . GLU A 1 347 ? 1.021 25.172 18.766 1 93.19 347 GLU A N 1
ATOM 2682 C CA . GLU A 1 347 ? 1.604 25.828 19.938 1 93.19 347 GLU A CA 1
ATOM 2683 C C . GLU A 1 347 ? 2.627 24.922 20.625 1 93.19 347 GLU A C 1
ATOM 2685 O O . GLU A 1 347 ? 3.436 25.375 21.422 1 93.19 347 GLU A O 1
ATOM 2690 N N . ARG A 1 348 ? 2.631 23.688 20.234 1 87.69 348 ARG A N 1
ATOM 2691 C CA . ARG A 1 348 ? 3.48 22.703 20.891 1 87.69 348 ARG A CA 1
ATOM 2692 C C . ARG A 1 348 ? 4.957 23 20.656 1 87.69 348 ARG A C 1
ATOM 2694 O O . ARG A 1 348 ? 5.312 23.625 19.656 1 87.69 348 ARG A O 1
ATOM 2701 N N . GLY A 1 349 ? 5.758 22.453 21.594 1 85.5 349 GLY A N 1
ATOM 2702 C CA . GLY A 1 349 ? 7.188 22.719 21.531 1 85.5 349 GLY A CA 1
ATOM 2703 C C . GLY A 1 349 ? 7.98 21.594 20.891 1 85.5 349 GLY A C 1
ATOM 2704 O O . GLY A 1 349 ? 9.195 21.703 20.719 1 85.5 349 GLY A O 1
ATOM 2705 N N . TYR A 1 350 ? 7.309 20.578 20.844 1 81.56 350 TYR A N 1
ATOM 2706 C CA . TYR A 1 350 ? 7.938 19.438 20.188 1 81.56 350 TYR A CA 1
ATOM 2707 C C . TYR A 1 350 ? 6.898 18.547 19.5 1 81.56 350 TYR A C 1
ATOM 2709 O O . TYR A 1 350 ? 5.715 18.594 19.859 1 81.56 350 TYR A O 1
ATOM 2717 N N . MET B 1 1 ? -9.094 -34.562 -31.969 1 43.94 1 MET B N 1
ATOM 2718 C CA . MET B 1 1 ? -8.312 -34.281 -30.766 1 43.94 1 MET B CA 1
ATOM 2719 C C . MET B 1 1 ? -7.355 -33.125 -30.969 1 43.94 1 MET B C 1
ATOM 2721 O O . MET B 1 1 ? -6.512 -33.156 -31.875 1 43.94 1 MET B O 1
ATOM 2725 N N . THR B 1 2 ? -7.832 -31.953 -30.562 1 59.41 2 THR B N 1
ATOM 2726 C CA . THR B 1 2 ? -7.008 -30.797 -30.906 1 59.41 2 THR B CA 1
ATOM 2727 C C . THR B 1 2 ? -5.566 -31.016 -30.453 1 59.41 2 THR B C 1
ATOM 2729 O O . THR B 1 2 ? -5.324 -31.516 -29.344 1 59.41 2 THR B O 1
ATOM 2732 N N . THR B 1 3 ? -4.613 -31.016 -31.312 1 67.38 3 THR B N 1
ATOM 2733 C CA . THR B 1 3 ? -3.186 -31.172 -31.047 1 67.38 3 THR B CA 1
ATOM 2734 C C . THR B 1 3 ? -2.736 -30.219 -29.953 1 67.38 3 THR B C 1
ATOM 2736 O O . THR B 1 3 ? -3.334 -29.156 -29.766 1 67.38 3 THR B O 1
ATOM 2739 N N . PRO B 1 4 ? -1.837 -30.766 -29.141 1 75.44 4 PRO B N 1
ATOM 2740 C CA . PRO B 1 4 ? -1.274 -29.875 -28.125 1 75.44 4 PRO B CA 1
ATOM 2741 C C . PRO B 1 4 ? -0.881 -28.516 -28.672 1 75.44 4 PRO B C 1
ATOM 2743 O O . PRO B 1 4 ? -1.074 -27.5 -28.016 1 75.44 4 PRO B O 1
ATOM 2746 N N . GLU B 1 5 ? -0.512 -28.469 -29.844 1 75.25 5 GLU B N 1
ATOM 2747 C CA . GLU B 1 5 ? -0.121 -27.203 -30.453 1 75.25 5 GLU B CA 1
ATOM 2748 C C . GLU B 1 5 ? -1.337 -26.312 -30.719 1 75.25 5 GLU B C 1
ATOM 2750 O O . GLU B 1 5 ? -1.278 -25.094 -30.531 1 75.25 5 GLU B O 1
ATOM 2755 N N . ALA B 1 6 ? -2.33 -26.969 -31.375 1 79.38 6 ALA B N 1
ATOM 2756 C CA . ALA B 1 6 ? -3.564 -26.234 -31.672 1 79.38 6 ALA B CA 1
ATOM 2757 C C . ALA B 1 6 ? -4.195 -25.703 -30.391 1 79.38 6 ALA B C 1
ATOM 2759 O O . ALA B 1 6 ? -4.719 -24.578 -30.375 1 79.38 6 ALA B O 1
ATOM 2760 N N . ARG B 1 7 ? -3.98 -26.422 -29.281 1 81.06 7 ARG B N 1
ATOM 2761 C CA . ARG B 1 7 ? -4.504 -26 -27.984 1 81.06 7 ARG B CA 1
ATOM 2762 C C . ARG B 1 7 ? -3.713 -24.828 -27.438 1 81.06 7 ARG B C 1
ATOM 2764 O O . ARG B 1 7 ? -4.293 -23.875 -26.891 1 81.06 7 ARG B O 1
ATOM 2771 N N . GLU B 1 8 ? -2.445 -24.875 -27.547 1 85.06 8 GLU B N 1
ATOM 2772 C CA . GLU B 1 8 ? -1.581 -23.781 -27.109 1 85.06 8 GLU B CA 1
ATOM 2773 C C . GLU B 1 8 ? -1.898 -22.5 -27.859 1 85.06 8 GLU B C 1
ATOM 2775 O O . GLU B 1 8 ? -1.934 -21.422 -27.266 1 85.06 8 GLU B O 1
ATOM 2780 N N . GLN B 1 9 ? -2.156 -22.625 -29.094 1 87.81 9 GLN B N 1
ATOM 2781 C CA . GLN B 1 9 ? -2.477 -21.453 -29.906 1 87.81 9 GLN B CA 1
ATOM 2782 C C . GLN B 1 9 ? -3.807 -20.844 -29.469 1 87.81 9 GLN B C 1
ATOM 2784 O O . GLN B 1 9 ? -3.957 -19.609 -29.469 1 87.81 9 GLN B O 1
ATOM 2789 N N . THR B 1 10 ? -4.703 -21.703 -29.203 1 88.88 10 THR B N 1
ATOM 2790 C CA . THR B 1 10 ? -6.012 -21.234 -28.75 1 88.88 10 THR B CA 1
ATOM 2791 C C . THR B 1 10 ? -5.902 -20.469 -27.438 1 88.88 10 THR B C 1
ATOM 2793 O O . THR B 1 10 ? -6.523 -19.422 -27.266 1 88.88 10 THR B O 1
ATOM 2796 N N . VAL B 1 11 ? -5.137 -21.016 -26.531 1 92.94 11 VAL B N 1
ATOM 2797 C CA . VAL B 1 11 ? -4.941 -20.375 -25.234 1 92.94 11 VAL B CA 1
ATOM 2798 C C . VAL B 1 11 ? -4.238 -19.031 -25.422 1 92.94 11 VAL B C 1
ATOM 2800 O O . VAL B 1 11 ? -4.641 -18.031 -24.844 1 92.94 11 VAL B O 1
ATOM 2803 N N . LEU B 1 12 ? -3.291 -19 -26.312 1 93.31 12 LEU B N 1
ATOM 2804 C CA . LEU B 1 12 ? -2.518 -17.781 -26.562 1 93.31 12 LEU B CA 1
ATOM 2805 C C . LEU B 1 12 ? -3.395 -16.703 -27.188 1 93.31 12 LEU B C 1
ATOM 2807 O O . LEU B 1 12 ? -3.262 -15.523 -26.844 1 93.31 12 LEU B O 1
ATOM 2811 N N . GLU B 1 13 ? -4.242 -17.156 -28.047 1 95.06 13 GLU B N 1
ATOM 2812 C CA . GLU B 1 13 ? -5.148 -16.203 -28.672 1 95.06 13 GLU B CA 1
ATOM 2813 C C . GLU B 1 13 ? -6.16 -15.656 -27.672 1 95.06 13 GLU B C 1
ATOM 2815 O O . GLU B 1 13 ? -6.477 -14.461 -27.672 1 95.06 13 GLU B O 1
ATOM 2820 N N . ALA B 1 14 ? -6.664 -16.531 -26.859 1 95.31 14 ALA B N 1
ATOM 2821 C CA . ALA B 1 14 ? -7.617 -16.125 -25.828 1 95.31 14 ALA B CA 1
ATOM 2822 C C . ALA B 1 14 ? -6.984 -15.141 -24.859 1 95.31 14 ALA B C 1
ATOM 2824 O O . ALA B 1 14 ? -7.609 -14.156 -24.453 1 95.31 14 ALA B O 1
ATOM 2825 N N . VAL B 1 15 ? -5.789 -15.398 -24.5 1 96.06 15 VAL B N 1
ATOM 2826 C CA . VAL B 1 15 ? -5.055 -14.523 -23.578 1 96.06 15 VAL B CA 1
ATOM 2827 C C . VAL B 1 15 ? -4.746 -13.195 -24.266 1 96.06 15 VAL B C 1
ATOM 2829 O O . VAL B 1 15 ? -4.875 -12.133 -2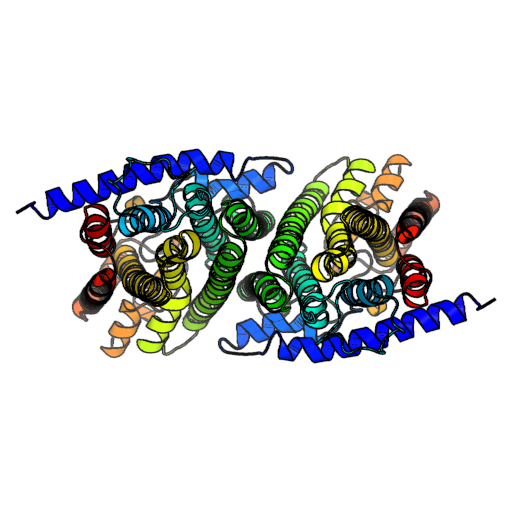3.656 1 96.06 15 VAL B O 1
ATOM 2832 N N . ARG B 1 16 ? -4.375 -13.273 -25.531 1 97 16 ARG B N 1
ATOM 2833 C CA . ARG B 1 16 ? -4.043 -12.07 -26.281 1 97 16 ARG B CA 1
ATOM 2834 C C . ARG B 1 16 ? -5.234 -11.117 -26.359 1 97 16 ARG B C 1
ATOM 2836 O O . ARG B 1 16 ? -5.086 -9.906 -26.172 1 97 16 ARG B O 1
ATOM 2843 N N . LYS B 1 17 ? -6.359 -11.625 -26.609 1 97.75 17 LYS B N 1
ATOM 2844 C CA . LYS B 1 17 ? -7.562 -10.797 -26.734 1 97.75 17 LYS B CA 1
ATOM 2845 C C . LYS B 1 17 ? -7.887 -10.109 -25.406 1 97.75 17 LYS B C 1
ATOM 2847 O O . LYS B 1 17 ? -8.227 -8.922 -25.391 1 97.75 17 LYS B O 1
ATOM 2852 N N . ARG B 1 18 ? -7.77 -10.812 -24.375 1 97.81 18 ARG B N 1
ATOM 2853 C CA . ARG B 1 18 ? -8.039 -10.234 -23.062 1 97.81 18 ARG B CA 1
ATOM 2854 C C . ARG B 1 18 ? -6.941 -9.258 -22.656 1 97.81 18 ARG B C 1
ATOM 2856 O O . ARG B 1 18 ? -7.219 -8.227 -22.047 1 97.81 18 ARG B O 1
ATOM 2863 N N . ARG B 1 19 ? -5.719 -9.586 -23.016 1 98 19 ARG B N 1
ATOM 2864 C CA . ARG B 1 19 ? -4.594 -8.695 -22.766 1 98 19 ARG B CA 1
ATOM 2865 C C . ARG B 1 19 ? -4.812 -7.344 -23.438 1 98 19 ARG B C 1
ATOM 2867 O O . ARG B 1 19 ? -4.551 -6.297 -22.844 1 98 19 ARG B O 1
ATOM 2874 N N . GLU B 1 20 ? -5.293 -7.383 -24.641 1 98.06 20 GLU B N 1
ATOM 2875 C CA . GLU B 1 20 ? -5.543 -6.148 -25.375 1 98.06 20 GLU B CA 1
ATOM 2876 C C . GLU B 1 20 ? -6.59 -5.289 -24.672 1 98.06 20 GLU B C 1
ATOM 2878 O O . GLU B 1 20 ? -6.438 -4.07 -24.578 1 98.06 20 GLU B O 1
ATOM 2883 N N . LEU B 1 21 ? -7.594 -5.918 -24.172 1 98.38 21 LEU B N 1
ATOM 2884 C CA . LEU B 1 21 ? -8.641 -5.203 -23.453 1 98.38 21 LEU B CA 1
ATOM 2885 C C . LEU B 1 21 ? -8.094 -4.598 -22.156 1 98.38 21 LEU B C 1
ATOM 2887 O O . LEU B 1 21 ? -8.406 -3.451 -21.828 1 98.38 21 LEU B O 1
ATOM 2891 N N . VAL B 1 22 ? -7.312 -5.348 -21.469 1 98.56 22 VAL B N 1
ATOM 2892 C CA . VAL B 1 22 ? -6.727 -4.883 -20.219 1 98.56 22 VAL B CA 1
ATOM 2893 C C . VAL B 1 22 ? -5.773 -3.721 -20.5 1 98.56 22 VAL B C 1
ATOM 2895 O O . VAL B 1 22 ? -5.789 -2.713 -19.781 1 98.56 22 VAL B O 1
ATOM 2898 N N . ASN B 1 23 ? -4.941 -3.857 -21.547 1 98.38 23 ASN B N 1
ATOM 2899 C CA . ASN B 1 23 ? -4.004 -2.801 -21.922 1 98.38 23 ASN B CA 1
ATOM 2900 C C . ASN B 1 23 ? -4.73 -1.501 -22.25 1 98.38 23 ASN B C 1
ATOM 2902 O O . ASN B 1 23 ? -4.25 -0.415 -21.922 1 98.38 23 ASN B O 1
ATOM 2906 N N . GLU B 1 24 ? -5.812 -1.67 -22.875 1 98.06 24 GLU B N 1
ATOM 2907 C CA . GLU B 1 24 ? -6.594 -0.49 -23.234 1 98.06 24 GLU B CA 1
ATOM 2908 C C . GLU B 1 24 ? -7.234 0.146 -22 1 98.06 24 GLU B C 1
ATOM 2910 O O . GLU B 1 24 ? -7.422 1.363 -21.953 1 98.06 24 GLU B O 1
ATOM 2915 N N . ALA B 1 25 ? -7.512 -0.635 -21.031 1 98.38 25 ALA B N 1
ATOM 2916 C CA . ALA B 1 25 ? -8.195 -0.167 -19.828 1 98.38 25 ALA B CA 1
ATOM 2917 C C . ALA B 1 25 ? -7.223 0.51 -18.859 1 98.38 25 ALA B C 1
ATOM 2919 O O . ALA B 1 25 ? -7.617 1.372 -18.078 1 98.38 25 ALA B O 1
ATOM 2920 N N . ILE B 1 26 ? -5.957 0.199 -18.906 1 98.44 26 ILE B N 1
ATOM 2921 C CA . ILE B 1 26 ? -4.957 0.648 -17.938 1 98.44 26 ILE B CA 1
ATOM 2922 C C . ILE B 1 26 ? -4.859 2.172 -17.969 1 98.44 26 ILE B C 1
ATOM 2924 O O . ILE B 1 26 ? -4.957 2.828 -16.938 1 98.44 26 ILE B O 1
ATOM 2928 N N . PRO B 1 27 ? -4.746 2.834 -19.156 1 97.94 27 PRO B N 1
ATOM 2929 C CA . PRO B 1 27 ? -4.656 4.297 -19.156 1 97.94 27 PRO B CA 1
ATOM 2930 C C . PRO B 1 27 ? -5.945 4.965 -18.672 1 97.94 27 PRO B C 1
ATOM 2932 O O . PRO B 1 27 ? -5.906 6.086 -18.156 1 97.94 27 PRO B O 1
ATOM 2935 N N . GLU B 1 28 ? -7.078 4.254 -18.797 1 98.06 28 GLU B N 1
ATOM 2936 C CA . GLU B 1 28 ? -8.344 4.801 -18.328 1 98.06 28 GLU B CA 1
ATOM 2937 C C . GLU B 1 28 ? -8.406 4.789 -16.797 1 98.06 28 GLU B C 1
ATOM 2939 O O . GLU B 1 28 ? -8.852 5.758 -16.172 1 98.06 28 GLU B O 1
ATOM 2944 N N . GLU B 1 29 ? -7.961 3.678 -16.234 1 98 29 GLU B N 1
ATOM 2945 C CA . GLU B 1 29 ? -8.023 3.494 -14.789 1 98 29 GLU B CA 1
ATOM 2946 C C . GLU B 1 29 ? -6.883 4.223 -14.094 1 98 29 GLU B C 1
ATOM 2948 O O . GLU B 1 29 ? -6.996 4.59 -12.922 1 98 29 GLU B O 1
ATOM 2953 N N . LEU B 1 30 ? -5.781 4.387 -14.766 1 98.12 30 LEU B N 1
ATOM 2954 C CA . LEU B 1 30 ? -4.562 4.98 -14.219 1 98.12 30 LEU B CA 1
ATOM 2955 C C . LEU B 1 30 ? -3.994 6.023 -15.172 1 98.12 30 LEU B C 1
ATOM 2957 O O . LEU B 1 30 ? -2.891 5.859 -15.695 1 98.12 30 LEU B O 1
ATOM 2961 N N . PRO B 1 31 ? -4.68 7.102 -15.352 1 97.88 31 PRO B N 1
ATOM 2962 C CA . PRO B 1 31 ? -4.164 8.156 -16.219 1 97.88 31 PRO B CA 1
ATOM 2963 C C . PRO B 1 31 ? -2.926 8.844 -15.648 1 97.88 31 PRO B C 1
ATOM 2965 O O . PRO B 1 31 ? -2.773 8.93 -14.43 1 97.88 31 PRO B O 1
ATOM 2968 N N . VAL B 1 32 ? -2.082 9.289 -16.531 1 97.44 32 VAL B N 1
ATOM 2969 C CA . VAL B 1 32 ? -0.953 10.109 -16.094 1 97.44 32 VAL B CA 1
ATOM 2970 C C . VAL B 1 32 ? -1.433 11.516 -15.766 1 97.44 32 VAL B C 1
ATOM 2972 O O . VAL B 1 32 ? -1.956 12.227 -16.641 1 97.44 32 VAL B O 1
ATOM 2975 N N . ARG B 1 33 ? -1.356 11.852 -14.555 1 96.38 33 ARG B N 1
ATOM 2976 C CA . ARG B 1 33 ? -1.742 13.172 -14.07 1 96.38 33 ARG B CA 1
ATOM 2977 C C . ARG B 1 33 ? -0.656 13.766 -13.18 1 96.38 33 ARG B C 1
ATOM 2979 O O . ARG B 1 33 ? 0.438 13.211 -13.07 1 96.38 33 ARG B O 1
ATOM 2986 N N . ARG B 1 34 ? -0.867 15 -12.688 1 94.62 34 ARG B N 1
ATOM 2987 C CA . ARG B 1 34 ? 0.077 15.625 -11.758 1 94.62 34 ARG B CA 1
ATOM 2988 C C . ARG B 1 34 ? 0.084 14.898 -10.422 1 94.62 34 ARG B C 1
ATOM 2990 O O . ARG B 1 34 ? -0.975 14.602 -9.859 1 94.62 34 ARG B O 1
ATOM 2997 N N . PRO B 1 35 ? 1.314 14.641 -9.906 1 96.81 35 PRO B N 1
ATOM 2998 C CA . PRO B 1 35 ? 2.648 14.906 -10.445 1 96.81 35 PRO B CA 1
ATOM 2999 C C . PRO B 1 35 ? 3.043 13.938 -11.555 1 96.81 35 PRO B C 1
ATOM 3001 O O . PRO B 1 35 ? 3.072 12.719 -11.336 1 96.81 35 PRO B O 1
ATOM 3004 N N . GLU B 1 36 ? 3.43 14.367 -12.641 1 97.12 36 GLU B N 1
ATOM 3005 C CA . GLU B 1 36 ? 3.594 13.586 -13.867 1 97.12 36 GLU B CA 1
ATOM 3006 C C . GLU B 1 36 ? 4.668 12.516 -13.703 1 97.12 36 GLU B C 1
ATOM 3008 O O . GLU B 1 36 ? 4.473 11.367 -14.109 1 97.12 36 GLU B O 1
ATOM 3013 N N . ARG B 1 37 ? 5.785 12.875 -13.094 1 97.06 37 ARG B N 1
ATOM 3014 C CA . ARG B 1 37 ? 6.887 11.938 -12.938 1 97.06 37 ARG B CA 1
ATOM 3015 C C . ARG B 1 37 ? 6.441 10.703 -12.148 1 97.06 37 ARG B C 1
ATOM 3017 O O . ARG B 1 37 ? 6.816 9.578 -12.484 1 97.06 37 ARG B O 1
ATOM 3024 N N . LEU B 1 38 ? 5.586 10.93 -11.133 1 98.5 38 LEU B N 1
ATOM 3025 C CA . LEU B 1 38 ? 5.086 9.836 -10.312 1 98.5 38 LEU B CA 1
ATOM 3026 C C . LEU B 1 38 ? 4.25 8.867 -11.141 1 98.5 38 LEU B C 1
ATOM 3028 O O . LEU B 1 38 ? 4.469 7.656 -11.102 1 98.5 38 LEU B O 1
ATOM 3032 N N . TYR B 1 39 ? 3.359 9.375 -11.898 1 98.62 39 TYR B N 1
ATOM 3033 C CA . TYR B 1 39 ? 2.426 8.523 -12.617 1 98.62 39 TYR B CA 1
ATOM 3034 C C . TYR B 1 39 ? 3.088 7.91 -13.852 1 98.62 39 TYR B C 1
ATOM 3036 O O . TYR B 1 39 ? 2.76 6.789 -14.242 1 98.62 39 TYR B O 1
ATOM 3044 N N . GLU B 1 40 ? 4.062 8.609 -14.422 1 98.56 40 GLU B N 1
ATOM 3045 C CA . GLU B 1 40 ? 4.859 8 -15.484 1 98.56 40 GLU B CA 1
ATOM 3046 C C . GLU B 1 40 ? 5.629 6.789 -14.969 1 98.56 40 GLU B C 1
ATOM 3048 O O . GLU B 1 40 ? 5.66 5.746 -15.625 1 98.56 40 GLU B O 1
ATOM 3053 N N . ALA B 1 41 ? 6.199 6.969 -13.812 1 98.62 41 ALA B N 1
ATOM 3054 C CA . ALA B 1 41 ? 6.93 5.859 -13.203 1 98.62 41 ALA B CA 1
ATOM 3055 C C . ALA B 1 41 ? 5.988 4.715 -12.844 1 98.62 41 ALA B C 1
ATOM 3057 O O . ALA B 1 41 ? 6.336 3.543 -13.008 1 98.62 41 ALA B O 1
ATOM 3058 N N . SER B 1 42 ? 4.773 5.047 -12.352 1 98.75 42 SER B N 1
ATOM 3059 C CA . SER B 1 42 ? 3.785 4.043 -11.961 1 98.75 42 SER B CA 1
ATOM 3060 C C . SER B 1 42 ? 3.293 3.258 -13.172 1 98.75 42 SER B C 1
ATOM 3062 O O . SER B 1 42 ? 3.049 2.053 -13.078 1 98.75 42 SER B O 1
ATOM 3064 N N . ARG B 1 43 ? 3.246 3.9 -14.336 1 98.38 43 ARG B N 1
ATOM 3065 C CA . ARG B 1 43 ? 2.711 3.316 -15.562 1 98.38 43 ARG B CA 1
ATOM 3066 C C . ARG B 1 43 ? 3.809 2.633 -16.375 1 98.38 43 ARG B C 1
ATOM 3068 O O . ARG B 1 43 ? 3.523 1.834 -17.266 1 98.38 43 ARG B O 1
ATOM 3075 N N . TYR B 1 44 ? 5.051 2.889 -16.031 1 98.5 44 TYR B N 1
ATOM 3076 C CA . TYR B 1 44 ? 6.215 2.535 -16.828 1 98.5 44 TYR B CA 1
ATOM 3077 C C . TYR B 1 44 ? 6.223 1.046 -17.156 1 98.5 44 TYR B C 1
ATOM 3079 O O . TYR B 1 44 ? 6.254 0.657 -18.328 1 98.5 44 TYR B O 1
ATOM 3087 N N . LEU B 1 45 ? 6.055 0.194 -16.141 1 97.5 45 LEU B N 1
ATOM 3088 C CA . LEU B 1 45 ? 6.117 -1.247 -16.359 1 97.5 45 LEU B CA 1
ATOM 3089 C C . LEU B 1 45 ? 4.809 -1.764 -16.953 1 97.5 45 LEU B C 1
ATOM 3091 O O . LEU B 1 45 ? 4.809 -2.74 -17.719 1 97.5 45 LEU B O 1
ATOM 3095 N N . LEU B 1 46 ? 3.713 -1.113 -16.562 1 98.25 46 LEU B N 1
ATOM 3096 C CA . LEU B 1 46 ? 2.43 -1.486 -17.141 1 98.25 46 LEU B CA 1
ATOM 3097 C C . LEU B 1 46 ? 2.426 -1.241 -18.641 1 98.25 46 LEU B C 1
ATOM 3099 O O . LEU B 1 46 ? 1.902 -2.057 -19.406 1 98.25 46 LEU B O 1
ATOM 3103 N N . ASP B 1 47 ? 3.043 -0.188 -19.078 1 97.44 47 ASP B N 1
ATOM 3104 C CA . ASP B 1 47 ? 3.092 0.188 -20.484 1 97.44 47 ASP B CA 1
ATOM 3105 C C . ASP B 1 47 ? 4.117 -0.655 -21.25 1 97.44 47 ASP B C 1
ATOM 3107 O O . ASP B 1 47 ? 4.02 -0.814 -22.469 1 97.44 47 ASP B O 1
ATOM 3111 N N . ALA B 1 48 ? 5.137 -1.122 -20.516 1 94.88 48 ALA B N 1
ATOM 3112 C CA . ALA B 1 48 ? 6.16 -1.962 -21.141 1 94.88 48 ALA B CA 1
ATOM 3113 C C . ALA B 1 48 ? 5.582 -3.316 -21.547 1 94.88 48 ALA B C 1
ATOM 3115 O O . ALA B 1 48 ? 6.184 -4.039 -22.344 1 94.88 48 ALA B O 1
ATOM 3116 N N . GLY B 1 49 ? 4.387 -3.633 -20.984 1 92.25 49 GLY B N 1
ATOM 3117 C CA . GLY B 1 49 ? 3.703 -4.844 -21.422 1 92.25 49 GLY B CA 1
ATOM 3118 C C . GLY B 1 49 ? 3.48 -5.832 -20.281 1 92.25 49 GLY B C 1
ATOM 3119 O O . GLY B 1 49 ? 3.168 -5.438 -19.156 1 92.25 49 GLY B O 1
ATOM 3120 N N . GLY B 1 50 ? 3.594 -7.09 -20.656 1 91.25 50 GLY B N 1
ATOM 3121 C CA . GLY B 1 50 ? 3.285 -8.203 -19.766 1 91.25 50 GLY B CA 1
ATOM 3122 C C . GLY B 1 50 ? 2.275 -9.172 -20.359 1 91.25 50 GLY B C 1
ATOM 3123 O O . GLY B 1 50 ? 1.5 -8.797 -21.25 1 91.25 50 GLY B O 1
ATOM 3124 N N . LYS B 1 51 ? 2.258 -10.32 -19.859 1 92.88 51 LYS B N 1
ATOM 3125 C CA . LYS B 1 51 ? 1.436 -11.383 -20.438 1 92.88 51 LYS B CA 1
ATOM 3126 C C . LYS B 1 51 ? -0.014 -11.266 -19.969 1 92.88 51 LYS B C 1
ATOM 3128 O O . LYS B 1 51 ? -0.917 -11.828 -20.594 1 92.88 51 LYS B O 1
ATOM 3133 N N . ARG B 1 52 ? -0.28 -10.5 -18.891 1 97.62 52 ARG B N 1
ATOM 3134 C CA . ARG B 1 52 ? -1.605 -10.266 -18.328 1 97.62 52 ARG B CA 1
ATOM 3135 C C . ARG B 1 52 ? -2.312 -11.578 -18.016 1 97.62 52 ARG B C 1
ATOM 3137 O O . ARG B 1 52 ? -3.494 -11.742 -18.328 1 97.62 52 ARG B O 1
ATOM 3144 N N . LEU B 1 53 ? -1.615 -12.547 -17.5 1 97.81 53 LEU B N 1
ATOM 3145 C CA . LEU B 1 53 ? -2.16 -13.867 -17.203 1 97.81 53 LEU B CA 1
ATOM 3146 C C . LEU B 1 53 ? -3.16 -13.805 -16.062 1 97.81 53 LEU B C 1
ATOM 3148 O O . LEU B 1 53 ? -4.23 -14.414 -16.125 1 97.81 53 LEU B O 1
ATOM 3152 N N . ARG B 1 54 ? -2.865 -13.055 -15.039 1 98.56 54 ARG B N 1
ATOM 3153 C CA . ARG B 1 54 ? -3.752 -12.969 -13.883 1 98.56 54 ARG B CA 1
ATOM 3154 C C . ARG B 1 54 ? -5.07 -12.297 -14.25 1 98.56 54 ARG B C 1
ATOM 3156 O O . ARG B 1 54 ? -6.145 -12.828 -13.961 1 98.56 54 ARG B O 1
ATOM 3163 N N . PRO B 1 55 ? -5.039 -11.172 -14.961 1 98.69 55 PRO B N 1
ATOM 3164 C CA . PRO B 1 55 ? -6.301 -10.609 -15.453 1 98.69 55 PRO B CA 1
ATOM 3165 C C . PRO B 1 55 ? -7.07 -11.57 -16.344 1 98.69 55 PRO B C 1
ATOM 3167 O O . PRO B 1 55 ? -8.305 -11.602 -16.312 1 98.69 55 PRO B O 1
ATOM 3170 N N . SER B 1 56 ? -6.352 -12.328 -17.172 1 98.56 56 SER B N 1
ATOM 3171 C CA . SER B 1 56 ? -7.008 -13.281 -18.062 1 98.56 56 SER B CA 1
ATOM 3172 C C . SER B 1 56 ? -7.727 -14.367 -17.266 1 98.56 56 SER B C 1
ATOM 3174 O O . SER B 1 56 ? -8.844 -14.766 -17.609 1 98.56 56 SER B O 1
ATOM 3176 N N . VAL B 1 57 ? -7.086 -14.836 -16.219 1 98.75 57 VAL B N 1
ATOM 3177 C CA . VAL B 1 57 ? -7.719 -15.812 -15.336 1 98.75 57 VAL B CA 1
ATOM 3178 C C . VAL B 1 57 ? -8.984 -15.219 -14.727 1 98.75 57 VAL B C 1
ATOM 3180 O O . VAL B 1 57 ? -10.031 -15.867 -14.688 1 98.75 57 VAL B O 1
ATOM 3183 N N . LEU B 1 58 ? -8.914 -14.008 -14.25 1 98.94 58 LEU B N 1
ATOM 3184 C CA . LEU B 1 58 ? -10.039 -13.328 -13.609 1 98.94 58 LEU B CA 1
ATOM 3185 C C . LEU B 1 58 ? -11.219 -13.219 -14.578 1 98.94 58 LEU B C 1
ATOM 3187 O O . LEU B 1 58 ? -12.336 -13.594 -14.242 1 98.94 58 LEU B O 1
ATOM 3191 N N . LEU B 1 59 ? -10.969 -12.758 -15.797 1 98.88 59 LEU B N 1
ATOM 3192 C CA . LEU B 1 59 ? -12.023 -12.516 -16.766 1 98.88 59 LEU B CA 1
ATOM 3193 C C . LEU B 1 59 ? -12.617 -13.836 -17.266 1 98.88 59 LEU B C 1
ATOM 3195 O O . LEU B 1 59 ? -13.836 -13.945 -17.422 1 98.88 59 LEU B O 1
ATOM 3199 N N . ALA B 1 60 ? -11.75 -14.836 -17.547 1 98.75 60 ALA B N 1
ATOM 3200 C CA . ALA B 1 60 ? -12.234 -16.141 -17.969 1 98.75 60 ALA B CA 1
ATOM 3201 C C . ALA B 1 60 ? -13.109 -16.781 -16.891 1 98.75 60 ALA B C 1
ATOM 3203 O O . ALA B 1 60 ? -14.094 -17.453 -17.203 1 98.75 60 ALA B O 1
ATOM 3204 N N . THR B 1 61 ? -12.734 -16.578 -15.617 1 98.88 61 THR B N 1
ATOM 3205 C CA . THR B 1 61 ? -13.516 -17.109 -14.508 1 98.88 61 THR B CA 1
ATOM 3206 C C . THR B 1 61 ? -14.898 -16.469 -14.469 1 98.88 61 THR B C 1
ATOM 3208 O O . THR B 1 61 ? -15.898 -17.156 -14.234 1 98.88 61 THR B O 1
ATOM 3211 N N . ALA B 1 62 ? -14.969 -15.156 -14.68 1 98.88 62 ALA B N 1
ATOM 3212 C CA . ALA B 1 62 ? -16.266 -14.477 -14.734 1 98.88 62 ALA B CA 1
ATOM 3213 C C . ALA B 1 62 ? -17.156 -15.094 -15.805 1 98.88 62 ALA B C 1
ATOM 3215 O O . ALA B 1 62 ? -18.344 -15.352 -15.555 1 98.88 62 ALA B O 1
ATOM 3216 N N . GLU B 1 63 ? -16.594 -15.375 -16.938 1 98.75 63 GLU B N 1
ATOM 3217 C CA . GLU B 1 63 ? -17.344 -15.977 -18.047 1 98.75 63 GLU B CA 1
ATOM 3218 C C . GLU B 1 63 ? -17.797 -17.391 -17.703 1 98.75 63 GLU B C 1
ATOM 3220 O O . GLU B 1 63 ? -18.938 -17.766 -17.984 1 98.75 63 GLU B O 1
ATOM 3225 N N . ALA B 1 64 ? -16.906 -18.125 -17.094 1 98.81 64 ALA B N 1
ATOM 3226 C CA . ALA B 1 64 ? -17.219 -19.516 -16.75 1 98.81 64 ALA B CA 1
ATOM 3227 C C . ALA B 1 64 ? -18.359 -19.562 -15.742 1 98.81 64 ALA B C 1
ATOM 3229 O O . ALA B 1 64 ? -19.297 -20.359 -15.891 1 98.81 64 ALA B O 1
ATOM 3230 N N . LEU B 1 65 ? -18.312 -18.734 -14.781 1 98.69 65 LEU B N 1
ATOM 3231 C CA . LEU B 1 65 ? -19.297 -18.703 -13.703 1 98.69 65 LEU B CA 1
ATOM 3232 C C . LEU B 1 65 ? -20.688 -18.391 -14.258 1 98.69 65 LEU B C 1
ATOM 3234 O O . LEU B 1 65 ? -21.688 -18.984 -13.805 1 98.69 65 LEU B O 1
ATOM 3238 N N . THR B 1 66 ? -20.75 -17.5 -15.211 1 98.19 66 THR B N 1
ATOM 3239 C CA . THR B 1 66 ? -22.031 -17 -15.664 1 98.19 66 THR B CA 1
ATOM 3240 C C . THR B 1 66 ? -22.484 -17.703 -16.938 1 98.19 66 THR B C 1
ATOM 3242 O O . THR B 1 66 ? -23.531 -17.375 -17.5 1 98.19 66 THR B O 1
ATOM 3245 N N . ASP B 1 67 ? -21.656 -18.609 -17.422 1 97.69 67 ASP B N 1
ATOM 3246 C CA . ASP B 1 67 ? -21.984 -19.469 -18.562 1 97.69 67 ASP B CA 1
ATOM 3247 C C . ASP B 1 67 ? -22.25 -18.641 -19.812 1 97.69 67 ASP B C 1
ATOM 3249 O O . ASP B 1 67 ? -23.25 -18.859 -20.5 1 97.69 67 ASP B O 1
ATOM 3253 N N . VAL B 1 68 ? -21.406 -17.656 -20.016 1 97.12 68 VAL B N 1
ATOM 3254 C CA . VAL B 1 68 ? -21.516 -16.875 -21.234 1 97.12 68 VAL B CA 1
ATOM 3255 C C . VAL B 1 68 ? -20.375 -17.25 -22.188 1 97.12 68 VAL B C 1
ATOM 3257 O O . VAL B 1 68 ? -19.328 -17.734 -21.75 1 97.12 68 VAL B O 1
ATOM 3260 N N . GLU B 1 69 ? -20.625 -17.062 -23.453 1 96.31 69 GLU B N 1
ATOM 3261 C CA . GLU B 1 69 ? -19.562 -17.312 -24.438 1 96.31 69 GLU B CA 1
ATOM 3262 C C . GLU B 1 69 ? -18.391 -16.359 -24.234 1 96.31 69 GLU B C 1
ATOM 3264 O O . GLU B 1 69 ? -18.594 -15.172 -23.969 1 96.31 69 GLU B O 1
ATOM 3269 N N . PRO B 1 70 ? -17.25 -16.875 -24.359 1 95.88 70 PRO B N 1
ATOM 3270 C CA . PRO B 1 70 ? -16.078 -16.016 -24.188 1 95.88 70 PRO B CA 1
ATOM 3271 C C . PRO B 1 70 ? -16.125 -14.781 -25.078 1 95.88 70 PRO B C 1
ATOM 3273 O O . PRO B 1 70 ? -16.484 -14.867 -26.25 1 95.88 70 PRO B O 1
ATOM 3276 N N . LEU B 1 71 ? -15.891 -13.656 -24.5 1 95.69 71 LEU B N 1
ATOM 3277 C CA . LEU B 1 71 ? -15.727 -12.367 -25.172 1 95.69 71 LEU B CA 1
ATOM 3278 C C . LEU B 1 71 ? -17.031 -11.898 -25.797 1 95.69 71 LEU B C 1
ATOM 3280 O O . LEU B 1 71 ? -17.047 -11.078 -26.719 1 95.69 71 LEU B O 1
ATOM 3284 N N . SER B 1 72 ? -18.141 -12.398 -25.25 1 95.81 72 SER B N 1
ATOM 3285 C CA . SER B 1 72 ? -19.438 -12.055 -25.828 1 95.81 72 SER B CA 1
ATOM 3286 C C . SER B 1 72 ? -20.078 -10.891 -25.078 1 95.81 72 SER B C 1
ATOM 3288 O O . SER B 1 72 ? -20.922 -10.18 -25.625 1 95.81 72 SER B O 1
ATOM 3290 N N . GLN B 1 73 ? -19.672 -10.766 -23.844 1 94.88 73 GLN B N 1
ATOM 3291 C CA . GLN B 1 73 ? -20.234 -9.703 -23.016 1 94.88 73 GLN B CA 1
ATOM 3292 C C . GLN B 1 73 ? -19.172 -8.648 -22.703 1 94.88 73 GLN B C 1
ATOM 3294 O O . GLN B 1 73 ? -17.984 -8.961 -22.609 1 94.88 73 GLN B O 1
ATOM 3299 N N . SER B 1 74 ? -19.703 -7.422 -22.516 1 97.5 74 SER B N 1
ATOM 3300 C CA . SER B 1 74 ? -18.797 -6.367 -22.078 1 97.5 74 SER B CA 1
ATOM 3301 C C . SER B 1 74 ? -18.312 -6.613 -20.656 1 97.5 74 SER B C 1
ATOM 3303 O O . SER B 1 74 ? -19.109 -6.75 -19.734 1 97.5 74 SER B O 1
ATOM 3305 N N . TYR B 1 75 ? -17.031 -6.582 -20.5 1 98.5 75 TYR B N 1
ATOM 3306 C CA . TYR B 1 75 ? -16.469 -6.754 -19.156 1 98.5 75 TYR B CA 1
ATOM 3307 C C . TYR B 1 75 ? -16.719 -5.523 -18.297 1 98.5 75 TYR B C 1
ATOM 3309 O O . TYR B 1 75 ? -16.656 -5.594 -17.078 1 98.5 75 TYR B O 1
ATOM 3317 N N . ARG B 1 76 ? -17.031 -4.359 -18.875 1 98.38 76 ARG B N 1
ATOM 3318 C CA . ARG B 1 76 ? -17.266 -3.121 -18.141 1 98.38 76 ARG B CA 1
ATOM 3319 C C . ARG B 1 76 ? -18.641 -3.121 -17.5 1 98.38 76 ARG B C 1
ATOM 3321 O O . ARG B 1 76 ? -18.906 -2.352 -16.562 1 98.38 76 ARG B O 1
ATOM 3328 N N . SER B 1 77 ? -19.5 -3.92 -18.016 1 98.25 77 SER B N 1
ATOM 3329 C CA . SER B 1 77 ? -20.859 -4.082 -17.516 1 98.25 77 SER B CA 1
ATOM 3330 C C . SER B 1 77 ? -21.281 -5.547 -17.531 1 98.25 77 SER B C 1
ATOM 3332 O O . SER B 1 77 ? -22.141 -5.941 -18.312 1 98.25 77 SER B O 1
ATOM 3334 N N . PHE B 1 78 ? -20.734 -6.336 -16.672 1 98.38 78 PHE B N 1
ATOM 3335 C CA . PHE B 1 78 ? -20.859 -7.789 -16.672 1 98.38 78 PHE B CA 1
ATOM 3336 C C . PHE B 1 78 ? -21.984 -8.234 -15.75 1 98.38 78 PHE B C 1
ATOM 3338 O O . PHE B 1 78 ? -22.016 -7.883 -14.562 1 98.38 78 PHE B O 1
ATOM 3345 N N . GLU B 1 79 ? -22.922 -9.039 -16.266 1 98.12 79 GLU B N 1
ATOM 3346 C CA . GLU B 1 79 ? -24.094 -9.453 -15.5 1 98.12 79 GLU B CA 1
ATOM 3347 C C . GLU B 1 79 ? -23.719 -10.477 -14.438 1 98.12 79 GLU B C 1
ATOM 3349 O O . GLU B 1 79 ? -23.047 -11.469 -14.719 1 98.12 79 GLU B O 1
ATOM 3354 N N . PRO B 1 80 ? -24.109 -10.195 -13.18 1 98.25 80 PRO B N 1
ATOM 3355 C CA . PRO B 1 80 ? -23.812 -11.141 -12.102 1 98.25 80 PRO B CA 1
ATOM 3356 C C . PRO B 1 80 ? -24.719 -12.367 -12.117 1 98.25 80 PRO B C 1
ATOM 3358 O O . PRO B 1 80 ? -25.5 -12.555 -13.062 1 98.25 80 PRO B O 1
ATOM 3361 N N . LEU B 1 81 ? -24.516 -13.258 -11.141 1 98.31 81 LEU B N 1
ATOM 3362 C CA . LEU B 1 81 ? -25.234 -14.523 -11.055 1 98.31 81 LEU B CA 1
ATOM 3363 C C . LEU B 1 81 ? -26.672 -14.312 -10.586 1 98.31 81 LEU B C 1
ATOM 3365 O O . LEU B 1 81 ? -27.516 -15.195 -10.742 1 98.31 81 LEU B O 1
ATOM 3369 N N . ASP B 1 82 ? -26.906 -13.164 -9.961 1 97.25 82 ASP B N 1
ATOM 3370 C CA . ASP B 1 82 ? -28.25 -12.82 -9.492 1 97.25 82 ASP B CA 1
ATOM 3371 C C . ASP B 1 82 ? -28.766 -11.555 -10.172 1 97.25 82 ASP B C 1
ATOM 3373 O O . ASP B 1 82 ? -28.281 -11.188 -11.25 1 97.25 82 ASP B O 1
ATOM 3377 N N . ASP B 1 83 ? -29.797 -10.891 -9.547 1 96.94 83 ASP B N 1
ATOM 3378 C CA . ASP B 1 83 ? -30.469 -9.781 -10.219 1 96.94 83 ASP B CA 1
ATOM 3379 C C . ASP B 1 83 ? -29.859 -8.438 -9.789 1 96.94 83 ASP B C 1
ATOM 3381 O O . ASP B 1 83 ? -30.484 -7.395 -9.961 1 96.94 83 ASP B O 1
ATOM 3385 N N . SER B 1 84 ? -28.672 -8.57 -9.266 1 97.38 84 SER B N 1
ATOM 3386 C CA . SER B 1 84 ? -28.031 -7.312 -8.883 1 97.38 84 SER B CA 1
ATOM 3387 C C . SER B 1 84 ? -27.516 -6.562 -10.102 1 97.38 84 SER B C 1
ATOM 3389 O O . SER B 1 84 ? -27.578 -7.066 -11.227 1 97.38 84 SER B O 1
ATOM 3391 N N . GLU B 1 85 ? -27 -5.328 -9.898 1 97.44 85 GLU B N 1
ATOM 3392 C CA . GLU B 1 85 ? -26.516 -4.484 -10.984 1 97.44 85 GLU B CA 1
ATOM 3393 C C . GLU B 1 85 ? -25.25 -5.062 -11.617 1 97.44 85 GLU B C 1
ATOM 3395 O O . GLU B 1 85 ? -24.484 -5.75 -10.945 1 97.44 85 GLU B O 1
ATOM 3400 N N . PRO B 1 86 ? -25.016 -4.793 -12.922 1 98.38 86 PRO B N 1
ATOM 3401 C CA . PRO B 1 86 ? -23.781 -5.258 -13.578 1 98.38 86 PRO B CA 1
ATOM 3402 C C . PRO B 1 86 ? -22.516 -4.77 -12.883 1 98.38 86 PRO B C 1
ATOM 3404 O O . PRO B 1 86 ? -22.516 -3.699 -12.273 1 98.38 86 PRO B O 1
ATOM 3407 N N . VAL B 1 87 ? -21.469 -5.555 -13 1 98.75 87 VAL B N 1
ATOM 3408 C CA . VAL B 1 87 ? -20.203 -5.289 -12.344 1 98.75 87 VAL B CA 1
ATOM 3409 C C . VAL B 1 87 ? -19.125 -5.027 -13.391 1 98.75 87 VAL B C 1
ATOM 3411 O O . VAL B 1 87 ? -19.078 -5.695 -14.422 1 98.75 87 VAL B O 1
ATOM 3414 N N . ASP B 1 88 ? -18.266 -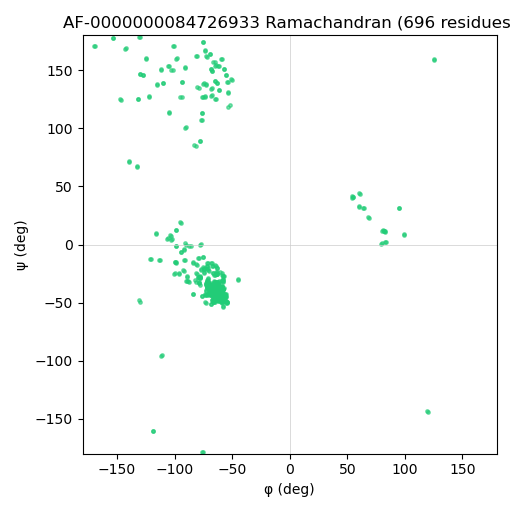4.062 -13.188 1 98.88 88 ASP B N 1
ATOM 3415 C CA . ASP B 1 88 ? -17.125 -3.797 -14.055 1 98.88 88 ASP B CA 1
ATOM 3416 C C . ASP B 1 88 ? -15.992 -4.777 -13.781 1 98.88 88 ASP B C 1
ATOM 3418 O O . ASP B 1 88 ? -15.07 -4.469 -13.023 1 98.88 88 ASP B O 1
ATOM 3422 N N . MET B 1 89 ? -15.984 -5.895 -14.453 1 98.88 89 MET B N 1
ATOM 3423 C CA . MET B 1 89 ? -14.992 -6.945 -14.25 1 98.88 89 MET B CA 1
ATOM 3424 C C . MET B 1 89 ? -13.648 -6.547 -14.844 1 98.88 89 MET B C 1
ATOM 3426 O O . MET B 1 89 ? -12.602 -7.07 -14.445 1 98.88 89 MET B O 1
ATOM 3430 N N . LEU B 1 90 ? -13.688 -5.645 -15.828 1 98.88 90 LEU B N 1
ATOM 3431 C CA . LEU B 1 90 ? -12.438 -5.156 -16.391 1 98.88 90 LEU B CA 1
ATOM 3432 C C . LEU B 1 90 ? -11.68 -4.312 -15.367 1 98.88 90 LEU B C 1
ATOM 3434 O O . LEU B 1 90 ? -10.453 -4.402 -15.273 1 98.88 90 LEU B O 1
ATOM 3438 N N . ALA B 1 91 ? -12.391 -3.492 -14.609 1 98.81 91 ALA B N 1
ATOM 3439 C CA . ALA B 1 91 ? -11.773 -2.75 -13.508 1 98.81 91 ALA B CA 1
ATOM 3440 C C . ALA B 1 91 ? -11.148 -3.695 -12.492 1 98.81 91 ALA B C 1
ATOM 3442 O O . ALA B 1 91 ? -10.023 -3.467 -12.031 1 98.81 91 ALA B O 1
ATOM 3443 N N . ALA B 1 92 ? -11.883 -4.762 -12.172 1 98.94 92 ALA B N 1
ATOM 3444 C CA . ALA B 1 92 ? -11.344 -5.746 -11.234 1 98.94 92 ALA B CA 1
ATOM 3445 C C . ALA B 1 92 ? -10.062 -6.375 -11.773 1 98.94 92 ALA B C 1
ATOM 3447 O O . ALA B 1 92 ? -9.102 -6.57 -11.031 1 98.94 92 ALA B O 1
ATOM 3448 N N . ALA B 1 93 ? -10.055 -6.68 -13.039 1 98.88 93 ALA B N 1
ATOM 3449 C CA . ALA B 1 93 ? -8.883 -7.266 -13.68 1 98.88 93 ALA B CA 1
ATOM 3450 C C . ALA B 1 93 ? -7.699 -6.301 -13.648 1 98.88 93 ALA B C 1
ATOM 3452 O O . ALA B 1 93 ? -6.566 -6.707 -13.383 1 98.88 93 ALA B O 1
ATOM 3453 N N . VAL B 1 94 ? -7.969 -5.023 -13.922 1 98.88 94 VAL B N 1
ATOM 3454 C CA . VAL B 1 94 ? -6.918 -4.012 -13.891 1 98.88 94 VAL B CA 1
ATOM 3455 C C . VAL B 1 94 ? -6.402 -3.846 -12.469 1 98.88 94 VAL B C 1
ATOM 3457 O O . VAL B 1 94 ? -5.199 -3.68 -12.25 1 98.88 94 VAL B O 1
ATOM 3460 N N . SER B 1 95 ? -7.285 -3.889 -11.523 1 98.88 95 SER B N 1
ATOM 3461 C CA . SER B 1 95 ? -6.895 -3.789 -10.117 1 98.88 95 SER B CA 1
ATOM 3462 C C . SER B 1 95 ? -5.859 -4.848 -9.758 1 98.88 95 SER B C 1
ATOM 3464 O O . SER B 1 95 ? -4.836 -4.539 -9.148 1 98.88 95 SER B O 1
ATOM 3466 N N . VAL B 1 96 ? -6.062 -6.074 -10.18 1 98.81 96 VAL B N 1
ATOM 3467 C CA . VAL B 1 96 ? -5.156 -7.18 -9.883 1 98.81 96 VAL B CA 1
ATOM 3468 C C . VAL B 1 96 ? -3.83 -6.969 -10.609 1 98.81 96 VAL B C 1
ATOM 3470 O O . VAL B 1 96 ? -2.76 -7.219 -10.047 1 98.81 96 VAL B O 1
ATOM 3473 N N . GLU B 1 97 ? -3.889 -6.504 -11.828 1 98.81 97 GLU B N 1
ATOM 3474 C CA . GLU B 1 97 ? -2.67 -6.25 -12.594 1 98.81 97 GLU B CA 1
ATOM 3475 C C . GLU B 1 97 ? -1.853 -5.121 -11.969 1 98.81 97 GLU B C 1
ATOM 3477 O O . GLU B 1 97 ? -0.621 -5.156 -12 1 98.81 97 GLU B O 1
ATOM 3482 N N . VAL B 1 98 ? -2.543 -4.164 -11.477 1 98.75 98 VAL B N 1
ATOM 3483 C CA . VAL B 1 98 ? -1.89 -3.033 -10.828 1 98.75 98 VAL B CA 1
ATOM 3484 C C . VAL B 1 98 ? -1.169 -3.506 -9.562 1 98.75 98 VAL B C 1
ATOM 3486 O O . VAL B 1 98 ? -0.05 -3.072 -9.281 1 98.75 98 VAL B O 1
ATOM 3489 N N . ILE B 1 99 ? -1.731 -4.426 -8.82 1 98.69 99 ILE B N 1
ATOM 3490 C CA . ILE B 1 99 ? -1.066 -5.016 -7.664 1 98.69 99 ILE B CA 1
ATOM 3491 C C . ILE B 1 99 ? 0.189 -5.758 -8.117 1 98.69 99 ILE B C 1
ATOM 3493 O O . ILE B 1 99 ? 1.248 -5.637 -7.496 1 98.69 99 ILE B O 1
ATOM 3497 N N . GLN B 1 100 ? 0.016 -6.559 -9.18 1 98.5 100 GLN B N 1
ATOM 3498 C CA . GLN B 1 100 ? 1.176 -7.27 -9.711 1 98.5 100 GLN B CA 1
ATOM 3499 C C . GLN B 1 100 ? 2.305 -6.301 -10.055 1 98.5 100 GLN B C 1
ATOM 3501 O O . GLN B 1 100 ? 3.467 -6.559 -9.734 1 98.5 100 GLN B O 1
ATOM 3506 N N . SER B 1 101 ? 1.991 -5.191 -10.664 1 98.38 101 SER B N 1
ATOM 3507 C CA . SER B 1 101 ? 2.996 -4.219 -11.07 1 98.38 101 SER B CA 1
ATOM 3508 C C . SER B 1 101 ? 3.66 -3.568 -9.859 1 98.38 101 SER B C 1
ATOM 3510 O O . SER B 1 101 ? 4.871 -3.334 -9.859 1 98.38 101 SER B O 1
ATOM 3512 N N . PHE B 1 102 ? 2.861 -3.277 -8.859 1 97.88 102 PHE B N 1
ATOM 3513 C CA . PHE B 1 102 ? 3.395 -2.781 -7.598 1 97.88 102 PHE B CA 1
ATOM 3514 C C . PHE B 1 102 ? 4.445 -3.736 -7.043 1 97.88 102 PHE B C 1
ATOM 3516 O O . PHE B 1 102 ? 5.535 -3.309 -6.648 1 97.88 102 PHE B O 1
ATOM 3523 N N . THR B 1 103 ? 4.137 -5.016 -6.98 1 98.19 103 THR B N 1
ATOM 3524 C CA . THR B 1 103 ? 5.051 -5.996 -6.398 1 98.19 103 THR B CA 1
ATOM 3525 C C . THR B 1 103 ? 6.34 -6.082 -7.211 1 98.19 103 THR B C 1
ATOM 3527 O O . THR B 1 103 ? 7.426 -6.227 -6.648 1 98.19 103 THR B O 1
ATOM 3530 N N . LEU B 1 104 ? 6.266 -5.918 -8.586 1 97.56 104 LEU B N 1
ATOM 3531 C CA . LEU B 1 104 ? 7.449 -5.973 -9.438 1 97.56 104 LEU B CA 1
ATOM 3532 C C . LEU B 1 104 ? 8.375 -4.797 -9.156 1 97.56 104 LEU B C 1
ATOM 3534 O O . LEU B 1 104 ? 9.594 -4.973 -9.055 1 97.56 104 LEU B O 1
ATOM 3538 N N . ILE B 1 105 ? 7.812 -3.666 -9 1 98.56 105 ILE B N 1
ATOM 3539 C CA . ILE B 1 105 ? 8.602 -2.455 -8.812 1 98.56 105 ILE B CA 1
ATOM 3540 C C . ILE B 1 105 ? 9.375 -2.535 -7.496 1 98.56 105 ILE B C 1
ATOM 3542 O O . ILE B 1 105 ? 10.586 -2.309 -7.465 1 98.56 105 ILE B O 1
ATOM 3546 N N . HIS B 1 106 ? 8.695 -2.869 -6.441 1 98.5 106 HIS B N 1
ATOM 3547 C CA . HIS B 1 106 ? 9.352 -2.932 -5.141 1 98.5 106 HIS B CA 1
ATOM 3548 C C . HIS B 1 106 ? 10.312 -4.113 -5.062 1 98.5 106 HIS B C 1
ATOM 3550 O O . HIS B 1 106 ? 11.406 -4 -4.496 1 98.5 106 HIS B O 1
ATOM 3556 N N . ASP B 1 107 ? 9.945 -5.23 -5.684 1 96.19 107 ASP B N 1
ATOM 3557 C CA . ASP B 1 107 ? 10.812 -6.402 -5.734 1 96.19 107 ASP B CA 1
ATOM 3558 C C . ASP B 1 107 ? 12.117 -6.09 -6.465 1 96.19 107 ASP B C 1
ATOM 3560 O O . ASP B 1 107 ? 13.195 -6.535 -6.051 1 96.19 107 ASP B O 1
ATOM 3564 N N . ASP B 1 108 ? 12.039 -5.352 -7.555 1 95.56 108 ASP B N 1
ATOM 3565 C CA . ASP B 1 108 ? 13.211 -5.008 -8.352 1 95.56 108 ASP B CA 1
ATOM 3566 C C . ASP B 1 108 ? 14.203 -4.18 -7.539 1 95.56 108 ASP B C 1
ATOM 3568 O O . ASP B 1 108 ? 15.414 -4.293 -7.719 1 95.56 108 ASP B O 1
ATOM 3572 N N . ILE B 1 109 ? 13.711 -3.336 -6.637 1 96.56 109 ILE B N 1
ATOM 3573 C CA . ILE B 1 109 ? 14.586 -2.576 -5.754 1 96.56 109 ILE B CA 1
ATOM 3574 C C . ILE B 1 109 ? 15.32 -3.529 -4.809 1 96.56 109 ILE B C 1
ATOM 3576 O O . ILE B 1 109 ? 16.531 -3.441 -4.652 1 96.56 109 ILE B O 1
ATOM 3580 N N . MET B 1 110 ? 14.578 -4.449 -4.23 1 93.88 110 MET B N 1
ATOM 3581 C CA . MET B 1 110 ? 15.109 -5.344 -3.199 1 93.88 110 MET B CA 1
ATOM 3582 C C . MET B 1 110 ? 16.125 -6.316 -3.791 1 93.88 110 MET B C 1
ATOM 3584 O O . MET B 1 110 ? 17.141 -6.621 -3.162 1 93.88 110 MET B O 1
ATOM 3588 N N . ASP B 1 111 ? 15.859 -6.711 -5.035 1 89.44 111 ASP B N 1
ATOM 3589 C CA . ASP B 1 111 ? 16.734 -7.676 -5.699 1 89.44 111 ASP B CA 1
ATOM 3590 C C . ASP B 1 111 ? 17.828 -6.969 -6.496 1 89.44 111 ASP B C 1
ATOM 3592 O O . ASP B 1 111 ? 18.703 -7.621 -7.066 1 89.44 111 ASP B O 1
ATOM 3596 N N . ASP B 1 112 ? 17.75 -5.656 -6.52 1 90.69 112 ASP B N 1
ATOM 3597 C CA . ASP B 1 112 ? 18.672 -4.84 -7.297 1 90.69 112 ASP B CA 1
ATOM 3598 C C . ASP B 1 112 ? 18.688 -5.277 -8.758 1 90.69 112 ASP B C 1
ATOM 3600 O O . ASP B 1 112 ? 19.766 -5.414 -9.352 1 90.69 112 ASP B O 1
ATOM 3604 N N . ASP B 1 113 ? 17.516 -5.582 -9.273 1 90.44 113 ASP B N 1
ATOM 3605 C CA . ASP B 1 113 ? 17.406 -5.98 -10.672 1 90.44 113 ASP B CA 1
ATOM 3606 C C . ASP B 1 113 ? 17.547 -4.777 -11.602 1 90.44 113 ASP B C 1
ATOM 3608 O O . ASP B 1 113 ? 16.938 -3.732 -11.375 1 90.44 113 ASP B O 1
ATOM 3612 N N . ASP B 1 114 ? 18.281 -4.938 -12.719 1 91.62 114 ASP B N 1
ATOM 3613 C CA . ASP B 1 114 ? 18.531 -3.832 -13.641 1 91.62 114 ASP B CA 1
ATOM 3614 C C . ASP B 1 114 ? 17.438 -3.738 -14.695 1 91.62 114 ASP B C 1
ATOM 3616 O O . ASP B 1 114 ? 17.141 -2.65 -15.195 1 91.62 114 ASP B O 1
ATOM 3620 N N . LEU B 1 115 ? 16.812 -4.98 -14.984 1 91.94 115 LEU B N 1
ATOM 3621 C CA . LEU B 1 115 ? 15.852 -5.043 -16.078 1 91.94 115 LEU B CA 1
ATOM 3622 C C . LEU B 1 115 ? 14.555 -5.715 -15.641 1 91.94 115 LEU B C 1
ATOM 3624 O O . LEU B 1 115 ? 14.578 -6.609 -14.789 1 91.94 115 LEU B O 1
ATOM 3628 N N . ARG B 1 116 ? 13.492 -5.262 -16.203 1 92 116 ARG B N 1
ATOM 3629 C CA . ARG B 1 116 ? 12.172 -5.871 -16.094 1 92 116 ARG B CA 1
ATOM 3630 C C . ARG B 1 116 ? 11.359 -5.688 -17.375 1 92 116 ARG B C 1
ATOM 3632 O O . ARG B 1 116 ? 11.227 -4.566 -17.875 1 92 116 ARG B O 1
ATOM 3639 N N . ARG B 1 117 ? 10.891 -6.75 -17.938 1 92.69 117 ARG B N 1
ATOM 3640 C CA . ARG B 1 117 ? 10.094 -6.75 -19.172 1 92.69 117 ARG B CA 1
ATOM 3641 C C . ARG B 1 117 ? 10.883 -6.145 -20.328 1 92.69 117 ARG B C 1
ATOM 3643 O O . ARG B 1 117 ? 10.328 -5.41 -21.141 1 92.69 117 ARG B O 1
ATOM 3650 N N . GLY B 1 118 ? 12.156 -6.371 -20.25 1 91.31 118 GLY B N 1
ATOM 3651 C CA . GLY B 1 118 ? 13.023 -5.977 -21.344 1 91.31 118 GLY B CA 1
ATOM 3652 C C . GLY B 1 118 ? 13.438 -4.516 -21.281 1 91.31 118 GLY B C 1
ATOM 3653 O O . GLY B 1 118 ? 14.148 -4.031 -22.172 1 91.31 118 GLY B O 1
ATOM 3654 N N . VAL B 1 119 ? 13.016 -3.783 -20.234 1 95.56 119 VAL B N 1
ATOM 3655 C CA . VAL B 1 119 ? 13.383 -2.383 -20.062 1 95.56 119 VAL B CA 1
ATOM 3656 C C . VAL B 1 119 ? 14.031 -2.193 -18.688 1 95.56 119 VAL B C 1
ATOM 3658 O O . VAL B 1 119 ? 13.945 -3.07 -17.828 1 95.56 119 VAL B O 1
ATOM 3661 N N . PRO B 1 120 ? 14.773 -1.107 -18.5 1 97.06 120 PRO B N 1
ATOM 3662 C CA . PRO B 1 120 ? 15.328 -0.867 -17.172 1 97.06 120 PRO B CA 1
ATOM 3663 C C . PRO B 1 120 ? 14.266 -0.868 -16.078 1 97.06 120 PRO B C 1
ATOM 3665 O O . PRO B 1 120 ? 13.156 -0.359 -16.281 1 97.06 120 PRO B O 1
ATOM 3668 N N . ALA B 1 121 ? 14.609 -1.461 -14.953 1 96.81 121 ALA B N 1
ATOM 3669 C CA . ALA B 1 121 ? 13.695 -1.412 -13.82 1 96.81 121 ALA B CA 1
ATOM 3670 C C . ALA B 1 121 ? 13.398 0.029 -13.414 1 96.81 121 ALA B C 1
ATOM 3672 O O . ALA B 1 121 ? 14.18 0.937 -13.711 1 96.81 121 ALA B O 1
ATOM 3673 N N . VAL B 1 122 ? 12.359 0.277 -12.734 1 98.44 122 VAL B N 1
ATOM 3674 C CA . VAL B 1 122 ? 11.883 1.627 -12.453 1 98.44 122 VAL B CA 1
ATOM 3675 C C . VAL B 1 122 ? 12.938 2.391 -11.656 1 98.44 122 VAL B C 1
ATOM 3677 O O . VAL B 1 122 ? 13.188 3.566 -11.914 1 98.44 122 VAL B O 1
ATOM 3680 N N . HIS B 1 123 ? 13.602 1.69 -10.68 1 98.06 123 HIS B N 1
ATOM 3681 C CA . HIS B 1 123 ? 14.578 2.381 -9.852 1 98.06 123 HIS B CA 1
ATOM 3682 C C . HIS B 1 123 ? 15.836 2.717 -10.648 1 98.06 123 HIS B C 1
ATOM 3684 O O . HIS B 1 123 ? 16.625 3.582 -10.25 1 98.06 123 HIS B O 1
ATOM 3690 N N . ARG B 1 124 ? 16.062 1.993 -11.789 1 97.38 124 ARG B N 1
ATOM 3691 C CA . ARG B 1 124 ? 17.172 2.297 -12.688 1 97.38 124 ARG B CA 1
ATOM 3692 C C . ARG B 1 124 ? 16.781 3.406 -13.664 1 97.38 124 ARG B C 1
ATOM 3694 O O . ARG B 1 124 ? 17.594 4.289 -13.953 1 97.38 124 ARG B O 1
ATOM 3701 N N . GLU B 1 125 ? 15.594 3.32 -14.18 1 98.25 125 GLU B N 1
ATOM 3702 C CA . GLU B 1 125 ? 15.133 4.305 -15.156 1 98.25 125 GLU B CA 1
ATOM 3703 C C . GLU B 1 125 ? 14.906 5.664 -14.508 1 98.25 125 GLU B C 1
ATOM 3705 O O . GLU B 1 125 ? 15.18 6.703 -15.117 1 98.25 125 GLU B O 1
ATOM 3710 N N . TYR B 1 126 ? 14.438 5.668 -13.344 1 97.62 126 TYR B N 1
ATOM 3711 C CA . TYR B 1 126 ? 14.188 6.883 -12.578 1 97.62 126 TYR B CA 1
ATOM 3712 C C . TYR B 1 126 ? 15.148 6.988 -11.398 1 97.62 126 TYR B C 1
ATOM 3714 O O . TYR B 1 126 ? 16.328 7.281 -11.57 1 97.62 126 TYR B O 1
ATOM 3722 N N . ASP B 1 127 ? 14.789 6.574 -10.188 1 97 127 ASP B N 1
ATOM 3723 C CA . ASP B 1 127 ? 15.578 6.461 -8.969 1 97 127 ASP B CA 1
ATOM 3724 C C . ASP B 1 127 ? 14.812 5.688 -7.891 1 97 127 ASP B C 1
ATOM 3726 O O . ASP B 1 127 ? 13.656 5.32 -8.086 1 97 127 ASP B O 1
ATOM 3730 N N . VAL B 1 128 ? 15.438 5.363 -6.859 1 96.94 128 VAL B N 1
ATOM 3731 C CA . VAL B 1 128 ? 14.883 4.512 -5.812 1 96.94 128 VAL B CA 1
ATOM 3732 C C . VAL B 1 128 ? 13.68 5.199 -5.168 1 96.94 128 VAL B C 1
ATOM 3734 O O . VAL B 1 128 ? 12.648 4.562 -4.93 1 96.94 128 VAL B O 1
ATOM 3737 N N . GLU B 1 129 ? 13.742 6.512 -4.914 1 96.44 129 GLU B N 1
ATOM 3738 C CA . GLU B 1 129 ? 12.648 7.25 -4.285 1 96.44 129 GLU B CA 1
ATOM 3739 C C . GLU B 1 129 ? 11.383 7.203 -5.137 1 96.44 129 GLU B C 1
ATOM 3741 O O . GLU B 1 129 ? 10.297 6.898 -4.633 1 96.44 129 GLU B O 1
ATOM 3746 N N . THR B 1 130 ? 11.578 7.449 -6.383 1 97.88 130 THR B N 1
ATOM 3747 C CA . THR B 1 130 ? 10.461 7.445 -7.316 1 97.88 130 THR B CA 1
ATOM 3748 C C . THR B 1 130 ? 9.867 6.047 -7.449 1 97.88 130 THR B C 1
ATOM 3750 O O . THR B 1 130 ? 8.648 5.887 -7.547 1 97.88 130 THR B O 1
ATOM 3753 N N . ALA B 1 131 ? 10.758 5.043 -7.512 1 98.62 131 ALA B N 1
ATOM 3754 C CA . ALA B 1 131 ? 10.297 3.66 -7.625 1 98.62 131 ALA B CA 1
ATOM 3755 C C . ALA B 1 131 ? 9.469 3.256 -6.41 1 98.62 131 ALA B C 1
ATOM 3757 O O . ALA B 1 131 ? 8.438 2.592 -6.543 1 98.62 131 ALA B O 1
ATOM 3758 N N . ILE B 1 132 ? 9.898 3.652 -5.176 1 98.56 132 ILE B N 1
ATOM 3759 C CA . ILE B 1 132 ? 9.148 3.354 -3.961 1 98.56 132 ILE B CA 1
ATOM 3760 C C . ILE B 1 132 ? 7.766 3.992 -4.039 1 98.56 132 ILE B C 1
ATOM 3762 O O . ILE B 1 132 ? 6.754 3.324 -3.816 1 98.56 132 ILE B O 1
ATOM 3766 N N . LEU B 1 133 ? 7.672 5.223 -4.434 1 98.69 133 LEU B N 1
ATOM 3767 C CA . LEU B 1 133 ? 6.414 5.957 -4.492 1 98.69 133 LEU B CA 1
ATOM 3768 C C . LEU B 1 133 ? 5.504 5.395 -5.578 1 98.69 133 LEU B C 1
ATOM 3770 O O . LEU B 1 133 ? 4.281 5.367 -5.418 1 98.69 133 LEU B O 1
ATOM 3774 N N . ALA B 1 134 ? 6.141 5.043 -6.676 1 98.75 134 ALA B N 1
ATOM 3775 C CA . ALA B 1 134 ? 5.355 4.438 -7.75 1 98.75 134 ALA B CA 1
ATOM 3776 C C . ALA B 1 134 ? 4.656 3.168 -7.27 1 98.75 134 ALA B C 1
ATOM 3778 O O . ALA B 1 134 ? 3.465 2.977 -7.52 1 98.75 134 ALA B O 1
ATOM 3779 N N . GLY B 1 135 ? 5.445 2.309 -6.625 1 98.69 135 GLY B N 1
ATOM 3780 C CA . GLY B 1 135 ? 4.844 1.112 -6.059 1 98.69 135 GLY B CA 1
ATOM 3781 C C . GLY B 1 135 ? 3.734 1.416 -5.066 1 98.69 135 GLY B C 1
ATOM 3782 O O . GLY B 1 135 ? 2.658 0.819 -5.129 1 98.69 135 GLY B O 1
ATOM 3783 N N . ASP B 1 136 ? 3.961 2.357 -4.141 1 98.75 136 ASP B N 1
ATOM 3784 C CA . ASP B 1 136 ? 2.965 2.75 -3.15 1 98.75 136 ASP B CA 1
ATOM 3785 C C . ASP B 1 136 ? 1.701 3.285 -3.822 1 98.75 136 ASP B C 1
ATOM 3787 O O . ASP B 1 136 ? 0.588 3.021 -3.363 1 98.75 136 ASP B O 1
ATOM 3791 N N . THR B 1 137 ? 1.866 4.07 -4.844 1 98.81 137 THR B N 1
ATOM 3792 C CA . THR B 1 137 ? 0.74 4.652 -5.566 1 98.81 137 THR B CA 1
ATOM 3793 C C . THR B 1 137 ? -0.088 3.562 -6.246 1 98.81 137 THR B C 1
ATOM 3795 O O . THR B 1 137 ? -1.32 3.594 -6.195 1 98.81 137 THR B O 1
ATOM 3798 N N . LEU B 1 138 ? 0.621 2.66 -6.898 1 98.88 138 LEU B N 1
ATOM 3799 C CA . LEU B 1 138 ? -0.091 1.548 -7.52 1 98.88 138 LEU B CA 1
ATOM 3800 C C . LEU B 1 138 ? -0.872 0.752 -6.48 1 98.88 138 LEU B C 1
ATOM 3802 O O . LEU B 1 138 ? -1.983 0.292 -6.75 1 98.88 138 LEU B O 1
ATOM 3806 N N . TYR B 1 139 ? -0.323 0.616 -5.262 1 98.19 139 TYR B N 1
ATOM 3807 C CA . TYR B 1 139 ? -0.982 -0.074 -4.16 1 98.19 139 TYR B CA 1
ATOM 3808 C C . TYR B 1 139 ? -2.33 0.563 -3.846 1 98.19 139 TYR B C 1
ATOM 3810 O O . TYR B 1 139 ? -3.359 -0.116 -3.84 1 98.19 139 TYR B O 1
ATOM 3818 N N . SER B 1 140 ? -2.365 1.846 -3.621 1 98.12 140 SER B N 1
ATOM 3819 C CA . SER B 1 140 ? -3.605 2.545 -3.305 1 98.12 140 SER B CA 1
ATOM 3820 C C . SER B 1 140 ? -4.562 2.537 -4.492 1 98.12 140 SER B C 1
ATOM 3822 O O . SER B 1 140 ? -5.773 2.359 -4.32 1 98.12 140 SER B O 1
ATOM 3824 N N . LYS B 1 141 ? -4.023 2.689 -5.695 1 98.75 141 LYS B N 1
ATOM 3825 C CA . LYS B 1 141 ? -4.848 2.748 -6.898 1 98.75 141 LYS B CA 1
ATOM 3826 C C . LYS B 1 141 ? -5.559 1.419 -7.145 1 98.75 141 LYS B C 1
ATOM 3828 O O . LYS B 1 141 ? -6.68 1.394 -7.648 1 98.75 141 LYS B O 1
ATOM 3833 N N . ALA B 1 142 ? -4.879 0.346 -6.836 1 98.81 142 ALA B N 1
ATOM 3834 C CA . ALA B 1 142 ? -5.523 -0.958 -6.977 1 98.81 142 ALA B CA 1
ATOM 3835 C C . ALA B 1 142 ? -6.812 -1.025 -6.164 1 98.81 142 ALA B C 1
ATOM 3837 O O . ALA B 1 142 ? -7.824 -1.546 -6.633 1 98.81 142 ALA B O 1
ATOM 3838 N N . PHE B 1 143 ? -6.793 -0.504 -4.938 1 98.62 143 PHE B N 1
ATOM 3839 C CA . PHE B 1 143 ? -7.977 -0.492 -4.086 1 98.62 143 PHE B CA 1
ATOM 3840 C C . PHE B 1 143 ? -9.031 0.46 -4.641 1 98.62 143 PHE B C 1
ATOM 3842 O O . PHE B 1 143 ? -10.219 0.134 -4.66 1 98.62 143 PHE B O 1
ATOM 3849 N N . GLU B 1 144 ? -8.586 1.639 -5.117 1 98.62 144 GLU B N 1
ATOM 3850 C CA . GLU B 1 144 ? -9.531 2.586 -5.711 1 98.62 144 GLU B CA 1
ATOM 3851 C C . GLU B 1 144 ? -10.242 1.977 -6.91 1 98.62 144 GLU B C 1
ATOM 3853 O O . GLU B 1 144 ? -11.461 2.127 -7.059 1 98.62 144 GLU B O 1
ATOM 3858 N N . ILE B 1 145 ? -9.5 1.308 -7.75 1 98.81 145 ILE B N 1
ATOM 3859 C CA . ILE B 1 145 ? -10.047 0.709 -8.961 1 98.81 145 ILE B CA 1
ATOM 3860 C C . ILE B 1 145 ? -11.047 -0.385 -8.586 1 98.81 145 ILE B C 1
ATOM 3862 O O . ILE B 1 145 ? -12.125 -0.486 -9.18 1 98.81 145 ILE B O 1
ATOM 3866 N N . MET B 1 146 ? -10.742 -1.196 -7.578 1 98.75 146 MET B N 1
ATOM 3867 C CA . MET B 1 146 ? -11.656 -2.244 -7.117 1 98.75 146 MET B CA 1
ATOM 3868 C C . MET B 1 146 ? -12.945 -1.645 -6.57 1 98.75 146 MET B C 1
ATOM 3870 O O . MET B 1 146 ? -14.031 -2.162 -6.828 1 98.75 146 MET B O 1
ATOM 3874 N N . LEU B 1 147 ? -12.812 -0.547 -5.848 1 98.12 147 LEU B N 1
ATOM 3875 C CA . LEU B 1 147 ? -13.953 0.133 -5.25 1 98.12 147 LEU B CA 1
ATOM 3876 C C . LEU B 1 147 ? -14.906 0.641 -6.324 1 98.12 147 LEU B C 1
ATOM 3878 O O . LEU B 1 147 ? -16.109 0.782 -6.078 1 98.12 147 LEU B O 1
ATOM 3882 N N . ASP B 1 148 ? -14.422 0.783 -7.508 1 97.12 148 ASP B N 1
ATOM 3883 C CA . ASP B 1 148 ? -15.203 1.402 -8.57 1 97.12 148 ASP B CA 1
ATOM 3884 C C . ASP B 1 148 ? -15.852 0.345 -9.469 1 97.12 148 ASP B C 1
ATOM 3886 O O . ASP B 1 148 ? -16.391 0.666 -10.531 1 97.12 148 ASP B O 1
ATOM 3890 N N . THR B 1 149 ? -15.852 -0.909 -9.047 1 98.25 149 THR B N 1
ATOM 3891 C CA . THR B 1 149 ? -16.359 -1.986 -9.891 1 98.25 149 THR B CA 1
ATOM 3892 C C . THR B 1 149 ? -17.891 -1.943 -9.953 1 98.25 149 THR B C 1
ATOM 3894 O O . THR B 1 149 ? -18.5 -2.566 -10.828 1 98.25 149 THR B O 1
ATOM 3897 N N . GLY B 1 150 ? -18.531 -1.313 -8.992 1 97.25 150 GLY B N 1
ATOM 3898 C CA . GLY B 1 150 ? -19.984 -1.191 -8.984 1 97.25 150 GLY B CA 1
ATOM 3899 C C . GLY B 1 150 ? -20.688 -2.416 -8.422 1 97.25 150 GLY B C 1
ATOM 3900 O O . GLY B 1 150 ? -21.906 -2.533 -8.508 1 97.25 150 GLY B O 1
ATOM 3901 N N . ALA B 1 151 ? -19.938 -3.338 -7.801 1 97.75 151 ALA B N 1
ATOM 3902 C CA . ALA B 1 151 ? -20.531 -4.527 -7.199 1 97.75 151 ALA B CA 1
ATOM 3903 C C . ALA B 1 151 ? -21.359 -4.164 -5.965 1 97.75 151 ALA B C 1
ATOM 3905 O O . ALA B 1 151 ? -21.234 -3.055 -5.441 1 97.75 151 ALA B O 1
ATOM 3906 N N . GLU B 1 152 ? -22.188 -5.094 -5.559 1 97.69 152 GLU B N 1
ATOM 3907 C CA . GLU B 1 152 ? -22.938 -4.914 -4.316 1 97.69 152 GLU B CA 1
ATOM 3908 C C . GLU B 1 152 ? -22 -4.641 -3.145 1 97.69 152 GLU B C 1
ATOM 3910 O O . GLU B 1 152 ? -20.906 -5.223 -3.059 1 97.69 152 GLU B O 1
ATOM 3915 N N . THR B 1 153 ? -22.438 -3.844 -2.23 1 96.81 153 THR B N 1
ATOM 3916 C CA . THR B 1 153 ? -21.594 -3.301 -1.178 1 96.81 153 THR B CA 1
ATOM 3917 C C . THR B 1 153 ? -21 -4.422 -0.329 1 96.81 153 THR B C 1
ATOM 3919 O O . THR B 1 153 ? -19.828 -4.363 0.06 1 96.81 153 THR B O 1
ATOM 3922 N N . ASP B 1 154 ? -21.797 -5.387 -0.001 1 96.88 154 ASP B N 1
ATOM 3923 C CA . ASP B 1 154 ? -21.297 -6.488 0.813 1 96.88 154 ASP B CA 1
ATOM 3924 C C . ASP B 1 154 ? -20.219 -7.285 0.062 1 96.88 154 ASP B C 1
ATOM 3926 O O . ASP B 1 154 ? -19.25 -7.746 0.66 1 96.88 154 ASP B O 1
ATOM 3930 N N . ARG B 1 155 ? -20.391 -7.449 -1.245 1 98.19 155 ARG B N 1
ATOM 3931 C CA . ARG B 1 155 ? -19.438 -8.164 -2.08 1 98.19 155 ARG B CA 1
ATOM 3932 C C . ARG B 1 155 ? -18.156 -7.34 -2.268 1 98.19 155 ARG B C 1
ATOM 3934 O O . ARG B 1 155 ? -17.062 -7.891 -2.312 1 98.19 155 ARG B O 1
ATOM 3941 N N . LEU B 1 156 ? -18.438 -6.051 -2.359 1 98.12 156 LEU B N 1
ATOM 3942 C CA . LEU B 1 156 ? -17.281 -5.156 -2.48 1 98.12 156 LEU B CA 1
ATOM 3943 C C . LEU B 1 156 ? -16.406 -5.219 -1.231 1 98.12 156 LEU B C 1
ATOM 3945 O O . LEU B 1 156 ? -15.188 -5.234 -1.328 1 98.12 156 LEU B O 1
ATOM 3949 N N . VAL B 1 157 ? -16.984 -5.254 -0.075 1 98.12 157 VAL B N 1
ATOM 3950 C CA . VAL B 1 157 ? -16.25 -5.359 1.182 1 98.12 157 VAL B CA 1
ATOM 3951 C C . VAL B 1 157 ? -15.453 -6.66 1.203 1 98.12 157 VAL B C 1
ATOM 3953 O O . VAL B 1 157 ? -14.281 -6.668 1.584 1 98.12 157 VAL B O 1
ATOM 3956 N N . ARG B 1 158 ? -16.047 -7.719 0.767 1 98.19 158 ARG B N 1
ATOM 3957 C CA . ARG B 1 158 ? -15.367 -9.008 0.722 1 98.19 158 ARG B CA 1
ATOM 3958 C C . ARG B 1 158 ? -14.211 -8.992 -0.276 1 98.19 158 ARG B C 1
ATOM 3960 O O . ARG B 1 158 ? -13.148 -9.547 -0.013 1 98.19 158 ARG B O 1
ATOM 3967 N N . ALA B 1 159 ? -14.484 -8.375 -1.419 1 98.75 159 ALA B N 1
ATOM 3968 C CA . ALA B 1 159 ? -13.438 -8.273 -2.436 1 98.75 159 ALA B CA 1
ATOM 3969 C C . ALA B 1 159 ? -12.234 -7.488 -1.915 1 98.75 159 ALA B C 1
ATOM 3971 O O . ALA B 1 159 ? -11.086 -7.863 -2.162 1 98.75 159 ALA B O 1
ATOM 3972 N N . LEU B 1 160 ? -12.516 -6.414 -1.188 1 98.5 160 LEU B N 1
ATOM 3973 C CA . LEU B 1 160 ? -11.445 -5.602 -0.616 1 98.5 160 LEU B CA 1
ATOM 3974 C C . LEU B 1 160 ? -10.703 -6.367 0.473 1 98.5 160 LEU B C 1
ATOM 3976 O O . LEU B 1 160 ? -9.492 -6.203 0.638 1 98.5 160 LEU B O 1
ATOM 3980 N N . ASP B 1 161 ? -11.391 -7.18 1.17 1 98.31 161 ASP B N 1
ATOM 3981 C CA . ASP B 1 161 ? -10.766 -8.039 2.166 1 98.31 161 ASP B CA 1
ATOM 3982 C C . ASP B 1 161 ? -9.812 -9.039 1.508 1 98.31 161 ASP B C 1
ATOM 3984 O O . ASP B 1 161 ? -8.695 -9.25 1.99 1 98.31 161 ASP B O 1
ATOM 3988 N N . VAL B 1 162 ? -10.25 -9.625 0.411 1 98.62 162 VAL B N 1
ATOM 3989 C CA . VAL B 1 162 ? -9.406 -10.547 -0.345 1 98.62 162 VAL B CA 1
ATOM 3990 C C . VAL B 1 162 ? -8.156 -9.82 -0.836 1 98.62 162 VAL B C 1
ATOM 3992 O O . VAL B 1 162 ? -7.047 -10.328 -0.708 1 98.62 162 VAL B O 1
ATOM 3995 N N . LEU B 1 163 ? -8.375 -8.633 -1.359 1 98.31 163 LEU B N 1
ATOM 3996 C CA . LEU B 1 163 ? -7.266 -7.859 -1.9 1 98.31 163 LEU B CA 1
ATOM 3997 C C . LEU B 1 163 ? -6.27 -7.5 -0.804 1 98.31 163 LEU B C 1
ATOM 3999 O O . LEU B 1 163 ? -5.059 -7.66 -0.982 1 98.31 163 LEU B O 1
ATOM 4003 N N . ALA B 1 164 ? -6.73 -7 0.313 1 98.25 164 ALA B N 1
ATOM 4004 C CA . ALA B 1 164 ? -5.867 -6.59 1.419 1 98.25 164 ALA B CA 1
ATOM 4005 C C . ALA B 1 164 ? -5.082 -7.773 1.972 1 98.25 164 ALA B C 1
ATOM 4007 O O . ALA B 1 164 ? -3.867 -7.684 2.166 1 98.25 164 ALA B O 1
ATOM 4008 N N . ASN B 1 165 ? -5.75 -8.883 2.195 1 98.38 165 ASN B N 1
ATOM 4009 C CA . ASN B 1 165 ? -5.102 -10.078 2.715 1 98.38 165 ASN B CA 1
ATOM 4010 C C . ASN B 1 165 ? -4.062 -10.625 1.738 1 98.38 165 ASN B C 1
ATOM 4012 O O . ASN B 1 165 ? -2.994 -11.078 2.15 1 98.38 165 ASN B O 1
ATOM 4016 N N . THR B 1 166 ? -4.438 -10.594 0.527 1 98.75 166 THR B N 1
ATOM 4017 C CA . THR B 1 166 ? -3.508 -11.031 -0.508 1 98.75 166 THR B CA 1
ATOM 4018 C C . THR B 1 166 ? -2.223 -10.211 -0.464 1 98.75 166 THR B C 1
ATOM 4020 O O . THR B 1 166 ? -1.122 -10.766 -0.497 1 98.75 166 THR B O 1
ATOM 4023 N N . CYS B 1 167 ? -2.359 -8.914 -0.401 1 98.38 167 CYS B N 1
ATOM 4024 C CA . CYS B 1 167 ? -1.195 -8.039 -0.356 1 98.38 167 CYS B CA 1
ATOM 4025 C C . CYS B 1 167 ? -0.339 -8.328 0.87 1 98.38 167 CYS B C 1
ATOM 4027 O O . CYS B 1 167 ? 0.89 -8.336 0.786 1 98.38 167 CYS B O 1
ATOM 4029 N N . THR B 1 168 ? -0.948 -8.562 2.02 1 98.62 168 THR B N 1
ATOM 4030 C CA . THR B 1 168 ? -0.217 -8.914 3.232 1 98.62 168 THR B CA 1
ATOM 4031 C C . THR B 1 168 ? 0.579 -10.203 3.033 1 98.62 168 THR B C 1
ATOM 4033 O O . THR B 1 168 ? 1.764 -10.266 3.369 1 98.62 168 THR B O 1
ATOM 4036 N N . GLN B 1 169 ? -0.078 -11.172 2.469 1 98.69 169 GLN B N 1
ATOM 4037 C CA . GLN B 1 169 ? 0.569 -12.461 2.252 1 98.69 169 GLN B CA 1
ATOM 4038 C C . GLN B 1 169 ? 1.729 -12.336 1.268 1 98.69 169 GLN B C 1
ATOM 4040 O O . GLN B 1 169 ? 2.768 -12.977 1.439 1 98.69 169 GLN B O 1
ATOM 4045 N N . ILE B 1 170 ? 1.537 -11.523 0.248 1 98.75 170 ILE B N 1
ATOM 4046 C CA . ILE B 1 170 ? 2.607 -11.305 -0.717 1 98.75 170 ILE B CA 1
ATOM 4047 C C . ILE B 1 170 ? 3.828 -10.719 -0.01 1 98.75 170 ILE B C 1
ATOM 4049 O O . ILE B 1 170 ? 4.957 -11.148 -0.246 1 98.75 170 ILE B O 1
ATOM 4053 N N . CYS B 1 171 ? 3.596 -9.742 0.878 1 98.38 171 CYS B N 1
ATOM 4054 C CA . CYS B 1 171 ? 4.695 -9.141 1.621 1 98.38 171 CYS B CA 1
ATOM 4055 C C . CYS B 1 171 ? 5.375 -10.164 2.523 1 98.38 171 CYS B C 1
ATOM 4057 O O . CYS B 1 171 ? 6.602 -10.188 2.631 1 98.38 171 CYS B O 1
ATOM 4059 N N . GLU B 1 172 ? 4.586 -10.984 3.17 1 98.5 172 GLU B N 1
ATOM 4060 C CA . GLU B 1 172 ? 5.137 -12.047 4.008 1 98.5 172 GLU B CA 1
ATOM 4061 C C . GLU B 1 172 ? 5.977 -13.023 3.186 1 98.5 172 GLU B C 1
ATOM 4063 O O . GLU B 1 172 ? 7.078 -13.398 3.592 1 98.5 172 GLU B O 1
ATOM 4068 N N . GLY B 1 173 ? 5.453 -13.43 2.027 1 98.31 173 GLY B N 1
ATOM 4069 C CA . GLY B 1 173 ? 6.195 -14.305 1.141 1 98.31 173 GLY B CA 1
ATOM 4070 C C . GLY B 1 173 ? 7.496 -13.703 0.648 1 98.31 173 GLY B C 1
ATOM 4071 O O . GLY B 1 173 ? 8.523 -14.383 0.593 1 98.31 173 GLY B O 1
ATOM 4072 N N . GLN B 1 174 ? 7.465 -12.422 0.257 1 97.56 174 GLN B N 1
ATOM 4073 C CA . GLN B 1 174 ? 8.672 -11.734 -0.191 1 97.56 174 GLN B CA 1
ATOM 4074 C C . GLN B 1 174 ? 9.695 -11.641 0.931 1 97.56 174 GLN B C 1
ATOM 4076 O O . GLN B 1 174 ? 10.898 -11.758 0.688 1 97.56 174 GLN B O 1
ATOM 4081 N N . SER B 1 175 ? 9.227 -11.383 2.131 1 97.62 175 SER B N 1
ATOM 4082 C CA . SER B 1 175 ? 10.125 -11.352 3.283 1 97.62 175 SER B CA 1
ATOM 4083 C C . SER B 1 175 ? 10.828 -12.688 3.477 1 97.62 175 SER B C 1
ATOM 4085 O O . SER B 1 175 ? 12.031 -12.727 3.73 1 97.62 175 SER B O 1
ATOM 4087 N N . LEU B 1 176 ? 10.07 -13.773 3.373 1 97.12 176 LEU B N 1
ATOM 4088 C CA . LEU B 1 176 ? 10.656 -15.109 3.471 1 97.12 176 LEU B CA 1
ATOM 4089 C C . LEU B 1 176 ? 11.664 -15.344 2.357 1 97.12 176 LEU B C 1
ATOM 4091 O O . LEU B 1 176 ? 12.758 -15.867 2.602 1 97.12 176 LEU B O 1
ATOM 4095 N N . ASP B 1 177 ? 11.289 -14.93 1.137 1 95.69 177 ASP B N 1
ATOM 4096 C CA . ASP B 1 177 ? 12.18 -15.078 -0.014 1 95.69 177 ASP B CA 1
ATOM 4097 C C . ASP B 1 177 ? 13.523 -14.398 0.236 1 95.69 177 ASP B C 1
ATOM 4099 O O . ASP B 1 177 ? 14.578 -14.992 -0.02 1 95.69 177 ASP B O 1
ATOM 4103 N N . VAL B 1 178 ? 13.523 -13.219 0.786 1 92.75 178 VAL B N 1
ATOM 4104 C CA . VAL B 1 178 ? 14.727 -12.445 1.07 1 92.75 178 VAL B CA 1
ATOM 4105 C C . VAL B 1 178 ? 15.508 -13.109 2.203 1 92.75 178 VAL B C 1
ATOM 4107 O O . VAL B 1 178 ? 16.734 -13.234 2.129 1 92.75 178 VAL B O 1
ATOM 4110 N N . GLN B 1 179 ? 14.82 -13.586 3.211 1 93.25 179 GLN B N 1
ATOM 4111 C CA . GLN B 1 179 ? 15.469 -14.203 4.363 1 93.25 179 GLN B CA 1
ATOM 4112 C C . GLN B 1 179 ? 16.125 -15.523 3.98 1 93.25 179 GLN B C 1
ATOM 4114 O O . GLN B 1 179 ? 17.141 -15.906 4.555 1 93.25 179 GLN B O 1
ATOM 4119 N N . PHE B 1 180 ? 15.508 -16.266 3.047 1 93.5 180 PHE B N 1
ATOM 4120 C CA . PHE B 1 180 ? 16 -17.578 2.633 1 93.5 180 PHE B CA 1
ATOM 4121 C C . PHE B 1 180 ? 17.375 -17.453 1.983 1 93.5 180 PHE B C 1
ATOM 4123 O O . PHE B 1 180 ? 18.141 -18.406 1.939 1 93.5 180 PHE B O 1
ATOM 4130 N N . GLU B 1 181 ? 17.688 -16.281 1.463 1 89.5 181 GLU B N 1
ATOM 4131 C CA . GLU B 1 181 ? 18.969 -16.078 0.799 1 89.5 181 GLU B CA 1
ATOM 4132 C C . GLU B 1 181 ? 20.125 -16.25 1.774 1 89.5 181 GLU B C 1
ATOM 4134 O O . GLU B 1 181 ? 21.234 -16.609 1.37 1 89.5 181 GLU B O 1
ATOM 4139 N N . ASP B 1 182 ? 19.828 -16.016 3.074 1 89 182 ASP B N 1
ATOM 4140 C CA . ASP B 1 182 ? 20.891 -16.078 4.078 1 89 182 ASP B CA 1
ATOM 4141 C C . ASP B 1 182 ? 20.781 -17.344 4.922 1 89 182 ASP B C 1
ATOM 4143 O O . ASP B 1 182 ? 21.531 -17.516 5.891 1 89 182 ASP B O 1
ATOM 4147 N N . ARG B 1 183 ? 19.875 -18.172 4.555 1 89 183 ARG B N 1
ATOM 4148 C CA . ARG B 1 183 ? 19.703 -19.406 5.297 1 89 183 ARG B CA 1
ATOM 4149 C C . ARG B 1 183 ? 20.5 -20.547 4.664 1 89 183 ARG B C 1
ATOM 4151 O O . ARG B 1 183 ? 20.562 -20.656 3.439 1 89 183 ARG B O 1
ATOM 4158 N N . ASP B 1 184 ? 21.047 -21.297 5.543 1 82.5 184 ASP B N 1
ATOM 4159 C CA . ASP B 1 184 ? 21.828 -22.422 5.062 1 82.5 184 ASP B CA 1
ATOM 4160 C C . ASP B 1 184 ? 20.938 -23.531 4.512 1 82.5 184 ASP B C 1
ATOM 4162 O O . ASP B 1 184 ? 21.281 -24.188 3.529 1 82.5 184 ASP B O 1
ATOM 4166 N N . GLU B 1 185 ? 19.859 -23.719 5.207 1 85.94 185 GLU B N 1
ATOM 4167 C CA . GLU B 1 185 ? 18.953 -24.797 4.805 1 85.94 185 GLU B CA 1
ATOM 4168 C C . GLU B 1 185 ? 17.516 -24.312 4.738 1 85.94 185 GLU B C 1
ATOM 4170 O O . GLU B 1 185 ? 17.031 -23.656 5.664 1 85.94 185 GLU B O 1
ATOM 4175 N N . VAL B 1 186 ? 16.922 -24.516 3.607 1 93.19 186 VAL B N 1
ATOM 4176 C CA . VAL B 1 186 ? 15.5 -24.281 3.379 1 93.19 186 VAL B CA 1
ATOM 4177 C C . VAL B 1 186 ? 14.844 -25.578 2.906 1 93.19 186 VAL B C 1
ATOM 4179 O O . VAL B 1 186 ? 15.336 -26.234 1.983 1 93.19 186 VAL B O 1
ATOM 4182 N N . THR B 1 187 ? 13.758 -25.984 3.59 1 93.56 187 THR B N 1
ATOM 4183 C CA . THR B 1 187 ? 13.086 -27.219 3.205 1 93.56 187 THR B CA 1
ATOM 4184 C C . THR B 1 187 ? 12.148 -26.984 2.025 1 93.56 187 THR B C 1
ATOM 4186 O O . THR B 1 187 ? 11.797 -25.828 1.729 1 93.56 187 THR B O 1
ATOM 4189 N N . THR B 1 188 ? 11.789 -28.062 1.393 1 93.19 188 THR B N 1
ATOM 4190 C CA . THR B 1 188 ? 10.82 -27.984 0.3 1 93.19 188 THR B CA 1
ATOM 4191 C C . THR B 1 188 ? 9.5 -27.391 0.783 1 93.19 188 THR B C 1
ATOM 4193 O O . THR B 1 188 ? 8.883 -26.594 0.081 1 93.19 188 THR B O 1
ATOM 4196 N N . ASP B 1 189 ? 9.141 -27.719 1.979 1 94.94 189 ASP B N 1
ATOM 4197 C CA . ASP B 1 189 ? 7.891 -27.203 2.537 1 94.94 189 ASP B CA 1
ATOM 4198 C C . ASP B 1 189 ? 7.973 -25.703 2.779 1 94.94 189 ASP B C 1
ATOM 4200 O O . ASP B 1 189 ? 7.004 -24.969 2.547 1 94.94 189 ASP B O 1
ATOM 4204 N N . GLU B 1 190 ? 9.109 -25.297 3.291 1 95.56 190 GLU B N 1
ATOM 4205 C CA . GLU B 1 190 ? 9.312 -23.859 3.498 1 95.56 190 GLU B CA 1
ATOM 4206 C C . GLU B 1 190 ? 9.266 -23.094 2.176 1 95.56 190 GLU B C 1
ATOM 4208 O O . GLU B 1 190 ? 8.664 -22.031 2.092 1 95.56 190 GLU B O 1
ATOM 4213 N N . TYR B 1 191 ? 9.875 -23.703 1.166 1 96.31 191 TYR B N 1
ATOM 4214 C CA . TYR B 1 191 ? 9.852 -23.094 -0.16 1 96.31 191 TYR B CA 1
ATOM 4215 C C . TYR B 1 191 ? 8.422 -23 -0.684 1 96.31 191 TYR B C 1
ATOM 4217 O O . TYR B 1 191 ? 8.008 -21.953 -1.181 1 96.31 191 TYR B O 1
ATOM 4225 N N . LEU B 1 192 ? 7.707 -24.031 -0.54 1 96.75 192 LEU B N 1
ATOM 4226 C CA . LEU B 1 192 ? 6.348 -24.078 -1.061 1 96.75 192 LEU B CA 1
ATOM 4227 C C . LEU B 1 192 ? 5.461 -23.062 -0.331 1 96.75 192 LEU B C 1
ATOM 4229 O O . LEU B 1 192 ? 4.586 -22.438 -0.94 1 96.75 192 LEU B O 1
ATOM 4233 N N . GLY B 1 193 ? 5.648 -22.953 0.981 1 97.25 193 GLY B N 1
ATOM 4234 C CA . GLY B 1 193 ? 4.945 -21.922 1.728 1 97.25 193 GLY B CA 1
ATOM 4235 C C . GLY B 1 193 ? 5.277 -20.516 1.262 1 97.25 193 GLY B C 1
ATOM 4236 O O . GLY B 1 193 ? 4.387 -19.672 1.123 1 97.25 193 GLY B O 1
ATOM 4237 N N . MET B 1 194 ? 6.551 -20.281 1.025 1 97.69 194 MET B N 1
ATOM 4238 C CA . MET B 1 194 ? 7.02 -18.969 0.557 1 97.69 194 MET B CA 1
ATOM 4239 C C . MET B 1 194 ? 6.438 -18.641 -0.815 1 97.69 194 MET B C 1
ATOM 4241 O O . MET B 1 194 ? 5.938 -17.547 -1.037 1 97.69 194 MET B O 1
ATOM 4245 N N . VAL B 1 195 ? 6.379 -19.578 -1.769 1 97.69 195 VAL B N 1
ATOM 4246 C CA . VAL B 1 195 ? 5.902 -19.328 -3.127 1 97.69 195 VAL B CA 1
ATOM 4247 C C . VAL B 1 195 ? 4.387 -19.141 -3.117 1 97.69 195 VAL B C 1
ATOM 4249 O O . VAL B 1 195 ? 3.852 -18.359 -3.902 1 97.69 195 VAL B O 1
ATOM 4252 N N . GLU B 1 196 ? 3.729 -19.875 -2.201 1 98.31 196 GLU B N 1
ATOM 4253 C CA . GLU B 1 196 ? 2.295 -19.656 -2.035 1 98.31 196 GLU B CA 1
ATOM 4254 C C . GLU B 1 196 ? 1.993 -18.188 -1.714 1 98.31 196 GLU B C 1
ATOM 4256 O O . GLU B 1 196 ? 1.135 -17.578 -2.348 1 98.31 196 GLU B O 1
ATOM 4261 N N . GLN B 1 197 ? 2.74 -17.672 -0.756 1 98.38 197 GLN B N 1
ATOM 4262 C CA . GLN B 1 197 ? 2.494 -16.312 -0.289 1 98.38 197 GLN B CA 1
ATOM 4263 C C . GLN B 1 197 ? 3.027 -15.289 -1.284 1 98.38 197 GLN B C 1
ATOM 4265 O O . GLN B 1 197 ? 2.324 -14.344 -1.646 1 98.38 197 GLN B O 1
ATOM 4270 N N . LYS B 1 198 ? 4.18 -15.469 -1.793 1 97.81 198 LYS B N 1
ATOM 4271 C CA . LYS B 1 198 ? 4.848 -14.484 -2.643 1 97.81 198 LYS B CA 1
ATOM 4272 C C . LYS B 1 198 ? 4.156 -14.375 -4 1 97.81 198 LYS B C 1
ATOM 4274 O O . LYS B 1 198 ? 4.074 -13.289 -4.574 1 97.81 198 LYS B O 1
ATOM 4279 N N . THR B 1 199 ? 3.615 -15.531 -4.527 1 97.81 199 THR B N 1
ATOM 4280 C CA . THR B 1 199 ? 3.197 -15.555 -5.926 1 97.81 199 THR B CA 1
ATOM 4281 C C . THR B 1 199 ? 1.784 -16.109 -6.059 1 97.81 199 THR B C 1
ATOM 4283 O O . THR B 1 199 ? 0.922 -15.5 -6.688 1 97.81 199 THR B O 1
ATOM 4286 N N . ALA B 1 200 ? 1.456 -17.219 -5.469 1 98.81 200 ALA B N 1
ATOM 4287 C CA . ALA B 1 200 ? 0.253 -17.984 -5.762 1 98.81 200 ALA B CA 1
ATOM 4288 C C . ALA B 1 200 ? -0.998 -17.266 -5.266 1 98.81 200 ALA B C 1
ATOM 4290 O O . ALA B 1 200 ? -2.062 -17.359 -5.883 1 98.81 200 ALA B O 1
ATOM 4291 N N . VAL B 1 201 ? -0.881 -16.531 -4.203 1 98.88 201 VAL B N 1
ATOM 4292 C CA . VAL B 1 201 ? -2.055 -15.922 -3.594 1 98.88 201 VAL B CA 1
ATOM 4293 C C . VAL B 1 201 ? -2.66 -14.898 -4.555 1 98.88 201 VAL B C 1
ATOM 4295 O O . VAL B 1 201 ? -3.877 -14.695 -4.566 1 98.88 201 VAL B O 1
ATOM 4298 N N . LEU B 1 202 ? -1.854 -14.234 -5.363 1 98.88 202 LEU B N 1
ATOM 4299 C CA . LEU B 1 202 ? -2.43 -13.273 -6.301 1 98.88 202 LEU B CA 1
ATOM 4300 C C . LEU B 1 202 ? -3.172 -13.992 -7.422 1 98.88 202 LEU B C 1
ATOM 4302 O O . LEU B 1 202 ? -4.184 -13.5 -7.922 1 98.88 202 LEU B O 1
ATOM 4306 N N . TYR B 1 203 ? -2.756 -15.188 -7.852 1 98.88 203 TYR B N 1
ATOM 4307 C CA . TYR B 1 203 ? -3.533 -16.016 -8.758 1 98.88 203 TYR B CA 1
ATOM 4308 C C . TYR B 1 203 ? -4.832 -16.469 -8.102 1 98.88 203 TYR B C 1
ATOM 4310 O O . TYR B 1 203 ? -5.879 -16.516 -8.758 1 98.88 203 TYR B O 1
ATOM 4318 N N . ALA B 1 204 ? -4.676 -16.859 -6.824 1 98.94 204 ALA B N 1
ATOM 4319 C CA . ALA B 1 204 ? -5.863 -17.25 -6.074 1 98.94 204 ALA B CA 1
ATOM 4320 C C . ALA B 1 204 ? -6.891 -16.125 -6.043 1 98.94 204 ALA B C 1
ATOM 4322 O O . ALA B 1 204 ? -8.078 -16.344 -6.281 1 98.94 204 ALA B O 1
ATOM 4323 N N . ALA B 1 205 ? -6.426 -14.938 -5.738 1 98.94 205 ALA B N 1
ATOM 4324 C CA . ALA B 1 205 ? -7.312 -13.781 -5.758 1 98.94 205 ALA B CA 1
ATOM 4325 C C . ALA B 1 205 ? -7.91 -13.57 -7.145 1 98.94 205 ALA B C 1
ATOM 4327 O O . ALA B 1 205 ? -9.109 -13.305 -7.277 1 98.94 205 ALA B O 1
ATOM 4328 N N . SER B 1 206 ? -7.109 -13.68 -8.164 1 98.94 206 SER B N 1
ATOM 4329 C CA . SER B 1 206 ? -7.566 -13.492 -9.539 1 98.94 206 SER B CA 1
ATOM 4330 C C . SER B 1 206 ? -8.703 -14.453 -9.883 1 98.94 206 SER B C 1
ATOM 4332 O O . SER B 1 206 ? -9.648 -14.078 -10.578 1 98.94 206 SER B O 1
ATOM 4334 N N . ALA B 1 207 ? -8.625 -15.641 -9.398 1 98.94 207 ALA B N 1
ATOM 4335 C CA . ALA B 1 207 ? -9.625 -16.656 -9.703 1 98.94 207 ALA B CA 1
ATOM 4336 C C . ALA B 1 207 ? -10.852 -16.516 -8.812 1 98.94 207 ALA B C 1
ATOM 4338 O O . ALA B 1 207 ? -11.969 -16.797 -9.234 1 98.94 207 ALA B O 1
ATOM 4339 N N . ALA B 1 208 ? -10.688 -16.031 -7.566 1 98.94 208 ALA B N 1
ATOM 4340 C CA . ALA B 1 208 ? -11.758 -16.031 -6.574 1 98.94 208 ALA B CA 1
ATOM 4341 C C . ALA B 1 208 ? -12.578 -14.742 -6.652 1 98.94 208 ALA B C 1
ATOM 4343 O O . ALA B 1 208 ? -13.781 -14.75 -6.383 1 98.94 208 ALA B O 1
ATOM 4344 N N . LEU B 1 209 ? -11.977 -13.633 -7.023 1 98.94 209 LEU B N 1
ATOM 4345 C CA . LEU B 1 209 ? -12.609 -12.32 -6.961 1 98.94 209 LEU B CA 1
ATOM 4346 C C . LEU B 1 209 ? -13.859 -12.281 -7.832 1 98.94 209 LEU B C 1
ATOM 4348 O O . LEU B 1 209 ? -14.898 -11.758 -7.418 1 98.94 209 LEU B O 1
ATOM 4352 N N . PRO B 1 210 ? -13.797 -12.859 -9.086 1 98.94 210 PRO B N 1
ATOM 4353 C CA . PRO B 1 210 ? -15.039 -12.852 -9.859 1 98.94 210 PRO B CA 1
ATOM 4354 C C . PRO B 1 210 ? -16.188 -13.57 -9.148 1 98.94 210 PRO B C 1
ATOM 4356 O O . PRO B 1 210 ? -17.328 -13.117 -9.211 1 98.94 210 PRO B O 1
ATOM 4359 N N . ALA B 1 211 ? -15.891 -14.672 -8.461 1 98.94 211 ALA B N 1
ATOM 4360 C CA . ALA B 1 211 ? -16.922 -15.383 -7.719 1 98.94 211 ALA B CA 1
ATOM 4361 C C . ALA B 1 211 ? -17.484 -14.516 -6.598 1 98.94 211 ALA B C 1
ATOM 4363 O O . ALA B 1 211 ? -18.703 -14.492 -6.379 1 98.94 211 ALA B O 1
ATOM 4364 N N . VAL B 1 212 ? -16.672 -13.773 -5.934 1 98.88 212 VAL B N 1
ATOM 4365 C CA . VAL B 1 212 ? -17.094 -12.883 -4.859 1 98.88 212 VAL B CA 1
ATOM 4366 C C . VAL B 1 212 ? -17.953 -11.758 -5.438 1 98.88 212 VAL B C 1
ATOM 4368 O O . VAL B 1 212 ? -19.078 -11.531 -4.98 1 98.88 212 VAL B O 1
ATOM 4371 N N . LEU B 1 213 ? -17.484 -11.109 -6.484 1 98.88 213 LEU B N 1
ATOM 4372 C CA . LEU B 1 213 ? -18.078 -9.898 -7.023 1 98.88 213 LEU B CA 1
ATOM 4373 C C . LEU B 1 213 ? -19.406 -10.211 -7.723 1 98.88 213 LEU B C 1
ATOM 4375 O O . LEU B 1 213 ? -20.328 -9.391 -7.723 1 98.88 213 LEU B O 1
ATOM 4379 N N . LEU B 1 214 ? -19.484 -11.406 -8.305 1 98.75 214 LEU B N 1
ATOM 4380 C CA . LEU B 1 214 ? -20.656 -11.758 -9.094 1 98.75 214 LEU B CA 1
ATOM 4381 C C . LEU B 1 214 ? -21.672 -12.523 -8.25 1 98.75 214 LEU B C 1
ATOM 4383 O O . LEU B 1 214 ? -22.766 -12.836 -8.727 1 98.75 214 LEU B O 1
ATOM 4387 N N . GLY B 1 215 ? -21.344 -12.867 -7.031 1 98.62 215 GLY B N 1
ATOM 4388 C CA . GLY B 1 215 ? -22.312 -13.375 -6.082 1 98.62 215 GLY B CA 1
ATOM 4389 C C . GLY B 1 215 ? -22.375 -14.891 -6.051 1 98.62 215 GLY B C 1
ATOM 4390 O O . GLY B 1 215 ? -23.438 -15.477 -5.879 1 98.62 215 GLY B O 1
ATOM 4391 N N . ALA B 1 216 ? -21.25 -15.57 -6.305 1 98.62 216 ALA B N 1
ATOM 4392 C CA . ALA B 1 216 ? -21.219 -17.031 -6.184 1 98.62 216 ALA B CA 1
ATOM 4393 C C . ALA B 1 216 ? -21.25 -17.453 -4.719 1 98.62 216 ALA B C 1
ATOM 4395 O O . ALA B 1 216 ? -21.016 -16.641 -3.822 1 98.62 216 ALA B O 1
ATOM 4396 N N . ASP B 1 217 ? -21.594 -18.734 -4.461 1 98.06 217 ASP B N 1
ATOM 4397 C CA . ASP B 1 217 ? -21.625 -19.25 -3.096 1 98.06 217 ASP B CA 1
ATOM 4398 C C . ASP B 1 217 ? -20.219 -19.469 -2.559 1 98.06 217 ASP B C 1
ATOM 4400 O O . ASP B 1 217 ? -19.25 -19.484 -3.324 1 98.06 217 ASP B O 1
ATOM 4404 N N . GLU B 1 218 ? -20.094 -19.672 -1.312 1 98.19 218 GLU B N 1
ATOM 4405 C CA . GLU B 1 218 ? -18.797 -19.75 -0.632 1 98.19 218 GLU B CA 1
ATOM 4406 C C . GLU B 1 218 ? -18 -20.969 -1.103 1 98.19 218 GLU B C 1
ATOM 4408 O O . GLU B 1 218 ? -16.766 -20.906 -1.172 1 98.19 218 GLU B O 1
ATOM 4413 N N . GLU B 1 219 ? -18.625 -22.031 -1.375 1 98.44 219 GLU B N 1
ATOM 4414 C CA . GLU B 1 219 ? -17.953 -23.219 -1.861 1 98.44 219 GLU B CA 1
ATOM 4415 C C . GLU B 1 219 ? -17.234 -22.953 -3.182 1 98.44 219 GLU B C 1
ATOM 4417 O O . GLU B 1 219 ? -16.094 -23.391 -3.377 1 98.44 219 GLU B O 1
ATOM 4422 N N . THR B 1 220 ? -17.969 -22.266 -4.027 1 98.81 220 THR B N 1
ATOM 4423 C CA . THR B 1 220 ? -17.391 -21.922 -5.32 1 98.81 220 THR B CA 1
ATOM 4424 C C . THR B 1 220 ? -16.203 -20.969 -5.145 1 98.81 220 THR B C 1
ATOM 4426 O O . THR B 1 220 ? -15.172 -21.141 -5.785 1 98.81 220 THR B O 1
ATOM 4429 N N . VAL B 1 221 ? -16.344 -19.938 -4.297 1 98.88 221 VAL B N 1
ATOM 4430 C CA . VAL B 1 221 ? -15.266 -19 -4.027 1 98.88 221 VAL B CA 1
ATOM 4431 C C . VAL B 1 221 ? -14.039 -19.75 -3.518 1 98.88 221 VAL B C 1
ATOM 4433 O O . VAL B 1 221 ? -12.93 -19.531 -3.994 1 98.88 221 VAL B O 1
ATOM 4436 N N . ASP B 1 222 ? -14.25 -20.688 -2.604 1 98.81 222 ASP B N 1
ATOM 4437 C CA . ASP B 1 222 ? -13.156 -21.438 -1.997 1 98.81 222 ASP B CA 1
ATOM 4438 C C . ASP B 1 222 ? -12.469 -22.328 -3.027 1 98.81 222 ASP B C 1
ATOM 4440 O O . ASP B 1 222 ? -11.242 -22.453 -3.029 1 98.81 222 ASP B O 1
ATOM 4444 N N . ALA B 1 223 ? -13.234 -22.969 -3.846 1 98.88 223 ALA B N 1
ATOM 4445 C CA . ALA B 1 223 ? -12.68 -23.844 -4.875 1 98.88 223 ALA B CA 1
ATOM 4446 C C . ALA B 1 223 ? -11.828 -23.062 -5.867 1 98.88 223 ALA B C 1
ATOM 4448 O O . ALA B 1 223 ? -10.742 -23.5 -6.246 1 98.88 223 ALA B O 1
ATOM 4449 N N . LEU B 1 224 ? -12.359 -21.938 -6.258 1 98.94 224 LEU B N 1
ATOM 4450 C CA . LEU B 1 224 ? -11.633 -21.109 -7.223 1 98.94 224 LEU B CA 1
ATOM 4451 C C . LEU B 1 224 ? -10.375 -20.516 -6.594 1 98.94 224 LEU B C 1
ATOM 4453 O O . LEU B 1 224 ? -9.344 -20.391 -7.258 1 98.94 224 LEU B O 1
ATOM 4457 N N . TYR B 1 225 ? -10.453 -20.125 -5.328 1 98.94 225 TYR B N 1
ATOM 4458 C CA . TYR B 1 225 ? -9.258 -19.703 -4.605 1 98.94 225 TYR B CA 1
ATOM 4459 C C . TYR B 1 225 ? -8.219 -20.812 -4.586 1 98.94 225 TYR B C 1
ATOM 4461 O O . TYR B 1 225 ? -7.035 -20.562 -4.848 1 98.94 225 TYR B O 1
ATOM 4469 N N . GLY B 1 226 ? -8.641 -22.047 -4.305 1 98.81 226 GLY B N 1
ATOM 4470 C CA . GLY B 1 226 ? -7.75 -23.203 -4.309 1 98.81 226 GLY B CA 1
ATOM 4471 C C . GLY B 1 226 ? -7.141 -23.484 -5.672 1 98.81 226 GLY B C 1
ATOM 4472 O O . GLY B 1 226 ? -5.949 -23.781 -5.777 1 98.81 226 GLY B O 1
ATOM 4473 N N . TYR B 1 227 ? -7.996 -23.375 -6.695 1 98.88 227 TYR B N 1
ATOM 4474 C CA . TYR B 1 227 ? -7.508 -23.469 -8.062 1 98.88 227 TYR B CA 1
ATOM 4475 C C . TYR B 1 227 ? -6.387 -22.484 -8.32 1 98.88 227 TYR B C 1
ATOM 4477 O O . TYR B 1 227 ? -5.32 -22.844 -8.82 1 98.88 227 TYR B O 1
ATOM 4485 N N . GLY B 1 228 ? -6.586 -21.219 -7.953 1 98.88 228 GLY B N 1
ATOM 4486 C CA . GLY B 1 228 ? -5.586 -20.188 -8.133 1 98.88 228 GLY B CA 1
ATOM 4487 C C . GLY B 1 228 ? -4.301 -20.453 -7.375 1 98.88 228 GLY B C 1
ATOM 4488 O O . GLY B 1 228 ? -3.205 -20.219 -7.891 1 98.88 228 GLY B O 1
ATOM 4489 N N . LEU B 1 229 ? -4.414 -20.969 -6.137 1 98.88 229 LEU B N 1
ATOM 4490 C CA . LEU B 1 229 ? -3.238 -21.281 -5.336 1 98.88 229 LEU B CA 1
ATOM 4491 C C . LEU B 1 229 ? -2.383 -22.344 -6.027 1 98.88 229 LEU B C 1
ATOM 4493 O O . LEU B 1 229 ? -1.162 -22.188 -6.129 1 98.88 229 LEU B O 1
ATOM 4497 N N . ASP B 1 230 ? -3.027 -23.359 -6.508 1 98.75 230 ASP B N 1
ATOM 4498 C CA . ASP B 1 230 ? -2.307 -24.484 -7.105 1 98.75 230 ASP B CA 1
ATOM 4499 C C . ASP B 1 230 ? -1.623 -24.062 -8.406 1 98.75 230 ASP B C 1
ATOM 4501 O O . ASP B 1 230 ? -0.434 -24.312 -8.602 1 98.75 230 ASP B O 1
ATOM 4505 N N . ILE B 1 231 ? -2.328 -23.391 -9.258 1 98.62 231 ILE B N 1
ATOM 4506 C CA . ILE B 1 231 ? -1.723 -23.047 -10.531 1 98.62 231 ILE B CA 1
ATOM 4507 C C . ILE B 1 231 ? -0.665 -21.953 -10.328 1 98.62 231 ILE B C 1
ATOM 4509 O O . ILE B 1 231 ? 0.326 -21.906 -11.055 1 98.62 231 ILE B O 1
ATOM 4513 N N . GLY B 1 232 ? -0.874 -21.078 -9.32 1 98.69 232 GLY B N 1
ATOM 4514 C CA . GLY B 1 232 ? 0.13 -20.078 -8.992 1 98.69 232 GLY B CA 1
ATOM 4515 C C . GLY B 1 232 ? 1.438 -20.672 -8.516 1 98.69 232 GLY B C 1
ATOM 4516 O O . GLY B 1 232 ? 2.516 -20.203 -8.883 1 98.69 232 GLY B O 1
ATOM 4517 N N . ARG B 1 233 ? 1.336 -21.719 -7.656 1 98.5 233 ARG B N 1
ATOM 4518 C CA . ARG B 1 233 ? 2.539 -22.422 -7.227 1 98.5 233 ARG B CA 1
ATOM 4519 C C . ARG B 1 233 ? 3.258 -23.047 -8.414 1 98.5 233 ARG B C 1
ATOM 4521 O O . ARG B 1 233 ? 4.48 -22.938 -8.539 1 98.5 233 ARG B O 1
ATOM 4528 N N . GLY B 1 234 ? 2.439 -23.719 -9.258 1 98.44 234 GLY B N 1
ATOM 4529 C CA . GLY B 1 234 ? 3.016 -24.297 -10.461 1 98.44 234 GLY B CA 1
ATOM 4530 C C . GLY B 1 234 ? 3.688 -23.266 -11.352 1 98.44 234 GLY B C 1
ATOM 4531 O O . GLY B 1 234 ? 4.781 -23.5 -11.875 1 98.44 234 GLY B O 1
ATOM 4532 N N . PHE B 1 235 ? 3.094 -22.156 -11.492 1 98.25 235 PHE B N 1
ATOM 4533 C CA . PHE B 1 235 ? 3.617 -21.047 -12.297 1 98.25 235 PHE B CA 1
ATOM 4534 C C . PHE B 1 235 ? 4.984 -20.609 -11.781 1 98.25 235 PHE B C 1
ATOM 4536 O O . PHE B 1 235 ? 5.918 -20.438 -12.562 1 98.25 235 PHE B O 1
ATOM 4543 N N . GLN B 1 236 ? 5.098 -20.375 -10.508 1 97.69 236 GLN B N 1
ATOM 4544 C CA . GLN B 1 236 ? 6.352 -19.891 -9.961 1 97.69 236 GLN B CA 1
ATOM 4545 C C . GLN B 1 236 ? 7.469 -20.906 -10.117 1 97.69 236 GLN B C 1
ATOM 4547 O O . GLN B 1 236 ? 8.602 -20.562 -10.461 1 97.69 236 GLN B O 1
ATOM 4552 N N . ILE B 1 237 ? 7.156 -22.188 -9.852 1 98.19 237 ILE B N 1
ATOM 4553 C CA . ILE B 1 237 ? 8.156 -23.234 -10 1 98.19 237 ILE B CA 1
ATOM 4554 C C . ILE B 1 237 ? 8.641 -23.281 -11.445 1 98.19 237 ILE B C 1
ATOM 4556 O O . ILE B 1 237 ? 9.844 -23.391 -11.703 1 98.19 237 ILE B O 1
ATOM 4560 N N . HIS B 1 238 ? 7.715 -23.172 -12.336 1 97.75 238 HIS B N 1
ATOM 4561 C CA . HIS B 1 238 ? 8.078 -23.188 -13.75 1 97.75 238 HIS B CA 1
ATOM 4562 C C . HIS B 1 238 ? 8.898 -21.953 -14.117 1 97.75 238 HIS B C 1
ATOM 4564 O O . HIS B 1 238 ? 9.828 -22.047 -14.922 1 97.75 238 HIS B O 1
ATOM 4570 N N . ASP B 1 239 ? 8.531 -20.828 -13.547 1 95.88 239 ASP B N 1
ATOM 4571 C CA . ASP B 1 239 ? 9.32 -19.625 -13.758 1 95.88 239 ASP B CA 1
ATOM 4572 C C . ASP B 1 239 ? 10.766 -19.812 -13.297 1 95.88 239 ASP B C 1
ATOM 4574 O O . ASP B 1 239 ? 11.695 -19.328 -13.938 1 95.88 239 ASP B O 1
ATOM 4578 N N . ASP B 1 240 ? 10.961 -20.516 -12.203 1 96.31 240 ASP B N 1
ATOM 4579 C CA . ASP B 1 240 ? 12.297 -20.828 -11.711 1 96.31 240 ASP B CA 1
ATOM 4580 C C . ASP B 1 240 ? 13.062 -21.688 -12.711 1 96.31 240 ASP B C 1
ATOM 4582 O O . ASP B 1 240 ? 14.273 -21.531 -12.875 1 96.31 240 ASP B O 1
ATOM 4586 N N . VAL B 1 241 ? 12.359 -22.594 -13.336 1 97.19 241 VAL B N 1
ATOM 4587 C CA . VAL B 1 241 ? 12.969 -23.438 -14.352 1 97.19 241 VAL B CA 1
ATOM 4588 C C . VAL B 1 241 ? 13.383 -22.594 -15.555 1 97.19 241 VAL B C 1
ATOM 4590 O O . VAL B 1 241 ? 14.5 -22.734 -16.062 1 97.19 241 VAL B O 1
ATOM 4593 N N . LEU B 1 242 ? 12.5 -21.719 -15.992 1 95.94 242 LEU B N 1
ATOM 4594 C CA . LEU B 1 242 ? 12.758 -20.875 -17.141 1 95.94 242 LEU B CA 1
ATOM 4595 C C . LEU B 1 242 ? 13.945 -19.953 -16.891 1 95.94 242 LEU B C 1
ATOM 4597 O O . LEU B 1 242 ? 14.727 -19.656 -17.797 1 95.94 242 LEU B O 1
ATOM 4601 N N . ASP B 1 243 ? 14.094 -19.516 -15.656 1 95.12 243 ASP B N 1
ATOM 4602 C CA . ASP B 1 243 ? 15.203 -18.656 -15.273 1 95.12 243 ASP B CA 1
ATOM 4603 C C . ASP B 1 243 ? 16.547 -19.297 -15.586 1 95.12 243 ASP B C 1
ATOM 4605 O O . ASP B 1 243 ? 17.531 -18.609 -15.852 1 95.12 243 ASP B O 1
ATOM 4609 N N . LEU B 1 244 ? 16.594 -20.609 -15.602 1 95.25 244 LEU B N 1
ATOM 4610 C CA . LEU B 1 244 ? 17.828 -21.344 -15.797 1 95.25 244 LEU B CA 1
ATOM 4611 C C . LEU B 1 244 ? 17.953 -21.828 -17.234 1 95.25 244 LEU B C 1
ATOM 4613 O O . LEU B 1 244 ? 19.062 -22 -17.75 1 95.25 244 LEU B O 1
ATOM 4617 N N . THR B 1 245 ? 16.812 -21.984 -17.891 1 94.69 245 THR B N 1
ATOM 4618 C CA . THR B 1 245 ? 16.859 -22.797 -19.094 1 94.69 245 THR B CA 1
ATOM 4619 C C . THR B 1 245 ? 16.594 -21.938 -20.328 1 94.69 245 THR B C 1
ATOM 4621 O O . THR B 1 245 ? 16.781 -22.391 -21.469 1 94.69 245 THR B O 1
ATOM 4624 N N . VAL B 1 246 ? 16.094 -20.703 -20.141 1 93.12 246 VAL B N 1
ATOM 4625 C CA . VAL B 1 246 ? 15.75 -19.828 -21.25 1 93.12 246 VAL B CA 1
ATOM 4626 C C . VAL B 1 246 ? 16.734 -18.656 -21.312 1 93.12 246 VAL B C 1
ATOM 4628 O O . VAL B 1 246 ? 17.047 -18.062 -20.281 1 93.12 246 VAL B O 1
ATOM 4631 N N . PRO B 1 247 ? 17.141 -18.281 -22.5 1 90.25 247 PRO B N 1
ATOM 4632 C CA . PRO B 1 247 ? 18.109 -17.188 -22.625 1 90.25 247 PRO B CA 1
ATOM 4633 C C . PRO B 1 247 ? 17.562 -15.844 -22.141 1 90.25 247 PRO B C 1
ATOM 4635 O O . PRO B 1 247 ? 16.359 -15.594 -22.266 1 90.25 247 PRO B O 1
ATOM 4638 N N . SER B 1 248 ? 18.484 -15.008 -21.734 1 86.38 248 SER B N 1
ATOM 4639 C CA . SER B 1 248 ? 18.141 -13.711 -21.156 1 86.38 248 SER B CA 1
ATOM 4640 C C . SER B 1 248 ? 17.312 -12.875 -22.141 1 86.38 248 SER B C 1
ATOM 4642 O O . SER B 1 248 ? 16.359 -12.211 -21.734 1 86.38 248 SER B O 1
ATOM 4644 N N . GLU B 1 249 ? 17.656 -12.945 -23.391 1 85.25 249 GLU B N 1
ATOM 4645 C CA . GLU B 1 249 ? 16.984 -12.156 -24.406 1 85.25 249 GLU B CA 1
ATOM 4646 C C . GLU B 1 249 ? 15.492 -12.508 -24.484 1 85.25 249 GLU B C 1
ATOM 4648 O O . GLU B 1 249 ? 14.656 -11.633 -24.734 1 85.25 249 GLU B O 1
ATOM 4653 N N . THR B 1 250 ? 15.203 -13.734 -24.188 1 88.62 250 THR B N 1
ATOM 4654 C CA . THR B 1 250 ? 13.828 -14.219 -24.266 1 88.62 250 THR B CA 1
ATOM 4655 C C . THR B 1 250 ? 13.109 -13.984 -22.938 1 88.62 250 THR B C 1
ATOM 4657 O O . THR B 1 250 ? 11.922 -13.656 -22.906 1 88.62 250 THR B O 1
ATOM 4660 N N . LEU B 1 251 ? 13.82 -14.016 -21.812 1 87.38 251 LEU B N 1
ATOM 4661 C CA . LEU B 1 251 ? 13.25 -13.922 -20.469 1 87.38 251 LEU B CA 1
ATOM 4662 C C . LEU B 1 251 ? 12.914 -12.477 -20.125 1 87.38 251 LEU B C 1
ATOM 4664 O O . LEU B 1 251 ? 12.016 -12.219 -19.312 1 87.38 251 LEU B O 1
ATOM 4668 N N . GLY B 1 252 ? 13.664 -11.523 -20.734 1 83.88 252 GLY B N 1
ATOM 4669 C CA . GLY B 1 252 ? 13.492 -10.117 -20.391 1 83.88 252 GLY B CA 1
ATOM 4670 C C . GLY B 1 252 ? 14.211 -9.734 -19.109 1 83.88 252 GLY B C 1
ATOM 4671 O O . GLY B 1 252 ? 14.016 -8.641 -18.578 1 83.88 252 GLY B O 1
ATOM 4672 N N . LYS B 1 253 ? 14.969 -10.773 -18.453 1 85.44 253 LYS B N 1
ATOM 4673 C CA . LYS B 1 253 ? 15.875 -10.57 -17.328 1 85.44 253 LYS B CA 1
ATOM 4674 C C . LYS B 1 253 ? 17.109 -11.477 -17.422 1 85.44 253 LYS B C 1
ATOM 4676 O O . LYS B 1 253 ? 17.172 -12.328 -18.312 1 85.44 253 LYS B O 1
ATOM 4681 N N . GLN B 1 254 ? 18.047 -11.234 -16.641 1 84.75 254 GLN B N 1
ATOM 4682 C CA . GLN B 1 254 ? 19.281 -12.008 -16.703 1 84.75 254 GLN B CA 1
ATOM 4683 C C . GLN B 1 254 ? 19.031 -13.469 -16.344 1 84.75 254 GLN B C 1
ATOM 4685 O O . GLN B 1 254 ? 18.5 -13.766 -15.273 1 84.75 254 GLN B O 1
ATOM 4690 N N . ARG B 1 255 ? 19.453 -14.344 -17.281 1 91.56 255 ARG B N 1
ATOM 4691 C CA . ARG B 1 255 ? 19.344 -15.773 -17.031 1 91.56 255 ARG B CA 1
ATOM 4692 C C . ARG B 1 255 ? 20.172 -16.188 -15.82 1 91.56 255 ARG B C 1
ATOM 4694 O O . ARG B 1 255 ? 21.312 -15.734 -15.656 1 91.56 255 ARG B O 1
ATOM 4701 N N . GLY B 1 256 ? 19.547 -16.969 -14.945 1 92.06 256 GLY B N 1
ATOM 4702 C CA . GLY B 1 256 ? 20.266 -17.516 -13.805 1 92.06 256 GLY B CA 1
ATOM 4703 C C . GLY B 1 256 ? 20.406 -16.547 -12.656 1 92.06 256 GLY B C 1
ATOM 4704 O O . GLY B 1 256 ? 21.172 -16.766 -11.727 1 92.06 256 GLY B O 1
ATOM 4705 N N . SER B 1 257 ? 19.625 -15.43 -12.758 1 90 257 SER B N 1
ATOM 4706 C CA . SER B 1 257 ? 19.703 -14.414 -11.711 1 90 257 SER B CA 1
ATOM 4707 C C . SER B 1 257 ? 19.375 -15.008 -10.344 1 90 257 SER B C 1
ATOM 4709 O O . SER B 1 257 ? 19.969 -14.625 -9.336 1 90 257 SER B O 1
ATOM 4711 N N . ASP B 1 258 ? 18.516 -16 -10.305 1 91.44 258 ASP B N 1
ATOM 4712 C CA . ASP B 1 258 ? 18.125 -16.625 -9.047 1 91.44 258 ASP B CA 1
ATOM 4713 C C . ASP B 1 258 ? 19.297 -17.359 -8.398 1 91.44 258 ASP B C 1
ATOM 4715 O O . ASP B 1 258 ? 19.453 -17.328 -7.18 1 91.44 258 ASP B O 1
ATOM 4719 N N . LEU B 1 259 ? 20.047 -17.984 -9.258 1 91.62 259 LEU B N 1
ATOM 4720 C CA . LEU B 1 259 ? 21.219 -18.688 -8.766 1 91.62 259 LEU B CA 1
ATOM 4721 C C . LEU B 1 259 ? 22.266 -17.719 -8.242 1 91.62 259 LEU B C 1
ATOM 4723 O O . LEU B 1 259 ? 22.859 -17.953 -7.176 1 91.62 259 LEU B O 1
ATOM 4727 N N . VAL B 1 260 ? 22.5 -16.656 -8.984 1 90.56 260 VAL B N 1
ATOM 4728 C CA . VAL B 1 260 ? 23.5 -15.656 -8.633 1 90.56 260 VAL B CA 1
ATOM 4729 C C . VAL B 1 260 ? 23.109 -14.969 -7.328 1 90.56 260 VAL B C 1
ATOM 4731 O O . VAL B 1 260 ? 23.969 -14.68 -6.488 1 90.56 260 VAL B O 1
ATOM 4734 N N . GLU B 1 261 ? 21.844 -14.758 -7.156 1 88.88 261 GLU B N 1
ATOM 4735 C CA . GLU B 1 261 ? 21.328 -14.047 -5.988 1 88.88 261 GLU B CA 1
ATOM 4736 C C . GLU B 1 261 ? 21.125 -15 -4.812 1 88.88 261 GLU B C 1
ATOM 4738 O O . GLU B 1 261 ? 20.641 -14.586 -3.756 1 88.88 261 GLU B O 1
ATOM 4743 N N . ASN B 1 262 ? 21.391 -16.25 -4.973 1 89.81 262 ASN B N 1
ATOM 4744 C CA . ASN B 1 262 ? 21.266 -17.281 -3.949 1 89.81 262 ASN B CA 1
ATOM 4745 C C . ASN B 1 262 ? 19.828 -17.469 -3.502 1 89.81 262 ASN B C 1
ATOM 4747 O O . ASN B 1 262 ? 19.562 -17.688 -2.32 1 89.81 262 ASN B O 1
ATOM 4751 N N . LYS B 1 263 ? 18.891 -17.25 -4.402 1 91.5 263 LYS B N 1
ATOM 4752 C CA . LYS B 1 263 ? 17.5 -17.562 -4.102 1 91.5 263 LYS B CA 1
ATOM 4753 C C . LYS B 1 263 ? 17.312 -19.062 -3.902 1 91.5 263 LYS B C 1
ATOM 4755 O O . LYS B 1 263 ? 17.938 -19.875 -4.594 1 91.5 263 LYS B O 1
ATOM 4760 N N . GLN B 1 264 ? 16.5 -19.375 -2.943 1 93.75 264 GLN B N 1
ATOM 4761 C CA . GLN B 1 264 ? 16.188 -20.781 -2.721 1 93.75 264 GLN B CA 1
ATOM 4762 C C . GLN B 1 264 ? 14.961 -21.219 -3.516 1 93.75 264 GLN B C 1
ATOM 4764 O O . GLN B 1 264 ? 13.828 -20.984 -3.092 1 93.75 264 GLN B O 1
ATOM 4769 N N . THR B 1 265 ? 15.227 -21.875 -4.633 1 95.81 265 THR B N 1
ATOM 4770 C CA . THR B 1 265 ? 14.148 -22.391 -5.465 1 95.81 265 THR B CA 1
ATOM 4771 C C . THR B 1 265 ? 13.961 -23.891 -5.227 1 95.81 265 THR B C 1
ATOM 4773 O O . THR B 1 265 ? 14.781 -24.531 -4.559 1 95.81 265 THR B O 1
ATOM 4776 N N . LEU B 1 266 ? 12.891 -24.406 -5.785 1 97.12 266 LEU B N 1
ATOM 4777 C CA . LEU B 1 266 ? 12.664 -25.844 -5.645 1 97.12 266 LEU B CA 1
ATOM 4778 C C . LEU B 1 266 ? 13.828 -26.641 -6.227 1 97.12 266 LEU B C 1
ATOM 4780 O O . LEU B 1 266 ? 14.18 -27.703 -5.707 1 97.12 266 LEU B O 1
ATOM 4784 N N . ILE B 1 267 ? 14.453 -26.094 -7.23 1 97.5 267 ILE B N 1
ATOM 4785 C CA . ILE B 1 267 ? 15.562 -26.734 -7.922 1 97.5 267 ILE B CA 1
ATOM 4786 C C . ILE B 1 267 ? 16.781 -26.812 -6.996 1 97.5 267 ILE B C 1
ATOM 4788 O O . ILE B 1 267 ? 17.359 -27.875 -6.805 1 97.5 267 ILE B O 1
ATOM 4792 N N . THR B 1 268 ? 17.125 -25.672 -6.426 1 95.94 268 THR B N 1
ATOM 4793 C CA . THR B 1 268 ? 18.328 -25.625 -5.609 1 95.94 268 THR B CA 1
ATOM 4794 C C . THR B 1 268 ? 18.125 -26.359 -4.289 1 95.94 268 THR B C 1
ATOM 4796 O O . THR B 1 268 ? 19.047 -26.984 -3.766 1 95.94 268 THR B O 1
ATOM 4799 N N . VAL B 1 269 ? 16.906 -26.281 -3.725 1 95.75 269 VAL B N 1
ATOM 4800 C CA . VAL B 1 269 ? 16.594 -27 -2.488 1 95.75 269 VAL B CA 1
ATOM 4801 C C . VAL B 1 269 ? 16.734 -28.5 -2.713 1 95.75 269 VAL B C 1
ATOM 4803 O O . VAL B 1 269 ? 17.375 -29.203 -1.921 1 95.75 269 VAL B O 1
ATOM 4806 N N . HIS B 1 270 ? 16.172 -29.031 -3.781 1 95.94 270 HIS B N 1
ATOM 4807 C CA . HIS B 1 270 ? 16.25 -30.438 -4.129 1 95.94 270 HIS B CA 1
ATOM 4808 C C . HIS B 1 270 ? 17.703 -30.844 -4.422 1 95.94 270 HIS B C 1
ATOM 4810 O O . HIS B 1 270 ? 18.141 -31.922 -4.008 1 95.94 270 HIS B O 1
ATOM 4816 N N . ALA B 1 271 ? 18.438 -30.016 -5.141 1 96.31 271 ALA B N 1
ATOM 4817 C CA . ALA B 1 271 ? 19.828 -30.297 -5.492 1 96.31 271 ALA B CA 1
ATOM 4818 C C . ALA B 1 271 ? 20.688 -30.469 -4.242 1 96.31 271 ALA B C 1
ATOM 4820 O O . ALA B 1 271 ? 21.516 -31.375 -4.176 1 96.31 271 ALA B O 1
ATOM 4821 N N . ARG B 1 272 ? 20.484 -29.609 -3.312 1 94.5 272 ARG B N 1
ATOM 4822 C CA . ARG B 1 272 ? 21.219 -29.719 -2.053 1 94.5 272 ARG B CA 1
ATOM 4823 C C . ARG B 1 272 ? 20.922 -31.047 -1.36 1 94.5 272 ARG B C 1
ATOM 4825 O O . ARG B 1 272 ? 21.812 -31.641 -0.755 1 94.5 272 ARG B O 1
ATOM 4832 N N . GLU B 1 273 ? 19.719 -31.438 -1.402 1 92.94 273 GLU B N 1
ATOM 4833 C CA . GLU B 1 273 ? 19.328 -32.688 -0.803 1 92.94 273 GLU B CA 1
ATOM 4834 C C . GLU B 1 273 ? 20 -33.875 -1.507 1 92.94 273 GLU B C 1
ATOM 4836 O O . GLU B 1 273 ? 20.203 -34.938 -0.905 1 92.94 273 GLU B O 1
ATOM 4841 N N . GLN B 1 274 ? 20.359 -33.688 -2.734 1 94.75 274 GLN B N 1
ATOM 4842 C CA . GLN B 1 274 ? 21 -34.719 -3.525 1 94.75 274 GLN B CA 1
ATOM 4843 C C . GLN B 1 274 ? 22.531 -34.656 -3.398 1 94.75 274 GLN B C 1
ATOM 4845 O O . GLN B 1 274 ? 23.25 -35.375 -4.078 1 94.75 274 GLN B O 1
ATOM 4850 N N . GLY B 1 275 ? 23.016 -33.688 -2.619 1 93.81 275 GLY B N 1
ATOM 4851 C CA . GLY B 1 275 ? 24.438 -33.625 -2.322 1 93.81 275 GLY B CA 1
ATOM 4852 C C . GLY B 1 275 ? 25.188 -32.625 -3.18 1 93.81 275 GLY B C 1
ATOM 4853 O O . GLY B 1 275 ? 26.406 -32.531 -3.135 1 93.81 275 GLY B O 1
ATOM 4854 N N . VAL B 1 276 ? 24.453 -31.828 -3.939 1 95.31 276 VAL B N 1
ATOM 4855 C CA . VAL B 1 276 ? 25.078 -30.828 -4.797 1 95.31 276 VAL B CA 1
ATOM 4856 C C . VAL B 1 276 ? 25.484 -29.609 -3.965 1 95.31 276 VAL B C 1
ATOM 4858 O O . VAL B 1 276 ? 24.734 -29.156 -3.105 1 95.31 276 VAL B O 1
ATOM 4861 N N . ASP B 1 277 ? 26.688 -29.109 -4.168 1 94.75 277 ASP B N 1
ATOM 4862 C CA . ASP B 1 277 ? 27.125 -27.844 -3.582 1 94.75 277 ASP B CA 1
ATOM 4863 C C . ASP B 1 277 ? 26.625 -26.656 -4.414 1 94.75 277 ASP B C 1
ATOM 4865 O O . ASP B 1 277 ? 27.391 -26.078 -5.188 1 94.75 277 ASP B O 1
ATOM 4869 N N . VAL B 1 278 ? 25.453 -26.25 -4.156 1 93.62 278 VAL B N 1
ATOM 4870 C CA . VAL B 1 278 ? 24.766 -25.25 -4.965 1 93.62 278 VAL B CA 1
ATOM 4871 C C . VAL B 1 278 ? 25.531 -23.922 -4.883 1 93.62 278 VAL B C 1
ATOM 4873 O O . VAL B 1 278 ? 25.578 -23.172 -5.863 1 93.62 278 VAL B O 1
ATOM 4876 N N . ASP B 1 279 ? 26.156 -23.609 -3.764 1 90.44 279 ASP B N 1
ATOM 4877 C CA . ASP B 1 279 ? 26.844 -22.344 -3.537 1 90.44 279 ASP B CA 1
ATOM 4878 C C . ASP B 1 279 ? 28.062 -22.203 -4.438 1 90.44 279 ASP B C 1
ATOM 4880 O O . ASP B 1 279 ? 28.547 -21.094 -4.66 1 90.44 279 ASP B O 1
ATOM 4884 N N . SER B 1 280 ? 28.484 -23.281 -4.941 1 92.12 280 SER B N 1
ATOM 4885 C CA . SER B 1 280 ? 29.703 -23.281 -5.754 1 92.12 280 SER B CA 1
ATOM 4886 C C . SER B 1 280 ? 29.375 -23.359 -7.238 1 92.12 280 SER B C 1
ATOM 4888 O O . SER B 1 280 ? 30.281 -23.422 -8.078 1 92.12 280 SER B O 1
ATOM 4890 N N . LEU B 1 281 ? 28.078 -23.328 -7.566 1 94.19 281 LEU B N 1
ATOM 4891 C CA . LEU B 1 281 ? 27.688 -23.516 -8.961 1 94.19 281 LEU B CA 1
ATOM 4892 C C . LEU B 1 281 ? 28.078 -22.297 -9.797 1 94.19 281 LEU B C 1
ATOM 4894 O O . LEU B 1 281 ? 28.344 -22.422 -10.992 1 94.19 281 LEU B O 1
ATOM 4898 N N . VAL B 1 282 ? 27.984 -21.125 -9.164 1 92.88 282 VAL B N 1
ATOM 4899 C CA . VAL B 1 282 ? 28.422 -19.891 -9.82 1 92.88 282 VAL B CA 1
ATOM 4900 C C . VAL B 1 282 ? 29.391 -19.141 -8.914 1 92.88 282 VAL B C 1
ATOM 4902 O O . VAL B 1 282 ? 29.219 -19.109 -7.695 1 92.88 282 VAL B O 1
ATOM 4905 N N . ASP B 1 283 ? 30.391 -18.453 -9.5 1 88.19 283 ASP B N 1
ATOM 4906 C CA . ASP B 1 283 ? 31.469 -17.844 -8.727 1 88.19 283 ASP B CA 1
ATOM 4907 C C . ASP B 1 283 ? 31.141 -16.406 -8.367 1 88.19 283 ASP B C 1
ATOM 4909 O O . ASP B 1 283 ? 31.688 -15.852 -7.41 1 88.19 283 ASP B O 1
ATOM 4913 N N . THR B 1 284 ? 30.266 -15.836 -9.141 1 87.81 284 THR B N 1
ATOM 4914 C CA . THR B 1 284 ? 30.031 -14.406 -8.953 1 87.81 284 THR B CA 1
ATOM 4915 C C . THR B 1 284 ? 28.719 -14.18 -8.188 1 87.81 284 THR B C 1
ATOM 4917 O O . THR B 1 284 ? 27.797 -14.992 -8.258 1 87.81 284 THR B O 1
ATOM 4920 N N . ASP B 1 285 ? 28.719 -13.055 -7.43 1 85.88 285 ASP B N 1
ATOM 4921 C CA . ASP B 1 285 ? 27.5 -12.594 -6.789 1 85.88 285 ASP B CA 1
ATOM 4922 C C . ASP B 1 285 ? 26.891 -11.406 -7.539 1 85.88 285 ASP B C 1
ATOM 4924 O O . ASP B 1 285 ? 25.938 -10.781 -7.066 1 85.88 285 ASP B O 1
ATOM 4928 N N . ASP B 1 286 ? 27.484 -11.164 -8.633 1 86.12 286 ASP B N 1
ATOM 4929 C CA . ASP B 1 286 ? 27.031 -10.078 -9.492 1 86.12 286 ASP B CA 1
ATOM 4930 C C . ASP B 1 286 ? 26.281 -10.609 -10.711 1 86.12 286 ASP B C 1
ATOM 4932 O O . ASP B 1 286 ? 26.875 -11.227 -11.594 1 86.12 286 ASP B O 1
ATOM 4936 N N . VAL B 1 287 ? 25.016 -10.312 -10.75 1 85.19 287 VAL B N 1
ATOM 4937 C CA . VAL B 1 287 ? 24.141 -10.805 -11.805 1 85.19 287 VAL B CA 1
ATOM 4938 C C . VAL B 1 287 ? 24.672 -10.359 -13.172 1 85.19 287 VAL B C 1
ATOM 4940 O O . VAL B 1 287 ? 24.547 -11.086 -14.156 1 85.19 287 VAL B O 1
ATOM 4943 N N . ASP B 1 288 ? 25.375 -9.273 -13.203 1 82.56 288 ASP B N 1
ATOM 4944 C CA . ASP B 1 288 ? 25.844 -8.727 -14.469 1 82.56 288 ASP B CA 1
ATOM 4945 C C . ASP B 1 288 ? 27.141 -9.398 -14.906 1 82.56 288 ASP B C 1
ATOM 4947 O O . ASP B 1 288 ? 27.531 -9.312 -16.078 1 82.56 288 ASP B O 1
ATOM 4951 N N . ALA B 1 289 ? 27.766 -10.086 -14.016 1 86.62 289 ALA B N 1
ATOM 4952 C CA . ALA B 1 289 ? 29.094 -10.633 -14.297 1 86.62 289 ALA B CA 1
ATOM 4953 C C . ALA B 1 289 ? 29.016 -12.102 -14.68 1 86.62 289 ALA B C 1
ATOM 4955 O O . ALA B 1 289 ? 29.969 -12.656 -15.242 1 86.62 289 ALA B O 1
ATOM 4956 N N . VAL B 1 290 ? 27.875 -12.758 -14.414 1 89.12 290 VAL B N 1
ATOM 4957 C CA . VAL B 1 290 ? 27.75 -14.195 -14.68 1 89.12 290 VAL B CA 1
ATOM 4958 C C . VAL B 1 290 ? 27.656 -14.438 -16.188 1 89.12 290 VAL B C 1
ATOM 4960 O O . VAL B 1 290 ? 27 -13.68 -16.906 1 89.12 290 VAL B O 1
ATOM 4963 N N . THR B 1 291 ? 28.344 -15.43 -16.656 1 88.81 291 THR B N 1
ATOM 4964 C CA . THR B 1 291 ? 28.344 -15.719 -18.094 1 88.81 291 THR B CA 1
ATOM 4965 C C . THR B 1 291 ? 27.359 -16.828 -18.422 1 88.81 291 THR B C 1
ATOM 4967 O O . THR B 1 291 ? 27 -17.625 -17.547 1 88.81 291 THR B O 1
ATOM 4970 N N . GLU B 1 292 ? 27 -16.875 -19.656 1 90.88 292 GLU B N 1
ATOM 4971 C CA . GLU B 1 292 ? 26.125 -17.938 -20.125 1 90.88 292 GLU B CA 1
ATOM 4972 C C . GLU B 1 292 ? 2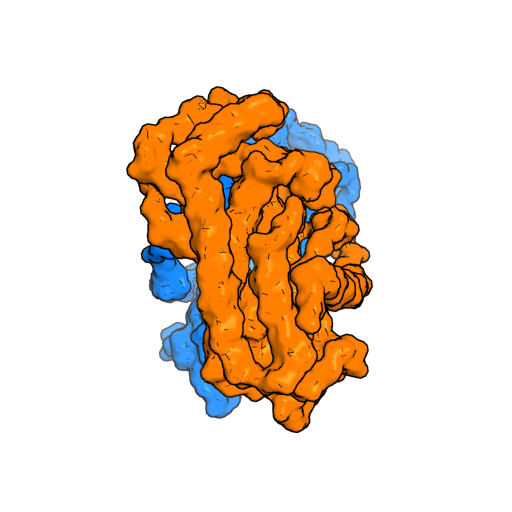6.781 -19.312 -19.953 1 90.88 292 GLU B C 1
ATOM 4974 O O . GLU B 1 292 ? 26.094 -20.297 -19.641 1 90.88 292 GLU B O 1
ATOM 4979 N N . ALA B 1 293 ? 28.016 -19.312 -20.109 1 92.31 293 ALA B N 1
ATOM 4980 C CA . ALA B 1 293 ? 28.75 -20.578 -19.969 1 92.31 293 ALA B CA 1
ATOM 4981 C C . ALA B 1 293 ? 28.703 -21.078 -18.531 1 92.31 293 ALA B C 1
ATOM 4983 O O . ALA B 1 293 ? 28.578 -22.281 -18.297 1 92.31 293 ALA B O 1
ATOM 4984 N N . GLU B 1 294 ? 28.844 -20.203 -17.609 1 93.38 294 GLU B N 1
ATOM 4985 C CA . GLU B 1 294 ? 28.766 -20.578 -16.203 1 93.38 294 GLU B CA 1
ATOM 4986 C C . GLU B 1 294 ? 27.375 -21.109 -15.859 1 93.38 294 GLU B C 1
ATOM 4988 O O . GLU B 1 294 ? 27.266 -22.094 -15.117 1 93.38 294 GLU B O 1
ATOM 4993 N N . ILE B 1 295 ? 26.406 -20.516 -16.453 1 94.88 295 ILE B N 1
ATOM 4994 C CA . ILE B 1 295 ? 25.031 -20.953 -16.203 1 94.88 295 ILE B CA 1
ATOM 4995 C C . ILE B 1 295 ? 24.797 -22.312 -16.859 1 94.88 295 ILE B C 1
ATOM 4997 O O . ILE B 1 295 ? 24.141 -23.188 -16.281 1 94.88 295 ILE B O 1
ATOM 5001 N N . ASP B 1 296 ? 25.391 -22.5 -18.016 1 95.69 296 ASP B N 1
ATOM 5002 C CA . ASP B 1 296 ? 25.281 -23.797 -18.688 1 95.69 296 ASP B CA 1
ATOM 5003 C C . ASP B 1 296 ? 25.859 -24.906 -17.812 1 95.69 296 ASP B C 1
ATOM 5005 O O . ASP B 1 296 ? 25.266 -25.984 -17.703 1 95.69 296 ASP B O 1
ATOM 5009 N N . ASP B 1 297 ? 26.969 -24.609 -17.234 1 96.31 297 ASP B N 1
ATOM 5010 C CA . ASP B 1 297 ? 27.609 -25.594 -16.359 1 96.31 297 ASP B CA 1
ATOM 5011 C C . ASP B 1 297 ? 26.75 -25.875 -15.133 1 96.31 297 ASP B C 1
ATOM 5013 O O . ASP B 1 297 ? 26.594 -27.031 -14.734 1 96.31 297 ASP B O 1
ATOM 5017 N N . ALA B 1 298 ? 26.25 -24.859 -14.578 1 96.75 298 ALA B N 1
ATOM 5018 C CA . ALA B 1 298 ? 25.375 -25.016 -13.414 1 96.75 298 ALA B CA 1
ATOM 5019 C C . ALA B 1 298 ? 24.141 -25.828 -13.766 1 96.75 298 ALA B C 1
ATOM 5021 O O . ALA B 1 298 ? 23.75 -26.719 -13.016 1 96.75 298 ALA B O 1
ATOM 5022 N N . VAL B 1 299 ? 23.594 -25.562 -14.906 1 97.06 299 VAL B N 1
ATOM 5023 C CA . VAL B 1 299 ? 22.375 -26.234 -15.367 1 97.06 299 VAL B CA 1
ATOM 5024 C C . VAL B 1 299 ? 22.672 -27.719 -15.578 1 97.06 299 VAL B C 1
ATOM 5026 O O . VAL B 1 299 ? 21.859 -28.578 -15.219 1 97.06 299 VAL B O 1
ATOM 5029 N N . ALA B 1 300 ? 23.797 -27.938 -16.125 1 97.62 300 ALA B N 1
ATOM 5030 C CA . ALA B 1 300 ? 24.188 -29.328 -16.344 1 97.62 300 ALA B CA 1
ATOM 5031 C C . ALA B 1 300 ? 24.266 -30.094 -15.023 1 97.62 300 ALA B C 1
ATOM 5033 O O . ALA B 1 300 ? 23.797 -31.234 -14.93 1 97.62 300 ALA B O 1
ATOM 5034 N N . THR B 1 301 ? 24.844 -29.5 -14.039 1 97.81 301 THR B N 1
ATOM 5035 C CA . THR B 1 301 ? 24.953 -30.094 -12.719 1 97.81 301 THR B CA 1
ATOM 5036 C C . THR B 1 301 ? 23.578 -30.344 -12.109 1 97.81 301 THR B C 1
ATOM 5038 O O . THR B 1 301 ? 23.328 -31.406 -11.539 1 97.81 301 THR B O 1
ATOM 5041 N N . LEU B 1 302 ? 22.703 -29.406 -12.305 1 98 302 LEU B N 1
ATOM 5042 C CA . LEU B 1 302 ? 21.359 -29.484 -11.742 1 98 302 LEU B CA 1
ATOM 5043 C C . LEU B 1 302 ? 20.516 -30.531 -12.492 1 98 302 LEU B C 1
ATOM 5045 O O . LEU B 1 302 ? 19.672 -31.188 -11.891 1 98 302 LEU B O 1
ATOM 5049 N N . GLU B 1 303 ? 20.75 -30.656 -13.773 1 97.88 303 GLU B N 1
ATOM 5050 C CA . GLU B 1 303 ? 20.078 -31.688 -14.562 1 97.88 303 GLU B CA 1
ATOM 5051 C C . GLU B 1 303 ? 20.547 -33.094 -14.164 1 97.88 303 GLU B C 1
ATOM 5053 O O . GLU B 1 303 ? 19.734 -34 -14.039 1 97.88 303 GLU B O 1
ATOM 5058 N N . ASP B 1 304 ? 21.891 -33.156 -13.938 1 97.88 304 ASP B N 1
ATOM 5059 C CA . ASP B 1 304 ? 22.453 -34.438 -13.523 1 97.88 304 ASP B CA 1
ATOM 5060 C C . ASP B 1 304 ? 21.891 -34.875 -12.18 1 97.88 304 ASP B C 1
ATOM 5062 O O . ASP B 1 304 ? 21.703 -36.062 -11.945 1 97.88 304 ASP B O 1
ATOM 5066 N N . ALA B 1 305 ? 21.609 -33.938 -11.375 1 97.62 305 ALA B N 1
ATOM 5067 C CA . ALA B 1 305 ? 21.047 -34.219 -10.055 1 97.62 305 ALA B CA 1
ATOM 5068 C C . ALA B 1 305 ? 19.562 -34.531 -10.141 1 97.62 305 ALA B C 1
ATOM 5070 O O . ALA B 1 305 ? 18.953 -34.969 -9.164 1 97.62 305 ALA B O 1
ATOM 5071 N N . GLY B 1 306 ? 18.922 -34.281 -11.32 1 97.94 306 GLY B N 1
ATOM 5072 C CA . GLY B 1 306 ? 17.5 -34.5 -11.523 1 97.94 306 GLY B CA 1
ATOM 5073 C C . GLY B 1 306 ? 16.625 -33.406 -10.977 1 97.94 306 GLY B C 1
ATOM 5074 O O . GLY B 1 306 ? 15.406 -33.562 -10.883 1 97.94 306 GLY B O 1
ATOM 5075 N N . SER B 1 307 ? 17.219 -32.312 -10.617 1 98 307 SER B N 1
ATOM 5076 C CA . SER B 1 307 ? 16.516 -31.281 -9.867 1 98 307 SER B CA 1
ATOM 5077 C C . SER B 1 307 ? 15.625 -30.438 -10.781 1 98 307 SER B C 1
ATOM 5079 O O . SER B 1 307 ? 14.555 -29.984 -10.367 1 98 307 SER B O 1
ATOM 5081 N N . ILE B 1 308 ? 16 -30.219 -12.016 1 98.06 308 ILE B N 1
ATOM 5082 C CA . ILE B 1 308 ? 15.188 -29.469 -12.969 1 98.06 308 ILE B CA 1
ATOM 5083 C C . ILE B 1 308 ? 13.938 -30.281 -13.32 1 98.06 308 ILE B C 1
ATOM 5085 O O . ILE B 1 308 ? 12.828 -29.75 -13.312 1 98.06 308 ILE B O 1
ATOM 5089 N N . GLU B 1 309 ? 14.125 -31.547 -13.539 1 98.06 309 GLU B N 1
ATOM 5090 C CA . GLU B 1 309 ? 12.992 -32.406 -13.852 1 98.06 309 GLU B CA 1
ATOM 5091 C C . GLU B 1 309 ? 12.055 -32.531 -12.656 1 98.06 309 GLU B C 1
ATOM 5093 O O . GLU B 1 309 ? 10.836 -32.625 -12.82 1 98.06 309 GLU B O 1
ATOM 5098 N N . TYR B 1 310 ? 12.641 -32.625 -11.516 1 98.06 310 TYR B N 1
ATOM 5099 C CA . TYR B 1 310 ? 11.836 -32.656 -10.297 1 98.06 310 TYR B CA 1
ATOM 5100 C C . TYR B 1 310 ? 10.93 -31.422 -10.203 1 98.06 310 TYR B C 1
ATOM 5102 O O . TYR B 1 310 ? 9.742 -31.547 -9.906 1 98.06 310 TYR B O 1
ATOM 5110 N N . ALA B 1 311 ? 11.492 -30.25 -10.469 1 98.19 311 ALA B N 1
ATOM 5111 C CA . ALA B 1 311 ? 10.727 -29.016 -10.438 1 98.19 311 ALA B CA 1
ATOM 5112 C C . ALA B 1 311 ? 9.625 -29.031 -11.492 1 98.19 311 ALA B C 1
ATOM 5114 O O . ALA B 1 311 ? 8.484 -28.656 -11.211 1 98.19 311 ALA B O 1
ATOM 5115 N N . ARG B 1 312 ? 9.906 -29.531 -12.695 1 97.94 312 ARG B N 1
ATOM 5116 C CA . ARG B 1 312 ? 8.93 -29.594 -13.773 1 97.94 312 ARG B CA 1
ATOM 5117 C C . ARG B 1 312 ? 7.766 -30.516 -13.398 1 97.94 312 ARG B C 1
ATOM 5119 O O . ARG B 1 312 ? 6.602 -30.156 -13.594 1 97.94 312 ARG B O 1
ATOM 5126 N N . ARG B 1 313 ? 8.094 -31.625 -12.883 1 98.06 313 ARG B N 1
ATOM 5127 C CA . ARG B 1 313 ? 7.074 -32.594 -12.492 1 98.06 313 ARG B CA 1
ATOM 5128 C C . ARG B 1 313 ? 6.195 -32.031 -11.375 1 98.06 313 ARG B C 1
ATOM 5130 O O . ARG B 1 313 ? 4.973 -32.188 -11.414 1 98.06 313 ARG B O 1
ATOM 5137 N N . THR B 1 314 ? 6.852 -31.406 -10.414 1 98.12 314 THR B N 1
ATOM 5138 C CA . THR B 1 314 ? 6.113 -30.844 -9.297 1 98.12 314 THR B CA 1
ATOM 5139 C C . THR B 1 314 ? 5.152 -29.75 -9.781 1 98.12 314 THR B C 1
ATOM 5141 O O . THR B 1 314 ? 4 -29.703 -9.352 1 98.12 314 THR B O 1
ATOM 5144 N N . ALA B 1 315 ? 5.617 -28.875 -10.672 1 98.38 315 ALA B N 1
ATOM 5145 C CA . ALA B 1 315 ? 4.781 -27.812 -11.227 1 98.38 315 ALA B CA 1
ATOM 5146 C C . ALA B 1 315 ? 3.564 -28.406 -11.945 1 98.38 315 ALA B C 1
ATOM 5148 O O . ALA B 1 315 ? 2.439 -27.938 -11.75 1 98.38 315 ALA B O 1
ATOM 5149 N N . ARG B 1 316 ? 3.73 -29.484 -12.719 1 98.06 316 ARG B N 1
ATOM 5150 C CA . ARG B 1 316 ? 2.654 -30.125 -13.477 1 98.06 316 ARG B CA 1
ATOM 5151 C C . ARG B 1 316 ? 1.642 -30.781 -12.539 1 98.06 316 ARG B C 1
ATOM 5153 O O . ARG B 1 316 ? 0.436 -30.734 -12.797 1 98.06 316 ARG B O 1
ATOM 5160 N N . GLU B 1 317 ? 2.191 -31.359 -11.547 1 98.19 317 GLU B N 1
ATOM 5161 C CA . GLU B 1 317 ? 1.312 -32 -10.57 1 98.19 317 GLU B CA 1
ATOM 5162 C C . GLU B 1 317 ? 0.428 -30.984 -9.867 1 98.19 317 GLU B C 1
ATOM 5164 O O . GLU B 1 317 ? -0.764 -31.219 -9.656 1 98.19 317 GLU B O 1
ATOM 5169 N N . LEU B 1 318 ? 0.992 -29.891 -9.445 1 98.19 318 LEU B N 1
ATOM 5170 C CA . LEU B 1 318 ? 0.235 -28.828 -8.781 1 98.19 318 LEU B CA 1
ATOM 5171 C C . LEU B 1 318 ? -0.872 -28.312 -9.695 1 98.19 318 LEU B C 1
ATOM 5173 O O . LEU B 1 318 ? -2.012 -28.141 -9.25 1 98.19 318 LEU B O 1
ATOM 5177 N N . VAL B 1 319 ? -0.565 -28.109 -10.953 1 98 319 VAL B N 1
ATOM 5178 C CA . VAL B 1 319 ? -1.525 -27.578 -11.914 1 98 319 VAL B CA 1
ATOM 5179 C C . VAL B 1 319 ? -2.646 -28.594 -12.133 1 98 319 VAL B C 1
ATOM 5181 O O . VAL B 1 319 ? -3.82 -28.219 -12.203 1 98 319 VAL B O 1
ATOM 5184 N N . SER B 1 320 ? -2.262 -29.875 -12.242 1 97.5 320 SER B N 1
ATOM 5185 C CA . SER B 1 320 ? -3.252 -30.938 -12.406 1 97.5 320 SER B CA 1
ATOM 5186 C C . SER B 1 320 ? -4.223 -30.969 -11.234 1 97.5 320 SER B C 1
ATOM 5188 O O . SER B 1 320 ? -5.434 -31.078 -11.43 1 97.5 320 SER B O 1
ATOM 5190 N N . ASN B 1 321 ? -3.668 -30.875 -10.055 1 97.19 321 ASN B N 1
ATOM 5191 C CA . ASN B 1 321 ? -4.504 -30.812 -8.867 1 97.19 321 ASN B CA 1
ATOM 5192 C C . ASN B 1 321 ? -5.43 -29.594 -8.883 1 97.19 321 ASN B C 1
ATOM 5194 O O . ASN B 1 321 ? -6.602 -29.703 -8.531 1 97.19 321 ASN B O 1
ATOM 5198 N N . GLY B 1 322 ? -4.906 -28.484 -9.266 1 98.25 322 GLY B N 1
ATOM 5199 C CA . GLY B 1 322 ? -5.68 -27.25 -9.305 1 98.25 322 GLY B CA 1
ATOM 5200 C C . GLY B 1 322 ? -6.859 -27.328 -10.258 1 98.25 322 GLY B C 1
ATOM 5201 O O . GLY B 1 322 ? -7.945 -26.828 -9.945 1 98.25 322 GLY B O 1
ATOM 5202 N N . THR B 1 323 ? -6.684 -27.969 -11.406 1 98 323 THR B N 1
ATOM 5203 C CA . THR B 1 323 ? -7.727 -27.984 -12.43 1 98 323 THR B CA 1
ATOM 5204 C C . THR B 1 323 ? -8.906 -28.844 -11.977 1 98 323 THR B C 1
ATOM 5206 O O . THR B 1 323 ? -10.039 -28.625 -12.406 1 98 323 THR B O 1
ATOM 5209 N N . GLU B 1 324 ? -8.688 -29.781 -11.062 1 98 324 GLU B N 1
ATOM 5210 C CA . GLU B 1 324 ? -9.766 -30.594 -10.516 1 98 324 GLU B CA 1
ATOM 5211 C C . GLU B 1 324 ? -10.758 -29.734 -9.727 1 98 324 GLU B C 1
ATOM 5213 O O . GLU B 1 324 ? -11.938 -30.078 -9.625 1 98 324 GLU B O 1
ATOM 5218 N N . ARG B 1 325 ? -10.32 -28.641 -9.211 1 98.19 325 ARG B N 1
ATOM 5219 C CA . ARG B 1 325 ? -11.141 -27.781 -8.375 1 98.19 325 ARG B CA 1
ATOM 5220 C C . ARG B 1 325 ? -12.133 -26.984 -9.219 1 98.19 325 ARG B C 1
ATOM 5222 O O . ARG B 1 325 ? -13.094 -26.406 -8.695 1 98.19 325 ARG B O 1
ATOM 5229 N N . LEU B 1 326 ? -11.969 -27 -10.539 1 98.62 326 LEU B N 1
ATOM 5230 C CA . LEU B 1 326 ? -12.836 -26.234 -11.438 1 98.62 326 LEU B CA 1
ATOM 5231 C C . LEU B 1 326 ? -14.18 -26.938 -11.617 1 98.62 326 LEU B C 1
ATOM 5233 O O . LEU B 1 326 ? -15.086 -26.391 -12.242 1 98.62 326 LEU B O 1
ATOM 5237 N N . ASP B 1 327 ? -14.383 -28.078 -10.977 1 97.38 327 ASP B N 1
ATOM 5238 C CA . ASP B 1 327 ? -15.594 -28.875 -11.133 1 97.38 327 ASP B CA 1
ATOM 5239 C C . ASP B 1 327 ? -16.812 -28.125 -10.602 1 97.38 327 ASP B C 1
ATOM 5241 O O . ASP B 1 327 ? -17.953 -28.438 -10.961 1 97.38 327 ASP B O 1
ATOM 5245 N N . VAL B 1 328 ? -16.562 -27.125 -9.797 1 97.44 328 VAL B N 1
ATOM 5246 C CA . VAL B 1 328 ? -17.641 -26.312 -9.227 1 97.44 328 VAL B CA 1
ATOM 5247 C C . VAL B 1 328 ? -18.266 -25.438 -10.312 1 97.44 328 VAL B C 1
ATOM 5249 O O . VAL B 1 328 ? -19.375 -24.922 -10.148 1 97.44 328 VAL B O 1
ATOM 5252 N N . LEU B 1 329 ? -17.578 -25.281 -11.445 1 98.31 329 LEU B N 1
ATOM 5253 C CA . LEU B 1 329 ? -18.031 -24.422 -12.539 1 98.31 329 LEU B CA 1
ATOM 5254 C C . LEU B 1 329 ? -18.875 -25.219 -13.531 1 98.31 329 LEU B C 1
ATOM 5256 O O . LEU B 1 329 ? -18.688 -26.422 -13.688 1 98.31 329 LEU B O 1
ATOM 5260 N N . PRO B 1 330 ? -19.781 -24.547 -14.195 1 97.38 330 PRO B N 1
ATOM 5261 C CA . PRO B 1 330 ? -20.469 -25.219 -15.305 1 97.38 330 PRO B CA 1
ATOM 5262 C C . PRO B 1 330 ? -19.516 -25.641 -16.422 1 97.38 330 PRO B C 1
ATOM 5264 O O . PRO B 1 330 ? -18.469 -25.016 -16.609 1 97.38 330 PRO B O 1
ATOM 5267 N N . GLU B 1 331 ? -19.953 -26.641 -17.094 1 97.19 331 GLU B N 1
ATOM 5268 C CA . GLU B 1 331 ? -19.203 -27.047 -18.281 1 97.19 331 GLU B CA 1
ATOM 5269 C C . GLU B 1 331 ? -19.453 -26.094 -19.453 1 97.19 331 GLU B C 1
ATOM 5271 O O . GLU B 1 331 ? -20.562 -26.047 -19.984 1 97.19 331 GLU B O 1
ATOM 5276 N N . ASN B 1 332 ? -18.5 -25.312 -19.75 1 97.88 332 ASN B N 1
ATOM 5277 C CA . ASN B 1 332 ? -18.578 -24.375 -20.859 1 97.88 332 ASN B CA 1
ATOM 5278 C C . ASN B 1 332 ? -17.203 -24.031 -21.422 1 97.88 332 ASN B C 1
ATOM 5280 O O . ASN B 1 332 ? -16.188 -24.562 -20.953 1 97.88 332 ASN B O 1
ATOM 5284 N N . GLU B 1 333 ? -17.125 -23.266 -22.422 1 97.19 333 GLU B N 1
ATOM 5285 C CA . GLU B 1 333 ? -15.875 -22.953 -23.109 1 97.19 333 GLU B CA 1
ATOM 5286 C C . GLU B 1 333 ? -14.898 -22.234 -22.188 1 97.19 333 GLU B C 1
ATOM 5288 O O . GLU B 1 333 ? -13.688 -22.453 -22.25 1 97.19 333 GLU B O 1
ATOM 5293 N N . ALA B 1 334 ? -15.422 -21.344 -21.406 1 97.94 334 ALA B N 1
ATOM 5294 C CA . ALA B 1 334 ? -14.57 -20.594 -20.484 1 97.94 334 ALA B CA 1
ATOM 5295 C C . ALA B 1 334 ? -13.969 -21.516 -19.422 1 97.94 334 ALA B C 1
ATOM 5297 O O . ALA B 1 334 ? -12.836 -21.312 -19 1 97.94 334 ALA B O 1
ATOM 5298 N N . HIS B 1 335 ? -14.734 -22.469 -18.984 1 98.12 335 HIS B N 1
ATOM 5299 C CA . HIS B 1 335 ? -14.227 -23.516 -18.094 1 98.12 335 HIS B CA 1
ATOM 5300 C C . HIS B 1 335 ? -13.055 -24.25 -18.734 1 98.12 335 HIS B C 1
ATOM 5302 O O . HIS B 1 335 ? -12 -24.406 -18.109 1 98.12 335 HIS B O 1
ATOM 5308 N N . ASP B 1 336 ? -13.203 -24.641 -19.953 1 97.19 336 ASP B N 1
ATOM 5309 C CA . ASP B 1 336 ? -12.133 -25.297 -20.703 1 97.19 336 ASP B CA 1
ATOM 5310 C C . ASP B 1 336 ? -10.914 -24.406 -20.828 1 97.19 336 ASP B C 1
ATOM 5312 O O . ASP B 1 336 ? -9.773 -24.875 -20.75 1 97.19 336 ASP B O 1
ATOM 5316 N N . LEU B 1 337 ? -11.188 -23.172 -21.094 1 97.31 337 LEU B N 1
ATOM 5317 C CA . LEU B 1 337 ? -10.094 -22.219 -21.219 1 97.31 337 LEU B CA 1
ATOM 5318 C C . LEU B 1 337 ? -9.281 -22.125 -19.938 1 97.31 337 LEU B C 1
ATOM 5320 O O . LEU B 1 337 ? -8.047 -22.031 -19.984 1 97.31 337 LEU B O 1
ATOM 5324 N N . LEU B 1 338 ? -9.945 -22.125 -18.781 1 98.38 338 LEU B N 1
ATOM 5325 C CA . LEU B 1 338 ? -9.25 -22.078 -17.5 1 98.38 338 LEU B CA 1
ATOM 5326 C C . LEU B 1 338 ? -8.352 -23.297 -17.312 1 98.38 338 LEU B C 1
ATOM 5328 O O . LEU B 1 338 ? -7.254 -23.188 -16.766 1 98.38 338 LEU B O 1
ATOM 5332 N N . GLU B 1 339 ? -8.805 -24.453 -17.75 1 97.75 339 GLU B N 1
ATOM 5333 C CA . GLU B 1 339 ? -7.977 -25.656 -17.719 1 97.75 339 GLU B CA 1
ATOM 5334 C C . GLU B 1 339 ? -6.762 -25.516 -18.641 1 97.75 339 GLU B C 1
ATOM 5336 O O . GLU B 1 339 ? -5.645 -25.859 -18.234 1 97.75 339 GLU B O 1
ATOM 5341 N N . ASP B 1 340 ? -7.039 -25.047 -19.812 1 96.75 340 ASP B N 1
ATOM 5342 C CA . ASP B 1 340 ? -5.965 -24.875 -20.781 1 96.75 340 ASP B CA 1
ATOM 5343 C C . ASP B 1 340 ? -4.949 -23.828 -20.297 1 96.75 340 ASP B C 1
ATOM 5345 O O . ASP B 1 340 ? -3.75 -23.984 -20.531 1 96.75 340 ASP B O 1
ATOM 5349 N N . LEU B 1 341 ? -5.422 -22.797 -19.703 1 96.81 341 LEU B N 1
ATOM 5350 C CA . LEU B 1 341 ? -4.547 -21.766 -19.156 1 96.81 341 LEU B CA 1
ATOM 5351 C C . LEU B 1 341 ? -3.639 -22.344 -18.078 1 96.81 341 LEU B C 1
ATOM 5353 O O . LEU B 1 341 ? -2.451 -22.016 -18.016 1 96.81 341 LEU B O 1
ATOM 5357 N N . ALA B 1 342 ? -4.238 -23.141 -17.219 1 97.62 342 ALA B N 1
ATOM 5358 C CA . ALA B 1 342 ? -3.457 -23.797 -16.172 1 97.62 342 ALA B CA 1
ATOM 5359 C C . ALA B 1 342 ? -2.314 -24.609 -16.766 1 97.62 342 ALA B C 1
ATOM 5361 O O . ALA B 1 342 ? -1.171 -24.516 -16.312 1 97.62 342 ALA B O 1
ATOM 5362 N N . ASP B 1 343 ? -2.6 -25.359 -17.797 1 96.25 343 ASP B N 1
ATOM 5363 C CA . ASP B 1 343 ? -1.584 -26.156 -18.484 1 96.25 343 ASP B CA 1
ATOM 5364 C C . ASP B 1 343 ? -0.53 -25.266 -19.141 1 96.25 343 ASP B C 1
ATOM 5366 O O . ASP B 1 343 ? 0.665 -25.562 -19.078 1 96.25 343 ASP B O 1
ATOM 5370 N N . TYR B 1 344 ? -0.958 -24.266 -19.703 1 95.31 344 TYR B N 1
ATOM 5371 C CA . TYR B 1 344 ? -0.067 -23.328 -20.391 1 95.31 344 TYR B CA 1
ATOM 5372 C C . TYR B 1 344 ? 0.947 -22.734 -19.406 1 95.31 344 TYR B C 1
ATOM 5374 O O . TYR B 1 344 ? 2.111 -22.531 -19.766 1 95.31 344 TYR B O 1
ATOM 5382 N N . LEU B 1 345 ? 0.58 -22.453 -18.188 1 95.69 345 LEU B N 1
ATOM 5383 C CA . LEU B 1 345 ? 1.431 -21.828 -17.188 1 95.69 345 LEU B CA 1
ATOM 5384 C C . LEU B 1 345 ? 2.676 -22.656 -16.922 1 95.69 345 LEU B C 1
ATOM 5386 O O . LEU B 1 345 ? 3.713 -22.125 -16.516 1 95.69 345 LEU B O 1
ATOM 5390 N N . VAL B 1 346 ? 2.6 -24.016 -17.188 1 96 346 VAL B N 1
ATOM 5391 C CA . VAL B 1 346 ? 3.725 -24.875 -16.844 1 96 346 VAL B CA 1
ATOM 5392 C C . VAL B 1 346 ? 4.32 -25.484 -18.109 1 96 346 VAL B C 1
ATOM 5394 O O . VAL B 1 346 ? 5.156 -26.391 -18.047 1 96 346 VAL B O 1
ATOM 5397 N N . GLU B 1 347 ? 3.85 -24.984 -19.312 1 93.12 347 GLU B N 1
ATOM 5398 C CA . GLU B 1 347 ? 4.359 -25.5 -20.578 1 93.12 347 GLU B CA 1
ATOM 5399 C C . GLU B 1 347 ? 4.996 -24.375 -21.406 1 93.12 347 GLU B C 1
ATOM 5401 O O . GLU B 1 347 ? 5.738 -24.656 -22.359 1 93.12 347 GLU B O 1
ATOM 5406 N N . ARG B 1 348 ? 4.766 -23.188 -21.016 1 87.5 348 ARG B N 1
ATOM 5407 C CA . ARG B 1 348 ? 5.223 -22.031 -21.781 1 87.5 348 ARG B CA 1
ATOM 5408 C C . ARG B 1 348 ? 6.746 -21.969 -21.812 1 87.5 348 ARG B C 1
ATOM 5410 O O . ARG B 1 348 ? 7.414 -22.469 -20.906 1 87.5 348 ARG B O 1
ATOM 5417 N N . GLY B 1 349 ? 7.215 -21.266 -22.859 1 85.38 349 GLY B N 1
ATOM 5418 C CA . GLY B 1 349 ? 8.656 -21.172 -23.047 1 85.38 349 GLY B CA 1
ATOM 5419 C C . GLY B 1 349 ? 9.25 -19.875 -22.547 1 85.38 349 GLY B C 1
ATOM 5420 O O . GLY B 1 349 ? 10.461 -19.672 -22.594 1 85.38 349 GLY B O 1
ATOM 5421 N N . TYR B 1 350 ? 8.367 -19.031 -22.344 1 81.44 350 TYR B N 1
ATOM 5422 C CA . TYR B 1 350 ? 8.812 -17.766 -21.781 1 81.44 350 TYR B CA 1
ATOM 5423 C C . TYR B 1 350 ? 7.727 -17.156 -20.922 1 81.44 350 TYR B C 1
ATOM 5425 O O . TYR B 1 350 ? 6.547 -17.484 -21.047 1 81.44 350 TYR B O 1
#

Foldseek 3Di:
DQPPVNLLVVLLVLLVVQQVVLLVCLCVLQPQDPVNLLSCLLCVQVNLGDSLLLLSLLQLLLCLFCVHDRPPDQLCFRAFPDPDGGWNSSLLSNLLVLLVSLLQLVLCVLLVFQWDSLHGRSCNVPNPVSSNSSSVVSLVSSLVSLCPGRFDPVLSVVLSVLSVVLSVLLVVLSVLQSVVLPDPADAPVNQLSSQLSNWQSSQLSSQLSSCSRRPHDPLLSVLSSLLSSLLRSLLVLLLLLLLLVPDCVVNRGQRCSCLLSSGDHQLVNLLVVLVDPSVVLFDHNDSVPTDNVSSVSSVVSSVVSVSSVVSLVSSVVSLVVSLVSLVVTDDHPSNVSSNSSSVCSSVPND/DQPPVNLLVVLLVLLVVQQVVLLVCLCVLQPQDPVNLLSCLLCVQVNLGDSLLLLSLLQLLLCLFCVHPRPPDQLCFRAFPDPDGGWNSSLLSNLLVLLVSLLQLVLCVLLVFQWDSLHGRSCNVPNPVSSNSSSVVSLVSSLVSLCPGRFDPVLSVVLSVLSVVLSVLLVVLSVLQSVVLPDPADAPVNQLSSQLSNWQSSQLSSQLSSCSRRPHDPLLSVLSSLLSSLLRSLLVLLLVLLLLPPDCVVNRGQRCSCLLSSGDHQLVNLLVVLVDPSVPLFDHNDSVPTDNVSSVSSVVSSVVSVSSVVSLVSSVVSLVVSLVSLVVTDDHPSNVSSNSSSVCSSVPND

Organism: NCBI:txid1227490